Protein AF-0000000075588048 (afdb_homodimer)

Solvent-accessible surface area (backbone atoms only — not comparable to full-atom values): 27459 Å² total; per-residue (Å²): 134,76,84,65,80,54,82,64,53,53,58,67,56,53,50,50,54,51,40,55,46,59,70,67,45,75,41,66,43,40,51,67,62,58,58,68,50,80,61,60,46,66,57,50,51,50,51,25,64,67,61,66,43,51,71,65,54,45,49,50,52,51,50,50,49,55,48,47,55,55,39,54,53,48,48,47,46,49,70,49,56,56,47,52,64,50,48,94,67,36,36,51,53,58,90,74,33,86,91,53,35,42,36,34,23,74,90,77,28,36,41,24,41,75,38,64,38,66,82,71,64,53,63,45,46,47,30,50,51,51,45,47,45,50,50,50,18,58,75,50,74,67,58,38,35,33,34,44,31,14,62,37,32,94,47,57,42,77,38,66,40,62,55,62,31,68,56,87,88,39,78,45,78,44,77,48,84,51,31,28,35,28,12,37,31,55,47,32,21,72,66,54,72,32,55,42,40,45,36,40,47,63,68,34,41,66,61,53,49,51,52,42,49,69,72,37,91,68,70,66,71,43,77,45,32,73,79,66,47,69,73,89,51,44,66,60,49,37,41,42,72,45,33,54,65,26,47,60,40,83,76,107,133,77,83,66,81,54,83,64,53,54,57,68,56,52,49,48,54,51,40,56,47,59,70,66,46,74,42,68,42,41,51,69,62,58,56,68,50,78,60,61,45,66,57,49,50,50,48,25,64,69,60,67,44,50,69,66,55,46,49,51,53,52,49,51,50,54,47,48,54,55,38,54,53,49,48,46,46,50,70,49,53,56,46,53,64,50,49,93,66,35,36,51,53,58,91,73,33,86,92,51,36,41,36,36,23,73,91,77,27,36,40,25,41,76,38,64,39,66,82,70,63,52,61,45,48,48,30,50,51,50,43,48,45,49,49,52,20,57,74,51,74,67,58,36,33,31,35,45,31,16,62,37,31,95,47,57,41,78,40,66,39,62,55,63,32,69,57,86,88,39,77,46,78,45,76,47,84,50,31,28,34,29,12,35,30,54,47,33,20,71,64,52,72,32,54,41,41,43,36,41,46,64,69,36,41,67,60,52,49,51,54,42,50,71,71,36,91,69,70,67,73,44,76,47,32,72,80,67,46,68,72,89,50,44,66,60,50,37,41,41,72,46,34,53,65,28,46,60,40,84,76,105

Structure (mmCIF, N/CA/C/O backbone):
data_AF-0000000075588048-model_v1
#
loop_
_entity.id
_entity.type
_entity.pdbx_description
1 polymer 'Eco47II restriction endonuclease'
#
loop_
_atom_site.group_PDB
_atom_site.id
_atom_site.type_symbol
_atom_site.label_atom_id
_atom_site.label_alt_id
_atom_site.label_comp_id
_atom_site.label_asym_id
_atom_site.label_entity_id
_atom_site.label_seq_id
_atom_site.pdbx_PDB_ins_code
_atom_site.Cartn_x
_atom_site.Cartn_y
_atom_site.Cartn_z
_atom_site.occupancy
_atom_site.B_iso_or_equiv
_atom_site.auth_seq_id
_atom_site.auth_comp_id
_atom_site.auth_asym_id
_atom_site.auth_atom_id
_atom_site.pdbx_PDB_model_num
ATOM 1 N N . MET A 1 1 ? 17.469 -27.312 -22.203 1 81.94 1 MET A N 1
ATOM 2 C CA . MET A 1 1 ? 16.703 -26.844 -21.047 1 81.94 1 MET A CA 1
ATOM 3 C C . MET A 1 1 ? 16.781 -27.859 -19.906 1 81.94 1 MET A C 1
ATOM 5 O O . MET A 1 1 ? 16.75 -29.062 -20.141 1 81.94 1 MET A O 1
ATOM 9 N N . ASN A 1 2 ? 17.078 -27.375 -18.719 1 89.75 2 ASN A N 1
ATOM 10 C CA . ASN A 1 2 ? 17.203 -28.234 -17.547 1 89.75 2 ASN A CA 1
ATOM 11 C C . ASN A 1 2 ? 15.852 -28.812 -17.125 1 89.75 2 ASN A C 1
ATOM 13 O O . ASN A 1 2 ? 14.805 -28.219 -17.422 1 89.75 2 ASN A O 1
ATOM 17 N N . ASP A 1 3 ? 15.883 -29.969 -16.594 1 95.69 3 ASP A N 1
ATOM 18 C CA . ASP A 1 3 ? 14.688 -30.547 -15.992 1 95.69 3 ASP A CA 1
ATOM 19 C C . ASP A 1 3 ? 14.523 -30.078 -14.547 1 95.69 3 ASP A C 1
ATOM 21 O O . ASP A 1 3 ? 15.344 -30.406 -13.688 1 95.69 3 ASP A O 1
ATOM 25 N N . TYR A 1 4 ? 13.438 -29.359 -14.305 1 96.62 4 TYR A N 1
ATOM 26 C CA . TYR A 1 4 ? 13.219 -28.766 -12.984 1 96.62 4 TYR A CA 1
ATOM 27 C C . TYR A 1 4 ? 12.438 -29.719 -12.086 1 96.62 4 TYR A C 1
ATOM 29 O O . TYR A 1 4 ? 12.203 -29.422 -10.914 1 96.62 4 TYR A O 1
ATOM 37 N N . GLN A 1 5 ? 11.945 -30.828 -12.617 1 94.62 5 GLN A N 1
ATOM 38 C CA . GLN A 1 5 ? 11.289 -31.906 -11.883 1 94.62 5 GLN A CA 1
ATOM 39 C C . GLN A 1 5 ? 10.031 -31.391 -11.172 1 94.62 5 GLN A C 1
ATOM 41 O O . GLN A 1 5 ? 9.797 -31.719 -10.008 1 94.62 5 GLN A O 1
ATOM 46 N N . LEU A 1 6 ? 9.242 -30.578 -11.852 1 96.75 6 LEU A N 1
ATOM 47 C CA . LEU A 1 6 ? 8.047 -30 -11.234 1 96.75 6 LEU A CA 1
ATOM 48 C C . LEU A 1 6 ? 6.852 -30.938 -11.398 1 96.75 6 LEU A C 1
ATOM 50 O O . LEU A 1 6 ? 6.074 -31.125 -10.453 1 96.75 6 LEU A O 1
ATOM 54 N N . GLY A 1 7 ? 6.691 -31.562 -12.57 1 96.5 7 GLY A N 1
ATOM 55 C CA . GLY A 1 7 ? 5.641 -32.531 -12.82 1 96.5 7 GLY A CA 1
ATOM 56 C C . GLY A 1 7 ? 4.301 -31.922 -13.148 1 96.5 7 GLY A C 1
ATOM 57 O O . GLY A 1 7 ? 3.553 -32.438 -13.977 1 96.5 7 GLY A O 1
ATOM 58 N N . PHE A 1 8 ? 3.934 -30.781 -12.57 1 97.12 8 PHE A N 1
ATOM 59 C CA . PHE A 1 8 ? 2.615 -30.188 -12.742 1 97.12 8 PHE A CA 1
ATOM 60 C C . PHE A 1 8 ? 2.623 -29.172 -13.883 1 97.12 8 PHE A C 1
ATOM 62 O O . PHE A 1 8 ? 1.564 -28.766 -14.367 1 97.12 8 PHE A O 1
ATOM 69 N N . ILE A 1 9 ? 3.758 -28.781 -14.359 1 97.44 9 ILE A N 1
ATOM 70 C CA . ILE A 1 9 ? 3.953 -27.828 -15.445 1 97.44 9 ILE A CA 1
ATOM 71 C C . ILE A 1 9 ? 5.195 -28.203 -16.25 1 97.44 9 ILE A C 1
ATOM 73 O O . ILE A 1 9 ? 6.156 -28.75 -15.695 1 97.44 9 ILE A O 1
ATOM 77 N N . SER A 1 10 ? 5.176 -27.984 -17.531 1 97.12 10 SER A N 1
ATOM 78 C CA . SER A 1 10 ? 6.328 -28.344 -18.344 1 97.12 10 SER A CA 1
ATOM 79 C C . SER A 1 10 ? 7.512 -27.422 -18.062 1 97.12 10 SER A C 1
ATOM 81 O O . SER A 1 10 ? 7.336 -26.297 -17.594 1 97.12 10 SER A O 1
ATOM 83 N N . ASN A 1 11 ? 8.703 -27.938 -18.297 1 97.75 11 ASN A N 1
ATOM 84 C CA . ASN A 1 11 ? 9.906 -27.125 -18.141 1 97.75 11 ASN A CA 1
ATOM 85 C C . ASN A 1 11 ? 9.859 -25.875 -19.031 1 97.75 11 ASN A C 1
ATOM 87 O O . ASN A 1 11 ? 10.273 -24.797 -18.609 1 97.75 11 ASN A O 1
ATOM 91 N N . GLU A 1 12 ? 9.328 -26.016 -20.234 1 97.12 12 GLU A N 1
ATOM 92 C CA . GLU A 1 12 ? 9.227 -24.891 -21.156 1 97.12 12 GLU A CA 1
ATOM 93 C C . GLU A 1 12 ? 8.273 -23.828 -20.625 1 97.12 12 GLU A C 1
ATOM 95 O O . GLU A 1 12 ? 8.57 -22.625 -20.688 1 97.12 12 GLU A O 1
ATOM 100 N N . ALA A 1 13 ? 7.172 -24.234 -20.109 1 97.31 13 ALA A N 1
ATOM 101 C CA . ALA A 1 13 ? 6.145 -23.312 -19.609 1 97.31 13 ALA A CA 1
ATOM 102 C C . ALA A 1 13 ? 6.641 -22.531 -18.406 1 97.31 13 ALA A C 1
ATOM 104 O O . ALA A 1 13 ? 6.461 -21.312 -18.328 1 97.31 13 ALA A O 1
ATOM 105 N N .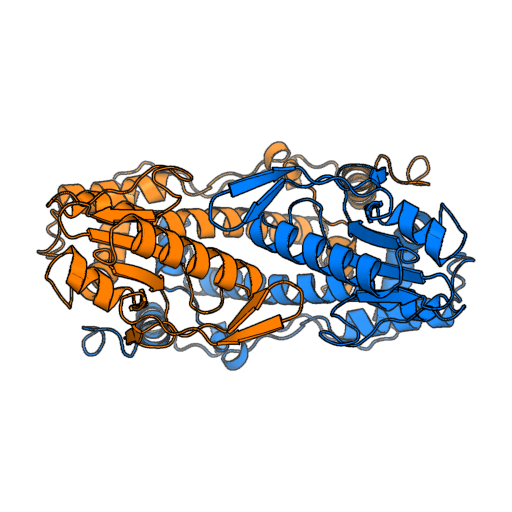 ILE A 1 14 ? 7.258 -23.219 -17.469 1 98.12 14 ILE A N 1
ATOM 106 C CA . ILE A 1 14 ? 7.703 -22.547 -16.266 1 98.12 14 ILE A CA 1
ATOM 107 C C . ILE A 1 14 ? 8.867 -21.609 -16.578 1 98.12 14 ILE A C 1
ATOM 109 O O . ILE A 1 14 ? 8.969 -20.516 -16.016 1 98.12 14 ILE A O 1
ATOM 113 N N . PHE A 1 15 ? 9.727 -22.078 -17.453 1 97.69 15 PHE A N 1
ATOM 114 C CA . PHE A 1 15 ? 10.82 -21.203 -17.891 1 97.69 15 PHE A CA 1
ATOM 115 C C . PHE A 1 15 ? 10.281 -19.922 -18.516 1 97.69 15 PHE A C 1
ATOM 117 O O . PHE A 1 15 ? 10.719 -18.828 -18.156 1 97.69 15 PHE A O 1
ATOM 124 N N . GLU A 1 16 ? 9.328 -20.062 -19.359 1 97 16 GLU A N 1
ATOM 125 C CA . GLU A 1 16 ? 8.711 -18.906 -20.016 1 97 16 GLU A CA 1
ATOM 126 C C . GLU A 1 16 ? 8.047 -17.984 -18.984 1 97 16 GLU A C 1
ATOM 128 O O . GLU A 1 16 ? 8.18 -16.766 -19.062 1 97 16 GLU A O 1
ATOM 133 N N . HIS A 1 17 ? 7.324 -18.547 -18.078 1 97.88 17 HIS A N 1
ATOM 134 C CA . HIS A 1 17 ? 6.629 -17.797 -17.047 1 97.88 17 HIS A CA 1
ATOM 135 C C . HIS A 1 17 ? 7.605 -16.969 -16.219 1 97.88 17 HIS A C 1
ATOM 137 O O . HIS A 1 17 ? 7.383 -15.773 -16 1 97.88 17 HIS A O 1
ATOM 143 N N . VAL A 1 18 ? 8.68 -17.578 -15.773 1 97.5 18 VAL A N 1
ATOM 144 C CA . VAL A 1 18 ? 9.688 -16.906 -14.961 1 97.5 18 VAL A CA 1
ATOM 145 C C . VAL A 1 18 ? 10.422 -15.867 -15.812 1 97.5 18 VAL A C 1
ATOM 147 O O . VAL A 1 18 ? 10.68 -14.758 -15.352 1 97.5 18 VAL A O 1
ATOM 150 N N . GLN A 1 19 ? 10.703 -16.219 -17.031 1 96.06 19 GLN A N 1
ATOM 151 C CA . GLN A 1 19 ? 11.367 -15.289 -17.938 1 96.06 19 GLN A CA 1
ATOM 152 C C . GLN A 1 19 ? 10.531 -14.031 -18.141 1 96.06 19 GLN A C 1
ATOM 154 O O . GLN A 1 19 ? 11.055 -12.914 -18.109 1 96.06 19 GLN A O 1
ATOM 159 N N . ASN A 1 20 ? 9.25 -14.219 -18.359 1 95.31 20 ASN A N 1
ATOM 160 C CA . ASN A 1 20 ? 8.352 -13.078 -18.547 1 95.31 20 ASN A CA 1
ATOM 161 C C . ASN A 1 20 ? 8.359 -12.164 -17.312 1 95.31 20 ASN A C 1
ATOM 163 O O . ASN A 1 20 ? 8.328 -10.945 -17.453 1 95.31 20 ASN A O 1
ATOM 167 N N . THR A 1 21 ? 8.391 -12.734 -16.141 1 95.69 21 THR A N 1
ATOM 168 C CA . THR A 1 21 ? 8.43 -11.961 -14.906 1 95.69 21 THR A CA 1
ATOM 169 C C . THR A 1 21 ? 9.742 -11.188 -14.797 1 95.69 21 THR A C 1
ATOM 171 O O . THR A 1 21 ? 9.742 -9.984 -14.5 1 95.69 21 THR A O 1
ATOM 174 N N . VAL A 1 22 ? 10.836 -11.859 -15.094 1 93.81 22 VAL A N 1
ATOM 175 C CA . VAL A 1 22 ? 12.164 -11.258 -15.016 1 93.81 22 VAL A CA 1
ATOM 176 C C . VAL A 1 22 ? 12.25 -10.078 -15.977 1 93.81 22 VAL A C 1
ATOM 178 O O . VAL A 1 22 ? 12.781 -9.023 -15.617 1 93.81 22 VAL A O 1
ATOM 181 N N . GLU A 1 23 ? 11.672 -10.227 -17.109 1 92.31 23 GLU A N 1
ATOM 182 C CA . GLU A 1 23 ? 11.734 -9.188 -18.141 1 92.31 23 GLU A CA 1
ATOM 183 C C . GLU A 1 23 ? 10.922 -7.961 -17.734 1 92.31 23 GLU A C 1
ATOM 185 O O . GLU A 1 23 ? 11.211 -6.848 -18.172 1 92.31 23 GLU A O 1
ATOM 190 N N . GLN A 1 24 ? 9.969 -8.125 -16.891 1 91.38 24 GLN A N 1
ATOM 191 C CA . GLN A 1 24 ? 9.117 -7.023 -16.484 1 91.38 24 GLN A CA 1
ATOM 192 C C . GLN A 1 24 ? 9.688 -6.312 -15.258 1 91.38 24 GLN A C 1
ATOM 194 O O . GLN A 1 24 ? 9.242 -5.219 -14.906 1 91.38 24 GLN A O 1
ATOM 199 N N . TYR A 1 25 ? 10.648 -6.941 -14.648 1 90.5 25 TYR A N 1
ATOM 200 C CA . TYR A 1 25 ? 11.25 -6.344 -13.461 1 90.5 25 TYR A CA 1
ATOM 201 C C . TYR A 1 25 ? 11.922 -5.02 -13.797 1 90.5 25 TYR A C 1
ATOM 203 O O . TYR A 1 25 ? 12.578 -4.895 -14.828 1 90.5 25 TYR A O 1
ATOM 211 N N . ARG A 1 26 ? 11.711 -4.07 -12.977 1 87.56 26 ARG A N 1
ATOM 212 C CA . ARG A 1 26 ? 12.312 -2.764 -13.203 1 87.56 26 ARG A CA 1
ATOM 213 C C . ARG A 1 26 ? 13.812 -2.801 -12.953 1 87.56 26 ARG A C 1
ATOM 215 O O . ARG A 1 26 ? 14.258 -3.209 -11.875 1 87.56 26 ARG A O 1
ATOM 222 N N . ARG A 1 27 ? 14.602 -2.303 -13.93 1 85.31 27 ARG A N 1
ATOM 223 C CA . ARG A 1 27 ? 16.062 -2.344 -13.805 1 85.31 27 ARG A CA 1
ATOM 224 C C . ARG A 1 27 ? 16.656 -0.954 -13.984 1 85.31 27 ARG A C 1
ATOM 226 O O . ARG A 1 27 ? 17.859 -0.768 -13.812 1 85.31 27 ARG A O 1
ATOM 233 N N . VAL A 1 28 ? 15.797 -0.073 -14.336 1 86.44 28 VAL A N 1
ATOM 234 C CA . VAL A 1 28 ? 16.297 1.272 -14.578 1 86.44 28 VAL A CA 1
ATOM 235 C C . VAL A 1 28 ? 15.359 2.301 -13.953 1 86.44 28 VAL A C 1
ATOM 237 O O . VAL A 1 28 ? 14.141 2.135 -13.992 1 86.44 28 VAL A O 1
ATOM 240 N N . ILE A 1 29 ? 15.938 3.248 -13.367 1 89.25 29 ILE A N 1
ATOM 241 C CA . ILE A 1 29 ? 15.188 4.414 -12.93 1 89.25 29 ILE A CA 1
ATOM 242 C C . ILE A 1 29 ? 15.953 5.688 -13.258 1 89.25 29 ILE A C 1
ATOM 244 O O . ILE A 1 29 ? 17.109 5.836 -12.867 1 89.25 29 ILE A O 1
ATOM 248 N N . ASP A 1 30 ? 15.375 6.504 -14.094 1 91.19 30 ASP A N 1
ATOM 249 C CA . ASP A 1 30 ? 15.93 7.816 -14.422 1 91.19 30 ASP A CA 1
ATOM 250 C C . ASP A 1 30 ? 15.086 8.93 -13.805 1 91.19 30 ASP A C 1
ATOM 252 O O . ASP A 1 30 ? 14.141 8.664 -13.062 1 91.19 30 ASP A O 1
ATOM 256 N N . LEU A 1 31 ? 15.477 10.133 -14.039 1 86.62 31 LEU A N 1
ATOM 257 C CA . LEU A 1 31 ? 14.828 11.273 -13.406 1 86.62 31 LEU A CA 1
ATOM 258 C C . LEU A 1 31 ? 13.367 11.375 -13.828 1 86.62 31 LEU A C 1
ATOM 260 O O . LEU A 1 31 ? 12.5 11.711 -13.016 1 86.62 31 LEU A O 1
ATOM 264 N N . LYS A 1 32 ? 13.125 11.125 -15.055 1 87.94 32 LYS A N 1
ATOM 265 C CA . LYS A 1 32 ? 11.75 11.172 -15.562 1 87.94 32 LYS A CA 1
ATOM 266 C C . LYS A 1 32 ? 10.859 10.172 -14.828 1 87.94 32 LYS A C 1
ATOM 268 O O . LYS A 1 32 ? 9.766 10.523 -14.383 1 87.94 32 LYS A O 1
ATOM 273 N N . ALA A 1 33 ? 11.328 8.938 -14.695 1 87.56 33 ALA A N 1
ATOM 274 C CA . ALA A 1 33 ? 10.594 7.895 -13.984 1 87.56 33 ALA A CA 1
ATOM 275 C C . ALA A 1 33 ? 10.438 8.242 -12.508 1 87.56 33 ALA A C 1
ATOM 277 O O . ALA A 1 33 ? 9.375 8.008 -11.914 1 87.56 33 ALA A O 1
ATOM 278 N N . PHE A 1 34 ? 11.484 8.758 -12.016 1 86.62 34 PHE A N 1
ATOM 279 C CA . PHE A 1 34 ? 11.508 9.156 -10.617 1 86.62 34 PHE A CA 1
ATOM 280 C C . PHE A 1 34 ? 10.43 10.195 -10.336 1 86.62 34 PHE A C 1
ATOM 282 O O . PHE A 1 34 ? 9.758 10.141 -9.297 1 86.62 34 PHE A O 1
ATOM 289 N N . ASN A 1 35 ? 10.227 11.039 -11.32 1 83.31 35 ASN A N 1
ATOM 290 C CA . ASN A 1 35 ? 9.305 12.156 -11.133 1 83.31 35 ASN A CA 1
ATOM 291 C C . ASN A 1 35 ? 7.891 11.789 -11.562 1 83.31 35 ASN A C 1
ATOM 293 O O . ASN A 1 35 ? 6.957 12.57 -11.359 1 83.31 35 ASN A O 1
ATOM 297 N N . HIS A 1 36 ? 7.789 10.648 -12.133 1 84.31 36 HIS A N 1
ATOM 298 C CA . HIS A 1 36 ? 6.469 10.234 -12.602 1 84.31 36 HIS A CA 1
ATOM 299 C C . HIS A 1 36 ? 5.469 10.18 -11.453 1 84.31 36 HIS A C 1
ATOM 301 O O . HIS A 1 36 ? 4.316 10.594 -11.609 1 84.31 36 HIS A O 1
ATOM 307 N N . ASN A 1 37 ? 5.949 9.641 -10.398 1 80.44 37 ASN A N 1
ATOM 308 C CA . ASN A 1 37 ? 5.145 9.664 -9.188 1 80.44 37 ASN A CA 1
ATOM 309 C C . ASN A 1 37 ? 5.562 10.797 -8.25 1 80.44 37 ASN A C 1
ATOM 311 O O . ASN A 1 37 ? 6.754 10.977 -7.988 1 80.44 37 ASN A O 1
ATOM 315 N N . ILE A 1 38 ? 4.629 11.57 -7.902 1 84.94 38 ILE A N 1
ATOM 316 C CA . ILE A 1 38 ? 4.941 12.719 -7.059 1 84.94 38 ILE A CA 1
ATOM 317 C C . ILE A 1 38 ? 5.496 12.242 -5.719 1 84.94 38 ILE A C 1
ATOM 319 O O . ILE A 1 38 ? 4.867 11.43 -5.031 1 84.94 38 ILE A O 1
ATOM 323 N N . ILE A 1 39 ? 6.691 12.703 -5.461 1 87.31 39 ILE A N 1
ATOM 324 C CA . ILE A 1 39 ? 7.344 12.359 -4.199 1 87.31 39 ILE A CA 1
ATOM 325 C C . ILE A 1 39 ? 6.84 13.281 -3.09 1 87.31 39 ILE A C 1
ATOM 327 O O . ILE A 1 39 ? 6.633 14.477 -3.311 1 87.31 39 ILE A O 1
ATOM 331 N N . ASP A 1 40 ? 6.652 12.773 -1.882 1 91.56 40 ASP A N 1
ATOM 332 C CA . ASP A 1 40 ? 6.246 13.555 -0.718 1 91.56 40 ASP A CA 1
ATOM 333 C C . ASP A 1 40 ? 7.434 14.312 -0.127 1 91.56 40 ASP A C 1
ATOM 335 O O . ASP A 1 40 ? 8.266 13.727 0.565 1 91.56 40 ASP A O 1
ATOM 339 N N . PRO A 1 41 ? 7.504 15.578 -0.417 1 92.62 41 PRO A N 1
ATOM 340 C CA . PRO A 1 41 ? 8.664 16.328 0.066 1 92.62 41 PRO A CA 1
ATOM 341 C C . PRO A 1 41 ? 8.703 16.438 1.589 1 92.62 41 PRO A C 1
ATOM 343 O O . PRO A 1 41 ? 9.781 16.562 2.176 1 92.62 41 PRO A O 1
ATOM 346 N N . ILE A 1 42 ? 7.57 16.422 2.201 1 95.56 42 ILE A N 1
ATOM 347 C CA . ILE A 1 42 ? 7.512 16.5 3.656 1 95.56 42 ILE A CA 1
ATOM 348 C C . ILE A 1 42 ? 8.117 15.234 4.262 1 95.56 42 ILE A C 1
ATOM 350 O O . ILE A 1 42 ? 8.977 15.312 5.145 1 95.56 42 ILE A O 1
ATOM 354 N N . LYS A 1 43 ? 7.711 14.133 3.781 1 93.56 43 LYS A N 1
ATOM 355 C CA . LYS A 1 43 ? 8.289 12.883 4.254 1 93.56 43 LYS A CA 1
ATOM 356 C C . LYS A 1 43 ? 9.797 12.852 4.023 1 93.56 43 LYS A C 1
ATOM 358 O O . LYS A 1 43 ? 10.555 12.406 4.887 1 93.56 43 LYS A O 1
ATOM 363 N N . LEU A 1 44 ? 10.219 13.289 2.848 1 90.81 44 LEU A N 1
ATOM 364 C CA . LEU A 1 44 ? 11.641 13.273 2.525 1 90.81 44 LEU A CA 1
ATOM 365 C C . LEU A 1 44 ? 12.422 14.172 3.477 1 90.81 44 LEU A C 1
ATOM 367 O O . LEU A 1 44 ? 13.547 13.852 3.859 1 90.81 44 LEU A O 1
ATOM 371 N N . THR A 1 45 ? 11.844 15.305 3.791 1 92.75 45 THR A N 1
ATOM 372 C CA . THR A 1 45 ? 12.477 16.219 4.734 1 92.75 45 THR A CA 1
ATOM 373 C C . THR A 1 45 ? 12.625 15.57 6.105 1 92.75 45 THR A C 1
ATOM 375 O O . THR A 1 45 ? 13.695 15.633 6.715 1 92.75 45 THR A O 1
ATOM 378 N N . PHE A 1 46 ? 11.562 14.898 6.574 1 93.81 46 PHE A N 1
ATOM 379 C CA . PHE A 1 46 ? 11.625 14.164 7.832 1 93.81 46 PHE A CA 1
ATOM 380 C C . PHE A 1 46 ? 12.719 13.102 7.789 1 93.81 46 PHE A C 1
ATOM 382 O O . PHE A 1 46 ? 13.555 13.031 8.688 1 93.81 46 PHE A O 1
ATOM 389 N N . ASP A 1 47 ? 12.711 12.297 6.723 1 90.69 47 ASP A N 1
ATOM 390 C CA . ASP A 1 47 ? 13.68 11.211 6.574 1 90.69 47 ASP A CA 1
ATOM 391 C C . ASP A 1 47 ? 15.109 11.75 6.594 1 90.69 47 ASP A C 1
ATOM 393 O O . ASP A 1 47 ? 15.961 11.234 7.324 1 90.69 47 ASP A O 1
ATOM 397 N N . ALA A 1 48 ? 15.328 12.727 5.801 1 89.31 48 ALA A N 1
ATOM 398 C CA . ALA A 1 48 ? 16.672 13.289 5.668 1 89.31 48 ALA A CA 1
ATOM 399 C C . ALA A 1 48 ? 17.172 13.82 7.004 1 89.31 48 ALA A C 1
ATOM 401 O O . ALA A 1 48 ? 18.312 13.539 7.402 1 89.31 48 ALA A O 1
ATOM 402 N N . LYS A 1 49 ? 16.391 14.57 7.684 1 90.5 49 LYS A N 1
ATOM 403 C CA . LYS A 1 49 ? 16.797 15.211 8.93 1 90.5 49 LYS A CA 1
ATOM 404 C C . LYS A 1 49 ? 16.938 14.188 10.055 1 90.5 49 LYS A C 1
ATOM 406 O O . LYS A 1 49 ? 17.938 14.188 10.789 1 90.5 49 LYS A O 1
ATOM 411 N N . ILE A 1 50 ? 16.016 13.297 10.195 1 90.31 50 ILE A N 1
ATOM 412 C CA . ILE A 1 50 ? 15.977 12.352 11.312 1 90.31 50 ILE A CA 1
ATOM 413 C C . ILE A 1 50 ? 17.125 11.352 11.172 1 90.31 50 ILE A C 1
ATOM 415 O O . ILE A 1 50 ? 17.766 11.008 12.164 1 90.31 50 ILE A O 1
ATOM 419 N N . TYR A 1 51 ? 17.375 10.922 9.922 1 88.44 51 TYR A N 1
ATOM 420 C CA . TYR A 1 51 ? 18.391 9.898 9.719 1 88.44 51 TYR A CA 1
ATOM 421 C C . TYR A 1 51 ? 19.734 10.523 9.336 1 88.44 51 TYR A C 1
ATOM 423 O O . TYR A 1 51 ? 20.719 9.812 9.109 1 88.44 51 TYR A O 1
ATOM 431 N N . GLY A 1 52 ? 19.781 11.797 9.25 1 87.56 52 GLY A N 1
ATOM 432 C CA . GLY A 1 52 ? 21.016 12.477 8.891 1 87.56 52 GLY A CA 1
ATOM 433 C C . GLY A 1 52 ? 21.516 12.094 7.512 1 87.56 52 GLY A C 1
ATOM 434 O O . GLY A 1 52 ? 22.719 11.859 7.328 1 87.56 52 GLY A O 1
ATOM 435 N N . GLN A 1 53 ? 20.609 11.945 6.621 1 86.75 53 GLN A N 1
ATOM 436 C CA . GLN A 1 53 ? 20.953 11.508 5.273 1 86.75 53 GLN A CA 1
ATOM 437 C C . GLN A 1 53 ? 21.375 12.688 4.406 1 86.75 53 GLN A C 1
ATOM 439 O O . GLN A 1 53 ? 20.797 13.773 4.504 1 86.75 53 GLN A O 1
ATOM 444 N N . SER A 1 54 ? 22.344 12.375 3.543 1 88.31 54 SER A N 1
ATOM 445 C CA . SER A 1 54 ? 22.641 13.305 2.463 1 88.31 54 SER A CA 1
ATOM 446 C C . SER A 1 54 ? 21.562 13.281 1.393 1 88.31 54 SER A C 1
ATOM 448 O O . SER A 1 54 ? 20.719 12.391 1.38 1 88.31 54 SER A O 1
ATOM 450 N N . ILE A 1 55 ? 21.578 14.242 0.535 1 84.44 55 ILE A N 1
ATOM 451 C CA . ILE A 1 55 ? 20.641 14.305 -0.58 1 84.44 55 ILE A CA 1
ATOM 452 C C . ILE A 1 55 ? 20.766 13.039 -1.424 1 84.44 55 ILE A C 1
ATOM 454 O O . ILE A 1 55 ? 19.75 12.453 -1.822 1 84.44 55 ILE A O 1
ATOM 458 N N . ARG A 1 56 ? 21.969 12.656 -1.638 1 87.25 56 ARG A N 1
ATOM 459 C CA . ARG A 1 56 ? 22.203 11.453 -2.43 1 87.25 56 ARG A CA 1
ATOM 460 C C . ARG A 1 56 ? 21.562 10.234 -1.779 1 87.25 56 ARG A C 1
ATOM 462 O O . ARG A 1 56 ? 20.859 9.461 -2.443 1 87.25 56 ARG A O 1
ATOM 469 N N . GLN A 1 57 ? 21.75 10.07 -0.521 1 86.56 57 GLN A N 1
ATOM 470 C CA . GLN A 1 57 ? 21.188 8.945 0.216 1 86.56 57 GLN A CA 1
ATOM 471 C C . GLN A 1 57 ? 19.672 8.969 0.2 1 86.56 57 GLN A C 1
ATOM 473 O O . GLN A 1 57 ? 19.016 7.93 0.061 1 86.56 57 GLN A O 1
ATOM 478 N N . THR A 1 58 ? 19.156 10.125 0.349 1 85.5 58 THR A N 1
ATOM 479 C CA . THR A 1 58 ? 17.703 10.297 0.352 1 85.5 58 THR A CA 1
ATOM 480 C C . THR A 1 58 ? 17.109 9.906 -0.998 1 85.5 58 THR A C 1
ATOM 482 O O . THR A 1 58 ? 16.109 9.195 -1.056 1 85.5 58 THR A O 1
ATOM 485 N N . ILE A 1 59 ? 17.734 10.305 -2.002 1 85.44 59 ILE A N 1
ATOM 486 C CA . ILE A 1 59 ? 17.266 10.023 -3.355 1 85.44 59 ILE A CA 1
ATOM 487 C C . ILE A 1 59 ? 17.375 8.523 -3.635 1 85.44 59 ILE A C 1
ATOM 489 O O . ILE A 1 59 ? 16.453 7.918 -4.176 1 85.44 59 ILE A O 1
ATOM 493 N N . GLU A 1 60 ? 18.469 7.973 -3.266 1 85.56 60 GLU A N 1
ATOM 494 C CA . GLU A 1 60 ? 18.672 6.547 -3.484 1 85.56 60 GLU A CA 1
ATOM 495 C C . GLU A 1 60 ? 17.625 5.711 -2.754 1 85.56 60 GLU A C 1
ATOM 497 O O . GLU A 1 60 ? 17.109 4.738 -3.305 1 85.56 60 GLU A O 1
ATOM 502 N N . SER A 1 61 ? 17.359 6.137 -1.56 1 85.31 61 SER A N 1
ATOM 503 C CA . SER A 1 61 ? 16.344 5.434 -0.777 1 85.31 61 SER A CA 1
ATOM 504 C C . SER A 1 61 ? 14.977 5.508 -1.451 1 85.31 61 SER A C 1
ATOM 506 O O . SER A 1 61 ? 14.242 4.516 -1.485 1 85.31 61 SER A O 1
ATOM 508 N N . GLU A 1 62 ? 14.68 6.668 -1.964 1 86.75 62 GLU A N 1
ATOM 509 C CA . GLU A 1 62 ? 13.406 6.84 -2.648 1 86.75 62 GLU A CA 1
ATOM 510 C C . GLU A 1 62 ? 13.359 6.039 -3.947 1 86.75 62 GLU A C 1
ATOM 512 O O . GLU A 1 62 ? 12.32 5.477 -4.301 1 86.75 62 GLU A O 1
ATOM 517 N N . CYS A 1 63 ? 14.469 5.977 -4.645 1 87.25 63 CYS A N 1
ATOM 518 C CA . CYS A 1 63 ? 14.547 5.176 -5.859 1 87.25 63 CYS A CA 1
ATOM 519 C C . CYS A 1 63 ? 14.32 3.699 -5.555 1 87.25 63 CYS A C 1
ATOM 521 O O . CYS A 1 63 ? 13.57 3.023 -6.258 1 87.25 63 CYS A O 1
ATOM 523 N N . ILE A 1 64 ? 14.953 3.25 -4.531 1 85.25 64 ILE A N 1
ATOM 524 C CA . ILE A 1 64 ? 14.812 1.856 -4.121 1 85.25 64 ILE A CA 1
ATOM 525 C C . ILE A 1 64 ? 13.359 1.56 -3.781 1 85.25 64 ILE A C 1
ATOM 527 O O . ILE A 1 64 ? 12.82 0.518 -4.168 1 85.25 64 ILE A O 1
ATOM 531 N N . ARG A 1 65 ? 12.742 2.434 -3.1 1 87.12 65 ARG A N 1
ATOM 532 C CA . ARG A 1 65 ? 11.344 2.275 -2.725 1 87.12 65 ARG A CA 1
ATOM 533 C C . ARG A 1 65 ? 10.453 2.164 -3.959 1 87.12 65 ARG A C 1
ATOM 535 O O . ARG A 1 65 ? 9.578 1.298 -4.027 1 87.12 65 ARG A O 1
ATOM 542 N N . GLN A 1 66 ? 10.641 3.062 -4.922 1 88.75 66 GLN A N 1
ATOM 543 C CA . GLN A 1 66 ? 9.828 3.059 -6.137 1 88.75 66 GLN A CA 1
ATOM 544 C C . GLN A 1 66 ? 10.031 1.772 -6.93 1 88.75 66 GLN A C 1
ATOM 546 O O . GLN A 1 66 ? 9.07 1.188 -7.434 1 88.75 66 GLN A O 1
ATOM 551 N N . ILE A 1 67 ? 11.25 1.352 -7.02 1 89.12 67 ILE A N 1
ATOM 552 C CA . ILE A 1 67 ? 11.578 0.112 -7.715 1 89.12 67 ILE A CA 1
ATOM 553 C C . ILE A 1 67 ? 10.914 -1.067 -7.004 1 89.12 67 ILE A C 1
ATOM 555 O O . ILE A 1 67 ? 10.289 -1.915 -7.648 1 89.12 67 ILE A O 1
ATOM 559 N N . ASP A 1 68 ? 11.031 -1.052 -5.734 1 89.25 68 ASP A N 1
ATOM 560 C CA . ASP A 1 68 ? 10.461 -2.131 -4.93 1 89.25 68 ASP A CA 1
ATOM 561 C C . ASP A 1 68 ? 8.945 -2.209 -5.105 1 89.25 68 ASP A C 1
ATOM 563 O O . ASP A 1 68 ? 8.383 -3.301 -5.223 1 89.25 68 ASP A O 1
ATOM 567 N N . LYS A 1 69 ? 8.297 -1.121 -5.047 1 88.88 69 LYS A N 1
ATOM 568 C CA . LYS A 1 69 ? 6.852 -1.092 -5.238 1 88.88 69 LYS A CA 1
ATOM 569 C C . LYS A 1 69 ? 6.465 -1.704 -6.582 1 88.88 69 LYS A C 1
ATOM 571 O O . LYS A 1 69 ? 5.523 -2.494 -6.664 1 88.88 69 LYS A O 1
ATOM 576 N N . THR A 1 70 ? 7.133 -1.3 -7.609 1 91.06 70 THR A N 1
ATOM 577 C CA . THR A 1 70 ? 6.891 -1.839 -8.945 1 91.06 70 THR A CA 1
ATOM 578 C C . THR A 1 70 ? 7.094 -3.352 -8.961 1 91.06 70 THR A C 1
ATOM 580 O O . THR A 1 70 ? 6.27 -4.086 -9.508 1 91.06 70 THR A O 1
ATOM 583 N N . ASN A 1 71 ? 8.148 -3.775 -8.391 1 92.62 71 ASN A N 1
ATOM 584 C CA . ASN A 1 71 ? 8.492 -5.195 -8.406 1 92.62 71 ASN A CA 1
ATOM 585 C C . ASN A 1 71 ? 7.496 -6.02 -7.602 1 92.62 71 ASN A C 1
ATOM 587 O O . ASN A 1 71 ? 7.219 -7.172 -7.945 1 92.62 71 ASN A O 1
ATOM 591 N N . ASN A 1 72 ? 7.023 -5.469 -6.5 1 92.38 72 ASN A N 1
ATOM 592 C CA . ASN A 1 72 ? 5.977 -6.145 -5.746 1 92.38 72 ASN A CA 1
ATOM 593 C C . ASN A 1 72 ? 4.75 -6.426 -6.609 1 92.38 72 ASN A C 1
ATOM 595 O O . ASN A 1 72 ? 4.145 -7.492 -6.508 1 92.38 72 ASN A O 1
ATOM 599 N N . ASN A 1 73 ? 4.402 -5.523 -7.453 1 92.81 73 ASN A N 1
ATOM 600 C CA . ASN A 1 73 ? 3.297 -5.715 -8.391 1 92.81 73 ASN A CA 1
ATOM 601 C C . ASN A 1 73 ? 3.59 -6.832 -9.383 1 92.81 73 ASN A C 1
ATOM 603 O O . ASN A 1 73 ? 2.709 -7.629 -9.703 1 92.81 73 ASN A O 1
ATOM 607 N N . LYS A 1 74 ? 4.773 -6.863 -9.836 1 96.06 74 LYS A N 1
ATOM 608 C CA . LYS A 1 74 ? 5.156 -7.898 -10.797 1 96.06 74 LYS A CA 1
ATOM 609 C C . LYS A 1 74 ? 5.086 -9.289 -10.156 1 96.06 74 LYS A C 1
ATOM 611 O O . LYS A 1 74 ? 4.719 -10.258 -10.82 1 96.06 74 LYS A O 1
ATOM 616 N N . ILE A 1 75 ? 5.426 -9.367 -8.898 1 96.5 75 ILE A N 1
ATOM 617 C CA . ILE A 1 75 ? 5.336 -10.633 -8.18 1 96.5 75 ILE A CA 1
ATOM 618 C C . ILE A 1 75 ? 3.875 -11.055 -8.047 1 96.5 75 ILE A C 1
ATOM 620 O O . ILE A 1 75 ? 3.551 -12.242 -8.117 1 96.5 75 ILE A O 1
ATOM 624 N N . GLY A 1 76 ? 3.008 -10.117 -7.832 1 96.44 76 GLY A N 1
ATOM 625 C CA . GLY A 1 76 ? 1.585 -10.422 -7.855 1 96.44 76 GLY A CA 1
ATOM 626 C C . GLY A 1 76 ? 1.135 -11.07 -9.148 1 96.44 76 GLY A C 1
ATOM 627 O O . GLY A 1 76 ? 0.403 -12.062 -9.133 1 96.44 76 GLY A O 1
ATOM 628 N N . TYR A 1 77 ? 1.626 -10.516 -10.227 1 96.12 77 TYR A N 1
ATOM 629 C CA . TYR A 1 77 ? 1.284 -11.062 -11.531 1 96.12 77 TYR A CA 1
ATOM 630 C C . TYR A 1 77 ? 1.927 -12.43 -11.734 1 96.12 77 TYR A C 1
ATOM 632 O O . TYR A 1 77 ? 1.362 -13.289 -12.414 1 96.12 77 TYR A O 1
ATOM 640 N N . PHE A 1 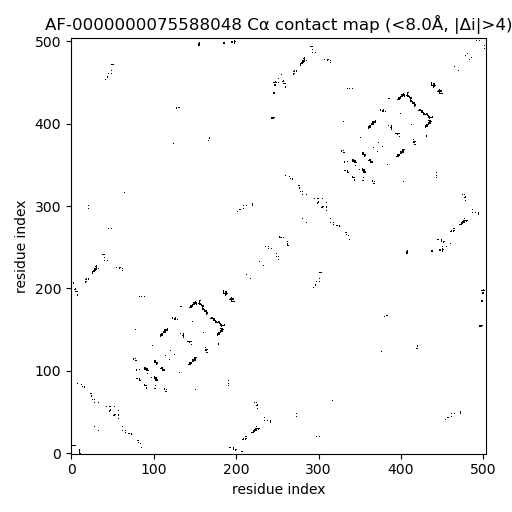78 ? 3.092 -12.602 -11.211 1 98 78 PHE A N 1
ATOM 641 C CA . PHE A 1 78 ? 3.727 -13.914 -11.25 1 98 78 PHE A CA 1
ATOM 642 C C . PHE A 1 78 ? 2.807 -14.977 -10.664 1 98 78 PHE A C 1
ATOM 644 O O . PHE A 1 78 ? 2.609 -16.031 -11.258 1 98 78 PHE A O 1
ATOM 651 N N . HIS A 1 79 ? 2.23 -14.703 -9.453 1 97.88 79 HIS A N 1
ATOM 652 C CA . HIS A 1 79 ? 1.34 -15.648 -8.797 1 97.88 79 HIS A CA 1
ATOM 653 C C . HIS A 1 79 ? 0.071 -15.875 -9.609 1 97.88 79 HIS A C 1
ATOM 655 O O . HIS A 1 79 ? -0.44 -17 -9.672 1 97.88 79 HIS A O 1
ATOM 661 N N . GLN A 1 80 ? -0.37 -14.828 -10.25 1 97.25 80 GLN A N 1
ATOM 662 C CA . GLN A 1 80 ? -1.624 -14.867 -10.992 1 97.25 80 GLN A CA 1
ATOM 663 C C . GLN A 1 80 ? -1.453 -15.602 -12.32 1 97.25 80 GLN A C 1
ATOM 665 O O . GLN A 1 80 ? -2.244 -16.484 -12.648 1 97.25 80 GLN A O 1
ATOM 670 N N . TYR A 1 81 ? -0.447 -15.328 -13.062 1 97.38 81 TYR A N 1
ATOM 671 C CA . TYR A 1 81 ? -0.347 -15.695 -14.469 1 97.38 81 TYR A CA 1
ATOM 672 C C . TYR A 1 81 ? 0.14 -17.125 -14.625 1 97.38 81 TYR A C 1
ATOM 674 O O . TYR A 1 81 ? 0.042 -17.719 -15.711 1 97.38 81 TYR A O 1
ATOM 682 N N . ILE A 1 82 ? 0.654 -17.672 -13.586 1 98.19 82 ILE A N 1
ATOM 683 C CA . ILE A 1 82 ? 1.13 -19.047 -13.703 1 98.19 82 ILE A CA 1
ATOM 684 C C . ILE A 1 82 ? -0.034 -19.969 -14.055 1 98.19 82 ILE A C 1
ATOM 686 O O . ILE A 1 82 ? 0.16 -21.016 -14.695 1 98.19 82 ILE A O 1
ATOM 690 N N . PHE A 1 83 ? -1.226 -19.609 -13.703 1 98.19 83 PHE A N 1
ATOM 691 C CA . PHE A 1 83 ? -2.377 -20.5 -13.859 1 98.19 83 PHE A CA 1
ATOM 692 C C . PHE A 1 83 ? -2.816 -20.562 -15.32 1 98.19 83 PHE A C 1
ATOM 694 O O . PHE A 1 83 ? -3.6 -21.438 -15.695 1 98.19 83 PHE A O 1
ATOM 701 N N . LYS A 1 84 ? -2.262 -19.672 -16.141 1 95.69 84 LYS A N 1
ATOM 702 C CA . LYS A 1 84 ? -2.492 -19.766 -17.578 1 95.69 84 LYS A CA 1
ATOM 703 C C . LYS A 1 84 ? -1.958 -21.078 -18.141 1 95.69 84 LYS A C 1
ATOM 705 O O . LYS A 1 84 ? -2.422 -21.562 -19.188 1 95.69 84 LYS A O 1
ATOM 710 N N . TYR A 1 85 ? -1.05 -21.656 -17.469 1 96.81 85 TYR A N 1
ATOM 711 C CA . TYR A 1 85 ? -0.347 -22.828 -17.969 1 96.81 85 TYR A CA 1
ATOM 712 C C . TYR A 1 85 ? -0.967 -24.109 -17.438 1 96.81 85 TYR A C 1
ATOM 714 O O . TYR A 1 85 ? -0.47 -25.203 -17.703 1 96.81 85 TYR A O 1
ATOM 722 N N . ALA A 1 86 ? -1.968 -24.062 -16.641 1 96.06 86 ALA A N 1
ATOM 723 C CA . ALA A 1 86 ? -2.557 -25.219 -15.984 1 96.06 86 ALA A CA 1
ATOM 724 C C . ALA A 1 86 ? -3.344 -26.078 -16.969 1 96.06 86 ALA A C 1
ATOM 726 O O . ALA A 1 86 ? -3.607 -27.25 -16.719 1 96.06 86 ALA A O 1
ATOM 727 N N . GLY A 1 87 ? -3.707 -25.562 -18.141 1 92.44 87 GLY A N 1
ATOM 728 C CA . GLY A 1 87 ? -4.578 -26.281 -19.062 1 92.44 87 GLY A CA 1
ATOM 729 C C . GLY A 1 87 ? -5.984 -26.469 -18.516 1 92.44 87 GLY A C 1
ATOM 730 O O . GLY A 1 87 ? -6.387 -25.781 -17.578 1 92.44 87 GLY A O 1
ATOM 731 N N . GLY A 1 88 ? -6.859 -27.266 -19.094 1 91.69 88 GLY A N 1
ATOM 732 C CA . GLY A 1 88 ? -8.188 -27.609 -18.594 1 91.69 88 GLY A CA 1
ATOM 733 C C . GLY A 1 88 ? -9.117 -26.406 -18.531 1 91.69 88 GLY A C 1
ATOM 734 O O . GLY A 1 88 ? -9.883 -26.266 -17.578 1 91.69 88 GLY A O 1
ATOM 735 N N . GLU A 1 89 ? -9.055 -25.406 -19.281 1 94.31 89 GLU A N 1
ATOM 736 C CA . GLU A 1 89 ? -9.945 -24.266 -19.422 1 94.31 89 GLU A CA 1
ATOM 737 C C . GLU A 1 89 ? -9.633 -23.172 -18.406 1 94.31 89 GLU A C 1
ATOM 739 O O . GLU A 1 89 ? -10.406 -22.219 -18.25 1 94.31 89 GLU A O 1
ATOM 744 N N . TRP A 1 90 ? -8.617 -23.484 -17.625 1 97.62 90 TRP A N 1
ATOM 745 C CA . TRP A 1 90 ? -8.188 -22.422 -16.734 1 97.62 90 TRP A CA 1
ATOM 746 C C . TRP A 1 90 ? -7.758 -21.188 -17.531 1 97.62 90 TRP A C 1
ATOM 748 O O . TRP A 1 90 ? -7.062 -21.312 -18.547 1 97.62 90 TRP A O 1
ATOM 758 N N . GLN A 1 91 ? -8.266 -20.047 -17.047 1 97.44 91 GLN A N 1
ATOM 759 C CA . GLN A 1 91 ? -7.98 -18.781 -17.734 1 97.44 91 GLN A CA 1
ATOM 760 C C . GLN A 1 91 ? -7.574 -17.703 -16.734 1 97.44 91 GLN A C 1
ATOM 762 O O . GLN A 1 91 ? -7.984 -17.734 -15.57 1 97.44 91 GLN A O 1
ATOM 767 N N . VAL A 1 92 ? -6.758 -16.859 -17.203 1 97.5 92 VAL A N 1
ATOM 768 C CA . VAL A 1 92 ? -6.402 -15.633 -16.5 1 97.5 92 VAL A CA 1
ATOM 769 C C . VAL A 1 92 ? -6.809 -14.414 -17.328 1 97.5 92 VAL A C 1
ATOM 771 O O . VAL A 1 92 ? -6.062 -13.977 -18.203 1 97.5 92 VAL A O 1
ATOM 774 N N . PRO A 1 93 ? -7.977 -13.906 -17.016 1 95.88 93 PRO A N 1
ATOM 775 C CA . PRO A 1 93 ? -8.438 -12.758 -17.797 1 95.88 93 PRO A CA 1
ATOM 776 C C . PRO A 1 93 ? -7.602 -11.5 -17.562 1 95.88 93 PRO A C 1
ATOM 778 O O . PRO A 1 93 ? -6.895 -11.414 -16.547 1 95.88 93 PRO A O 1
ATOM 781 N N . ASP A 1 94 ? -7.676 -10.609 -18.5 1 91.56 94 ASP A N 1
ATOM 782 C CA . ASP A 1 94 ? -7.066 -9.297 -18.281 1 91.56 94 ASP A CA 1
ATOM 783 C C . ASP A 1 94 ? -7.719 -8.578 -17.109 1 91.56 94 ASP A C 1
ATOM 785 O O . ASP A 1 94 ? -8.891 -8.812 -16.812 1 91.56 94 ASP A O 1
ATOM 789 N N . ASN A 1 95 ? -6.957 -7.762 -16.547 1 84.44 95 ASN A N 1
ATOM 790 C CA . ASN A 1 95 ? -7.461 -7.027 -15.398 1 84.44 95 ASN A CA 1
ATOM 791 C C . ASN A 1 95 ? -8.742 -6.27 -15.734 1 84.44 95 ASN A C 1
ATOM 793 O O . ASN A 1 95 ? -8.82 -5.602 -16.766 1 84.44 95 ASN A O 1
ATOM 797 N N . GLY A 1 96 ? -9.789 -6.426 -14.93 1 79.81 96 GLY A N 1
ATOM 798 C CA . GLY A 1 96 ? -11.047 -5.719 -15.109 1 79.81 96 GLY A CA 1
ATOM 799 C C . GLY A 1 96 ? -12.023 -6.461 -15.992 1 79.81 96 GLY A C 1
ATOM 800 O O . GLY A 1 96 ? -13.188 -6.074 -16.109 1 79.81 96 GLY A O 1
ATOM 801 N N . GLU A 1 97 ? -11.562 -7.473 -16.562 1 83.12 97 GLU A N 1
ATOM 802 C CA . GLU A 1 97 ? -12.438 -8.266 -17.422 1 83.12 97 GLU A CA 1
ATOM 803 C C . GLU A 1 97 ? -13.023 -9.453 -16.656 1 83.12 97 GLU A C 1
ATOM 805 O O . GLU A 1 97 ? -12.57 -9.781 -15.562 1 83.12 97 GLU A O 1
ATOM 810 N N . ARG A 1 98 ? -14.156 -9.984 -17.266 1 87.06 98 ARG A N 1
ATOM 811 C CA . ARG A 1 98 ? -14.812 -11.18 -16.75 1 87.06 98 ARG A CA 1
ATOM 812 C C . ARG A 1 98 ? -15.164 -11.016 -15.266 1 87.06 98 ARG A C 1
ATOM 814 O O . ARG A 1 98 ? -14.805 -11.852 -14.438 1 87.06 98 ARG A O 1
ATOM 821 N N . GLY A 1 99 ? -15.789 -9.867 -14.93 1 80.56 99 GLY A N 1
ATOM 822 C CA . GLY A 1 99 ? -16.266 -9.602 -13.578 1 80.56 99 GLY A CA 1
ATOM 823 C C . GLY A 1 99 ? -15.172 -9.203 -12.617 1 80.56 99 GLY A C 1
ATOM 824 O O . GLY A 1 99 ? -15.414 -9.047 -11.422 1 80.56 99 GLY A O 1
ATOM 825 N N . GLY A 1 100 ? -13.875 -9.18 -13.133 1 87.38 100 GLY A N 1
ATOM 826 C CA . GLY A 1 100 ? -12.766 -8.727 -12.312 1 87.38 100 GLY A CA 1
ATOM 827 C C . GLY A 1 100 ? -12.062 -9.852 -11.578 1 87.38 100 GLY A C 1
ATOM 828 O O . GLY A 1 100 ? -11.32 -9.617 -10.625 1 87.38 100 GLY A O 1
ATOM 829 N N . PHE A 1 101 ? -12.367 -11.094 -11.961 1 95.62 101 PHE A N 1
ATOM 830 C CA . PHE A 1 101 ? -11.703 -12.227 -11.336 1 95.62 101 PHE A CA 1
ATOM 831 C C . PHE A 1 101 ? -10.328 -12.453 -11.953 1 95.62 101 PHE A C 1
ATOM 833 O O . PHE A 1 101 ? -10.148 -12.266 -13.156 1 95.62 101 PHE A O 1
ATOM 840 N N . ASP A 1 102 ? -9.398 -12.922 -11.141 1 97.12 102 ASP A N 1
ATOM 841 C CA . ASP A 1 102 ? -8.016 -13.094 -11.578 1 97.12 102 ASP A CA 1
ATOM 842 C C . ASP A 1 102 ? -7.828 -14.422 -12.305 1 97.12 102 ASP A C 1
ATOM 844 O O . ASP A 1 102 ? -7.059 -14.508 -13.266 1 97.12 102 ASP A O 1
ATOM 848 N N . VAL A 1 103 ? -8.445 -15.453 -11.797 1 98.12 103 VAL A N 1
ATOM 849 C CA . VAL A 1 103 ? -8.359 -16.812 -12.336 1 98.12 103 VAL A CA 1
ATOM 850 C C . VAL A 1 103 ? -9.75 -17.422 -12.43 1 98.12 103 VAL A C 1
ATOM 852 O O . VAL A 1 103 ? -10.539 -17.344 -11.477 1 98.12 103 VAL A O 1
ATOM 855 N N . ILE A 1 104 ? -10 -18.031 -13.555 1 98.12 104 ILE A N 1
ATOM 856 C CA . ILE A 1 104 ? -11.344 -18.562 -13.766 1 98.12 104 ILE A CA 1
ATOM 857 C C . ILE A 1 104 ? -11.273 -19.922 -14.438 1 98.12 104 ILE A C 1
ATOM 859 O O . ILE A 1 104 ? -10.375 -20.188 -15.242 1 98.12 104 ILE A O 1
ATOM 863 N N . ASN A 1 105 ? -12.133 -20.812 -14.078 1 98.06 105 ASN A N 1
ATOM 864 C CA . ASN A 1 105 ? -12.492 -22.016 -14.805 1 98.06 105 ASN A CA 1
ATOM 865 C C . ASN A 1 105 ? -14.008 -22.156 -14.945 1 98.06 105 ASN A C 1
ATOM 867 O O . ASN A 1 105 ? -14.68 -22.641 -14.031 1 98.06 105 ASN A O 1
ATOM 871 N N . ASP A 1 106 ? -14.523 -21.766 -16.047 1 95.62 106 ASP A N 1
ATOM 872 C CA . ASP A 1 106 ? -15.969 -21.719 -16.25 1 95.62 106 ASP A CA 1
ATOM 873 C C . ASP A 1 106 ? -16.562 -23.125 -16.219 1 95.62 106 ASP A C 1
ATOM 875 O O . ASP A 1 106 ? -17.688 -23.328 -15.758 1 95.62 106 ASP A O 1
ATOM 879 N N . ALA A 1 107 ? -15.883 -24.031 -16.75 1 96.44 107 ALA A N 1
ATOM 880 C CA . ALA A 1 107 ? -16.375 -25.406 -16.797 1 96.44 107 ALA A CA 1
ATOM 881 C C . ALA A 1 107 ? -16.562 -25.969 -15.391 1 96.44 107 ALA A C 1
ATOM 883 O O . ALA A 1 107 ? -17.531 -26.703 -15.141 1 96.44 107 ALA A O 1
ATOM 884 N N . LEU A 1 108 ? -15.719 -25.641 -14.492 1 96.56 108 LEU A N 1
ATOM 885 C CA . LEU A 1 108 ? -15.789 -26.125 -13.117 1 96.56 108 LEU A CA 1
ATOM 886 C C . LEU A 1 108 ? -16.609 -25.172 -12.25 1 96.56 108 LEU A C 1
ATOM 888 O O . LEU A 1 108 ? -16.953 -25.5 -11.109 1 96.56 108 LEU A O 1
ATOM 892 N N . GLY A 1 109 ? -16.891 -23.922 -12.797 1 97.44 109 GLY A N 1
ATOM 893 C CA . GLY A 1 109 ? -17.594 -22.906 -12.031 1 97.44 109 GLY A CA 1
ATOM 894 C C . GLY A 1 109 ? -16.75 -22.297 -10.922 1 97.44 109 GLY A C 1
ATOM 895 O O . GLY A 1 109 ? -17.234 -22.047 -9.828 1 97.44 109 GLY A O 1
ATOM 896 N N . ILE A 1 110 ? -15.461 -22.172 -11.172 1 98.31 110 ILE A N 1
ATOM 897 C CA . ILE A 1 110 ? -14.547 -21.672 -10.156 1 98.31 110 ILE A CA 1
ATOM 898 C C . ILE A 1 110 ? -14.062 -20.281 -10.531 1 98.31 110 ILE A C 1
ATOM 900 O O . ILE A 1 110 ? -13.641 -20.047 -11.672 1 98.31 110 ILE A O 1
ATOM 904 N N . TYR A 1 111 ? -14.133 -19.344 -9.641 1 98.25 111 TYR A N 1
ATOM 905 C CA . TYR A 1 111 ? -13.711 -17.953 -9.812 1 98.25 111 TYR A CA 1
ATOM 906 C C . TYR A 1 111 ? -12.844 -17.5 -8.641 1 98.25 111 TYR A C 1
ATOM 908 O O . TYR A 1 111 ? -13.273 -17.578 -7.484 1 98.25 111 TYR A O 1
ATOM 916 N N . ALA A 1 112 ? -11.648 -17.016 -8.969 1 98.38 112 ALA A N 1
ATOM 917 C CA . ALA A 1 112 ? -10.727 -16.766 -7.871 1 98.38 112 ALA A CA 1
ATOM 918 C C . ALA A 1 112 ? -10.141 -15.352 -7.953 1 98.38 112 ALA A C 1
ATOM 920 O O . ALA A 1 112 ? -9.922 -14.828 -9.047 1 98.38 112 ALA A O 1
ATOM 921 N N . GLU A 1 113 ? -9.961 -14.734 -6.828 1 97.19 113 GLU A N 1
ATOM 922 C CA . GLU A 1 113 ? -9.164 -13.531 -6.621 1 97.19 113 GLU A CA 1
ATOM 923 C C . GLU A 1 113 ? -7.863 -13.852 -5.891 1 97.19 113 GLU A C 1
ATOM 925 O O . GLU A 1 113 ? -7.875 -14.508 -4.848 1 97.19 113 GLU A O 1
ATOM 930 N N . VAL A 1 114 ? -6.746 -13.383 -6.434 1 97.5 114 VAL A N 1
ATOM 931 C CA . VAL A 1 114 ? -5.441 -13.727 -5.879 1 97.5 114 VAL A CA 1
ATOM 932 C C . VAL A 1 114 ? -4.836 -12.516 -5.176 1 97.5 114 VAL A C 1
ATOM 934 O O . VAL A 1 114 ? -4.824 -11.414 -5.727 1 97.5 114 VAL A O 1
ATOM 937 N N . LYS A 1 115 ? -4.398 -12.664 -3.939 1 96.25 115 LYS A N 1
ATOM 938 C CA . LYS A 1 115 ? -3.701 -11.633 -3.17 1 96.25 115 LYS A CA 1
ATOM 939 C C . LYS A 1 115 ? -2.316 -12.117 -2.74 1 96.25 115 LYS A C 1
ATOM 941 O O . LYS A 1 115 ? -2.121 -13.297 -2.469 1 96.25 115 LYS A O 1
ATOM 946 N N . ASN A 1 116 ? -1.397 -11.188 -2.609 1 94.12 116 ASN A N 1
ATOM 947 C CA . ASN A 1 116 ? -0.022 -11.531 -2.27 1 94.12 116 ASN A CA 1
ATOM 948 C C . ASN A 1 116 ? 0.092 -12.023 -0.829 1 94.12 116 ASN A C 1
ATOM 950 O O . ASN A 1 116 ? 0.834 -12.969 -0.546 1 94.12 116 ASN A O 1
ATOM 954 N N . LYS A 1 117 ? -0.61 -11.305 0.073 1 92.56 117 LYS A N 1
ATOM 955 C CA . LYS A 1 117 ? -0.481 -11.609 1.496 1 92.56 117 LYS A CA 1
ATOM 956 C C . LYS A 1 117 ? -1.833 -11.523 2.199 1 92.56 117 LYS A C 1
ATOM 958 O O . LYS A 1 117 ? -2.758 -10.883 1.705 1 92.56 117 LYS A O 1
ATOM 963 N N . HIS A 1 118 ? -1.969 -12.086 3.375 1 91.25 118 HIS A N 1
ATOM 964 C CA . HIS A 1 118 ? -3.209 -12.133 4.141 1 91.25 118 HIS A CA 1
ATOM 965 C C . HIS A 1 118 ? -3.578 -10.758 4.684 1 91.25 118 HIS A C 1
ATOM 967 O O . HIS A 1 118 ? -4.754 -10.477 4.926 1 91.25 118 HIS A O 1
ATOM 973 N N . ASN A 1 119 ? -2.621 -9.898 4.832 1 85 119 ASN A N 1
ATOM 974 C CA . ASN A 1 119 ? -2.912 -8.602 5.438 1 85 119 ASN A CA 1
ATOM 975 C C . ASN A 1 119 ? -2.877 -7.48 4.402 1 85 119 ASN A C 1
ATOM 977 O O . ASN A 1 119 ? -2.752 -6.309 4.758 1 85 119 ASN A O 1
ATOM 981 N N . THR A 1 120 ? -2.998 -7.859 3.145 1 82.12 120 THR A N 1
ATOM 982 C CA . THR A 1 120 ? -2.895 -6.859 2.09 1 82.12 120 THR A CA 1
ATOM 983 C C . THR A 1 120 ? -4.25 -6.207 1.827 1 82.12 120 THR A C 1
ATOM 985 O O . THR A 1 120 ? -4.32 -5.121 1.253 1 82.12 120 THR A O 1
ATOM 988 N N . MET A 1 121 ? -5.328 -6.719 2.26 1 85.38 121 MET A N 1
ATOM 989 C CA . MET A 1 121 ? -6.656 -6.188 1.97 1 85.38 121 MET A CA 1
ATOM 990 C C . MET A 1 121 ? -7.234 -5.469 3.184 1 85.38 121 MET A C 1
ATOM 992 O O . MET A 1 121 ? -7.203 -5.996 4.297 1 85.38 121 MET A O 1
ATOM 996 N N . ASN A 1 122 ? -7.68 -4.262 2.92 1 85.19 122 ASN A N 1
ATOM 997 C CA . ASN A 1 122 ? -8.406 -3.564 3.975 1 85.19 122 ASN A CA 1
ATOM 998 C C . ASN A 1 122 ? -9.883 -3.961 4 1 85.19 122 ASN A C 1
ATOM 1000 O O . ASN A 1 122 ? -10.328 -4.738 3.158 1 85.19 122 ASN A O 1
ATOM 1004 N N . SER A 1 123 ? -10.633 -3.463 4.906 1 86.31 123 SER A N 1
ATOM 1005 C CA . SER A 1 123 ? -12.016 -3.855 5.145 1 86.31 123 SER A CA 1
ATOM 1006 C C . SER A 1 123 ? -12.906 -3.518 3.949 1 86.31 123 SER A C 1
ATOM 1008 O O . SER A 1 123 ? -13.766 -4.312 3.564 1 86.31 123 SER A O 1
ATOM 1010 N N . SER A 1 124 ? -12.688 -2.314 3.367 1 85.19 124 SER A N 1
ATOM 1011 C CA . SER A 1 124 ? -13.492 -1.905 2.225 1 85.19 124 SER A CA 1
ATOM 1012 C C . SER A 1 124 ? -13.266 -2.822 1.028 1 85.19 124 SER A C 1
ATOM 1014 O O . SER A 1 124 ? -14.219 -3.213 0.349 1 85.19 124 SER A O 1
ATOM 1016 N N . SER A 1 125 ? -12.031 -3.174 0.79 1 88.19 125 SER A N 1
ATOM 1017 C CA . SER A 1 125 ? -11.695 -4.059 -0.318 1 88.19 125 SER A CA 1
ATOM 1018 C C . SER A 1 125 ? -12.234 -5.469 -0.087 1 88.19 125 SER A C 1
ATOM 1020 O O . SER A 1 125 ? -12.688 -6.125 -1.025 1 88.19 125 SER A O 1
ATOM 1022 N N . ALA A 1 126 ? -12.148 -5.887 1.192 1 91.5 126 ALA A N 1
ATOM 1023 C CA . ALA A 1 126 ? -12.68 -7.195 1.544 1 91.5 126 ALA A CA 1
ATOM 1024 C C . ALA A 1 126 ? -14.188 -7.254 1.3 1 91.5 126 ALA A C 1
ATOM 1026 O O . ALA A 1 126 ? -14.695 -8.219 0.725 1 91.5 126 ALA A O 1
ATOM 1027 N N . SER A 1 127 ? -14.898 -6.234 1.726 1 89.94 127 SER A N 1
ATOM 1028 C CA . SER A 1 127 ? -16.344 -6.156 1.516 1 89.94 127 SER A CA 1
ATOM 1029 C C . SER A 1 127 ? -16.688 -6.176 0.031 1 89.94 127 SER A C 1
ATOM 1031 O O . SER A 1 127 ? -17.578 -6.918 -0.396 1 89.94 127 SER A O 1
ATOM 1033 N N . ALA A 1 128 ? -15.984 -5.363 -0.757 1 87.62 128 ALA A N 1
ATOM 1034 C CA . ALA A 1 128 ? -16.234 -5.277 -2.193 1 87.62 128 ALA A CA 1
ATOM 1035 C C . ALA A 1 128 ? -15.992 -6.621 -2.875 1 87.62 128 ALA A C 1
ATOM 1037 O O . ALA A 1 128 ? -16.766 -7.039 -3.73 1 87.62 128 ALA A O 1
ATOM 1038 N N . THR A 1 129 ? -14.898 -7.281 -2.498 1 91.75 129 THR A N 1
ATOM 1039 C CA . THR A 1 129 ? -14.555 -8.57 -3.082 1 91.75 129 THR A CA 1
ATOM 1040 C C . THR A 1 129 ? -15.609 -9.617 -2.746 1 91.75 129 THR A C 1
ATOM 1042 O O . THR A 1 129 ? -16.047 -10.367 -3.619 1 91.75 129 THR A O 1
ATOM 1045 N N . TYR A 1 130 ? -16.016 -9.664 -1.476 1 93.81 130 TYR A N 1
ATOM 1046 C CA . TYR A 1 130 ? -17.016 -10.633 -1.046 1 93.81 130 TYR A CA 1
ATOM 1047 C C . TYR A 1 130 ? -18.328 -10.43 -1.791 1 93.81 130 TYR A C 1
ATOM 1049 O O . TYR A 1 130 ? -18.938 -11.398 -2.256 1 93.81 130 TYR A O 1
ATOM 1057 N N . LEU A 1 131 ? -18.75 -9.211 -1.867 1 89.88 131 LEU A N 1
ATOM 1058 C CA . LEU A 1 131 ? -20.016 -8.906 -2.533 1 89.88 131 LEU A CA 1
ATOM 1059 C C . LEU A 1 131 ? -19.938 -9.234 -4.02 1 89.88 131 LEU A C 1
ATOM 1061 O O . LEU A 1 131 ? -20.922 -9.68 -4.613 1 89.88 131 LEU A O 1
ATOM 1065 N N . LYS A 1 132 ? -18.797 -8.969 -4.629 1 90.12 132 LYS A N 1
ATOM 1066 C CA . LYS A 1 132 ? -18.578 -9.367 -6.016 1 90.12 132 LYS A CA 1
ATOM 1067 C C . LYS A 1 132 ? -18.734 -10.875 -6.184 1 90.12 132 LYS A C 1
ATOM 1069 O O . LYS A 1 132 ? -19.359 -11.336 -7.137 1 90.12 132 LYS A O 1
ATOM 1074 N N . MET A 1 133 ? -18.188 -11.617 -5.266 1 94.81 133 MET A N 1
ATOM 1075 C CA . MET A 1 133 ? -18.266 -13.078 -5.301 1 94.81 133 MET A CA 1
ATOM 1076 C C . MET A 1 133 ? -19.703 -13.547 -5.098 1 94.81 133 MET A C 1
ATOM 1078 O O . MET A 1 133 ? -20.172 -14.445 -5.801 1 94.81 133 MET A O 1
ATOM 1082 N N . LEU A 1 134 ? -20.359 -12.914 -4.152 1 92.88 134 LEU A N 1
ATOM 1083 C CA . LEU A 1 134 ? -21.766 -13.25 -3.91 1 92.88 134 LEU A CA 1
ATOM 1084 C C . LEU A 1 134 ? -22.594 -13.008 -5.16 1 92.88 134 LEU A C 1
ATOM 1086 O O . LEU A 1 134 ? -23.469 -13.82 -5.496 1 92.88 134 LEU A O 1
ATOM 1090 N N . ASP A 1 135 ? -22.359 -11.898 -5.77 1 91.31 135 ASP A N 1
ATOM 1091 C CA . ASP A 1 135 ? -23.062 -11.57 -6.996 1 91.31 135 ASP A CA 1
ATOM 1092 C C . ASP A 1 135 ? -22.844 -12.641 -8.07 1 91.31 135 ASP A C 1
ATOM 1094 O O . ASP A 1 135 ? -23.781 -13.055 -8.75 1 91.31 135 ASP A O 1
ATOM 1098 N N . LYS A 1 136 ? -21.625 -13.047 -8.234 1 93.19 136 LYS A N 1
ATOM 1099 C CA . LYS A 1 136 ? -21.297 -14.094 -9.195 1 93.19 136 LYS A CA 1
ATOM 1100 C C . LYS A 1 136 ? -22.047 -15.391 -8.883 1 93.19 136 LYS A C 1
ATOM 1102 O O . LYS A 1 136 ? -22.562 -16.047 -9.781 1 93.19 136 LYS A O 1
ATOM 1107 N N . ILE A 1 137 ? -22.062 -15.75 -7.605 1 95 137 ILE A N 1
ATOM 1108 C CA . ILE A 1 137 ? -22.734 -16.969 -7.164 1 95 137 ILE A CA 1
ATOM 1109 C C . ILE A 1 137 ? -24.234 -16.875 -7.465 1 95 137 ILE A C 1
ATOM 1111 O O . ILE A 1 137 ? -24.812 -17.812 -8.023 1 95 137 ILE A O 1
ATOM 1115 N N . MET A 1 138 ? -24.797 -15.742 -7.164 1 93.06 138 MET A N 1
ATOM 1116 C CA . MET A 1 138 ? -26.219 -15.539 -7.395 1 93.06 138 MET A CA 1
ATOM 1117 C C . MET A 1 138 ? -26.562 -15.609 -8.883 1 93.06 138 MET A C 1
ATOM 1119 O O . MET A 1 138 ? -27.5 -16.297 -9.281 1 93.06 138 MET A O 1
ATOM 1123 N N . ARG A 1 139 ? -25.797 -15.016 -9.672 1 91.56 139 ARG A N 1
ATOM 1124 C CA . ARG A 1 139 ? -26.047 -14.953 -11.109 1 91.56 139 ARG A CA 1
ATOM 1125 C C . ARG A 1 139 ? -25.828 -16.312 -11.766 1 91.56 139 ARG A C 1
ATOM 1127 O O . ARG A 1 139 ? -26.328 -16.562 -12.859 1 91.56 139 ARG A O 1
ATOM 1134 N N . SER A 1 140 ? -25.062 -17.125 -11.141 1 93.69 140 SER A N 1
ATOM 1135 C CA . SER A 1 140 ? -24.797 -18.453 -11.664 1 93.69 140 SER A CA 1
ATOM 1136 C C . SER A 1 140 ? -25.844 -19.453 -11.172 1 93.69 140 SER A C 1
ATOM 1138 O O . SER A 1 140 ? -25.703 -20.656 -11.406 1 93.69 140 SER A O 1
ATOM 1140 N N . GLY A 1 141 ? -26.859 -19.047 -10.5 1 94.56 141 GLY A N 1
ATOM 1141 C CA . GLY A 1 141 ? -27.828 -19.953 -9.906 1 94.56 141 GLY A CA 1
ATOM 1142 C C . GLY A 1 141 ? -27.25 -20.812 -8.797 1 94.56 141 GLY A C 1
ATOM 1143 O O . GLY A 1 141 ? -27.516 -22 -8.711 1 94.56 141 GLY A O 1
ATOM 1144 N N . ASN A 1 142 ? -26.234 -20.219 -8.047 1 93.69 142 ASN A N 1
ATOM 1145 C CA . ASN A 1 142 ? -25.594 -20.828 -6.887 1 93.69 142 ASN A CA 1
ATOM 1146 C C . ASN A 1 142 ? -24.688 -22 -7.297 1 93.69 142 ASN A C 1
ATOM 1148 O O . ASN A 1 142 ? -24.516 -22.953 -6.535 1 93.69 142 ASN A O 1
ATOM 1152 N N . GLN A 1 143 ? -24.188 -21.953 -8.438 1 95.75 143 GLN A N 1
ATOM 1153 C CA . GLN A 1 143 ? -23.375 -23.047 -8.93 1 95.75 143 GLN A CA 1
ATOM 1154 C C . GLN A 1 143 ? -21.891 -22.688 -8.875 1 95.75 143 GLN A C 1
ATOM 1156 O O . GLN A 1 143 ? -21.031 -23.562 -8.938 1 95.75 143 GLN A O 1
ATOM 1161 N N . ALA A 1 144 ? -21.609 -21.438 -8.734 1 97.06 144 ALA A N 1
ATOM 1162 C CA . ALA A 1 144 ? -20.234 -20.969 -8.734 1 97.06 144 ALA A CA 1
ATOM 1163 C C . ALA A 1 144 ? -19.578 -21.203 -7.375 1 97.06 144 ALA A C 1
ATOM 1165 O O . ALA A 1 144 ? -20.25 -21.234 -6.348 1 97.06 144 ALA A O 1
ATOM 1166 N N . CYS A 1 145 ? -18.312 -21.453 -7.41 1 98.38 145 CYS A N 1
ATOM 1167 C CA . CYS A 1 145 ? -17.453 -21.469 -6.23 1 98.38 145 CYS A CA 1
ATOM 1168 C C . CYS A 1 145 ? -16.375 -20.391 -6.332 1 98.38 145 CYS A C 1
ATOM 1170 O O . CYS A 1 145 ? -15.656 -20.328 -7.332 1 98.38 145 CYS A O 1
ATOM 1172 N N . CYS A 1 146 ? -16.297 -19.562 -5.297 1 98.5 146 CYS A N 1
ATOM 1173 C CA . CYS A 1 146 ? -15.344 -18.469 -5.352 1 98.5 146 CYS A CA 1
ATOM 1174 C C . CYS A 1 146 ? -14.227 -18.656 -4.328 1 98.5 146 CYS A C 1
ATOM 1176 O O . CYS A 1 146 ? -14.461 -19.203 -3.25 1 98.5 146 CYS A O 1
ATOM 1178 N N . TYR A 1 147 ? -13.023 -18.234 -4.723 1 98.75 147 TYR A N 1
ATOM 1179 C CA . TYR A 1 147 ? -11.859 -18.359 -3.85 1 98.75 147 TYR A CA 1
ATOM 1180 C C . TYR A 1 147 ? -11.172 -17.016 -3.678 1 98.75 147 TYR A C 1
ATOM 1182 O O . TYR A 1 147 ? -10.938 -16.297 -4.656 1 98.75 147 TYR A O 1
ATOM 1190 N N . LEU A 1 148 ? -10.922 -16.625 -2.475 1 98.38 148 LEU A N 1
ATOM 1191 C CA . LEU A 1 148 ? -9.867 -15.672 -2.164 1 98.38 148 LEU A CA 1
ATOM 1192 C C . LEU A 1 148 ? -8.547 -16.391 -1.908 1 98.38 148 LEU A C 1
ATOM 1194 O O . LEU A 1 148 ? -8.367 -17.016 -0.861 1 98.38 148 LEU A O 1
ATOM 1198 N N . VAL A 1 149 ? -7.648 -16.281 -2.816 1 98.62 149 VAL A N 1
ATOM 1199 C CA . VAL A 1 149 ? -6.379 -16.984 -2.738 1 98.62 149 VAL A CA 1
ATOM 1200 C C . VAL A 1 149 ? -5.301 -16.078 -2.164 1 98.62 149 VAL A C 1
ATOM 1202 O O . VAL A 1 149 ? -5.113 -14.953 -2.639 1 98.62 149 VAL A O 1
ATOM 1205 N N . GLU A 1 150 ? -4.656 -16.484 -1.162 1 97.56 150 GLU A N 1
ATOM 1206 C CA . GLU A 1 150 ? -3.545 -15.742 -0.583 1 97.56 150 GLU A CA 1
ATOM 1207 C C . GLU A 1 150 ? -2.219 -16.469 -0.806 1 97.56 150 GLU A C 1
ATOM 1209 O O . GLU A 1 150 ? -2.031 -17.594 -0.335 1 97.56 150 GLU A O 1
ATOM 1214 N N . ALA A 1 151 ? -1.306 -15.812 -1.542 1 97.38 151 ALA A N 1
ATOM 1215 C CA . ALA A 1 151 ? 0.005 -16.422 -1.769 1 97.38 151 ALA A CA 1
ATOM 1216 C C . ALA A 1 151 ? 0.718 -16.688 -0.447 1 97.38 151 ALA A C 1
ATOM 1218 O O . ALA A 1 151 ? 1.244 -17.781 -0.234 1 97.38 151 ALA A O 1
ATOM 1219 N N . ILE A 1 152 ? 0.745 -15.68 0.39 1 95.75 152 ILE A N 1
ATOM 1220 C CA . ILE A 1 152 ? 1.234 -15.836 1.756 1 95.75 152 ILE A CA 1
ATOM 1221 C C . ILE A 1 152 ? 0.069 -15.727 2.736 1 95.75 152 ILE A C 1
ATOM 1223 O O . ILE A 1 152 ? -0.282 -14.625 3.17 1 95.75 152 ILE A O 1
ATOM 1227 N N . ALA A 1 153 ? -0.509 -16.812 3.068 1 95.5 153 ALA A N 1
ATOM 1228 C CA . ALA A 1 153 ? -1.572 -16.906 4.066 1 95.5 153 ALA A CA 1
ATOM 1229 C C . ALA A 1 153 ? -0.995 -17.047 5.469 1 95.5 153 ALA A C 1
ATOM 1231 O O . ALA A 1 153 ? 0.209 -17.266 5.633 1 95.5 153 ALA A O 1
ATOM 1232 N N . LYS A 1 154 ? -1.781 -16.891 6.453 1 91.75 154 LYS A N 1
ATOM 1233 C CA . LYS A 1 154 ? -1.331 -17.109 7.824 1 91.75 154 LYS A CA 1
ATOM 1234 C C . LYS A 1 154 ? -0.911 -18.547 8.047 1 91.75 154 LYS A C 1
ATOM 1236 O O . LYS A 1 154 ? 0.013 -18.828 8.812 1 91.75 154 LYS A O 1
ATOM 1241 N N . GLN A 1 155 ? -1.549 -19.391 7.422 1 94.75 155 GLN A N 1
ATOM 1242 C CA . GLN A 1 155 ? -1.282 -20.812 7.426 1 94.75 155 GLN A CA 1
ATOM 1243 C C . GLN A 1 155 ? -1.909 -21.5 6.211 1 94.75 155 GLN A C 1
ATOM 1245 O O . GLN A 1 155 ? -2.746 -20.906 5.527 1 94.75 155 GLN A O 1
ATOM 1250 N N . SER A 1 156 ? -1.414 -22.688 5.93 1 97.81 156 SER A N 1
ATOM 1251 C CA . SER A 1 156 ? -2.102 -23.5 4.922 1 97.81 156 SER A CA 1
ATOM 1252 C C . SER A 1 156 ? -3.562 -23.719 5.297 1 97.81 156 SER A C 1
ATOM 1254 O O . SER A 1 156 ? -3.865 -24.125 6.418 1 97.81 156 SER A O 1
ATOM 1256 N N . GLN A 1 157 ? -4.48 -23.375 4.402 1 98.31 157 GLN A N 1
ATOM 1257 C CA . GLN A 1 157 ? -5.887 -23.438 4.789 1 98.31 157 GLN A CA 1
ATOM 1258 C C . GLN A 1 157 ? -6.793 -23.484 3.562 1 98.31 157 GLN A C 1
ATOM 1260 O O . GLN A 1 157 ? -6.371 -23.125 2.461 1 98.31 157 GLN A O 1
ATOM 1265 N N . ASP A 1 158 ? -7.879 -23.969 3.623 1 98.31 158 ASP A N 1
ATOM 1266 C CA . ASP A 1 158 ? -9.055 -23.906 2.77 1 98.31 158 ASP A CA 1
ATOM 1267 C C . ASP A 1 158 ? -10.336 -23.875 3.602 1 98.31 158 ASP A C 1
ATOM 1269 O O . ASP A 1 158 ? -10.898 -24.922 3.928 1 98.31 158 ASP A O 1
ATOM 1273 N N . LEU A 1 159 ? -10.797 -22.625 3.902 1 98.12 159 LEU A N 1
ATOM 1274 C CA . LEU A 1 159 ? -11.93 -22.422 4.801 1 98.12 159 LEU A CA 1
ATOM 1275 C C . LEU A 1 159 ? -12.984 -21.516 4.172 1 98.12 159 LEU A C 1
ATOM 1277 O O . LEU A 1 159 ? -12.664 -20.703 3.299 1 98.12 159 LEU A O 1
ATOM 1281 N N . VAL A 1 160 ? -14.211 -21.719 4.648 1 98.31 160 VAL A N 1
ATOM 1282 C CA . VAL A 1 160 ? -15.242 -20.75 4.262 1 98.31 160 VAL A CA 1
ATOM 1283 C C . VAL A 1 160 ? -14.836 -19.359 4.707 1 98.31 160 VAL A C 1
ATOM 1285 O O . VAL A 1 160 ? -14.438 -19.156 5.855 1 98.31 160 VAL A O 1
ATOM 1288 N N . TRP A 1 161 ? -14.82 -18.422 3.773 1 97.56 161 TRP A N 1
ATOM 1289 C CA . TRP A 1 161 ? -14.438 -17.047 4.09 1 97.56 161 TRP A CA 1
ATOM 1290 C C . TRP A 1 161 ? -15.578 -16.312 4.789 1 97.56 161 TRP A C 1
ATOM 1292 O O . TRP A 1 161 ? -16.656 -16.156 4.227 1 97.56 161 TRP A O 1
ATOM 1302 N N . GLU A 1 162 ? -15.336 -15.867 5.98 1 96.62 162 GLU A N 1
ATOM 1303 C CA . GLU A 1 162 ? -16.359 -15.211 6.789 1 96.62 162 GLU A CA 1
ATOM 1304 C C . GLU A 1 162 ? -15.938 -13.805 7.188 1 96.62 162 GLU A C 1
ATOM 1306 O O . GLU A 1 162 ? -15.688 -13.531 8.367 1 96.62 162 GLU A O 1
ATOM 1311 N N . PRO A 1 163 ? -15.961 -12.828 6.246 1 94.31 163 PRO A N 1
ATOM 1312 C CA . PRO A 1 163 ? -15.555 -11.453 6.559 1 94.31 163 PRO A CA 1
ATOM 1313 C C . PRO A 1 163 ? -16.672 -10.641 7.195 1 94.31 163 PRO A C 1
ATOM 1315 O O . PRO A 1 163 ? -17.844 -11.031 7.133 1 94.31 163 PRO A O 1
ATOM 1318 N N . THR A 1 164 ? -16.281 -9.602 7.895 1 91.06 164 THR A N 1
ATOM 1319 C CA . THR A 1 164 ? -17.234 -8.578 8.297 1 91.06 164 THR A CA 1
ATOM 1320 C C . THR A 1 164 ? -17.453 -7.57 7.176 1 91.06 164 THR A C 1
ATOM 1322 O O . THR A 1 164 ? -16.5 -6.945 6.699 1 91.06 164 THR A O 1
ATOM 1325 N N . ILE A 1 165 ? -18.656 -7.484 6.746 1 87.38 165 ILE A N 1
ATOM 1326 C CA . ILE A 1 165 ? -19.016 -6.562 5.676 1 87.38 165 ILE A CA 1
ATOM 1327 C C . ILE A 1 165 ? -19.562 -5.266 6.27 1 87.38 165 ILE A C 1
ATOM 1329 O O . ILE A 1 165 ? -20.406 -5.297 7.16 1 87.38 165 ILE A O 1
ATOM 1333 N N . VAL A 1 166 ? -18.953 -4.207 5.902 1 75.81 166 VAL A N 1
ATOM 1334 C CA . VAL A 1 166 ? -19.391 -2.887 6.344 1 75.81 166 VAL A CA 1
ATOM 1335 C C . VAL A 1 166 ? -20.156 -2.191 5.215 1 75.81 166 VAL A C 1
ATOM 1337 O O . VAL A 1 166 ? -19.609 -1.982 4.129 1 75.81 166 VAL A O 1
ATOM 1340 N N . GLN A 1 167 ? -21.391 -1.988 5.359 1 68 167 GLN A N 1
ATOM 1341 C CA . GLN A 1 167 ? -22.234 -1.277 4.402 1 68 167 GLN A CA 1
ATOM 1342 C C . GLN A 1 167 ? -23.047 -0.185 5.09 1 68 167 GLN A C 1
ATOM 1344 O O . GLN A 1 167 ? -23.844 -0.468 5.992 1 68 167 GLN A O 1
ATOM 1349 N N . ASN A 1 168 ? -22.875 1.076 4.676 1 64.5 168 ASN A N 1
ATOM 1350 C CA . ASN A 1 168 ? -23.625 2.219 5.191 1 64.5 168 ASN A CA 1
ATOM 1351 C C . ASN A 1 168 ? -23.547 2.305 6.711 1 64.5 168 ASN A C 1
ATOM 1353 O O . ASN A 1 168 ? -24.562 2.498 7.387 1 64.5 168 ASN A O 1
ATOM 1357 N N . GLY A 1 169 ? -22.312 2.01 7.25 1 65.25 169 GLY A N 1
ATOM 1358 C CA . GLY A 1 169 ? -22.094 2.133 8.68 1 65.25 169 GLY A CA 1
ATOM 1359 C C . GLY A 1 169 ? -22.484 0.891 9.453 1 65.25 169 GLY A C 1
ATOM 1360 O O . GLY A 1 169 ? -22.25 0.8 10.664 1 65.25 169 GLY A O 1
ATOM 1361 N N . HIS A 1 170 ? -23.094 0.008 8.75 1 73.56 170 HIS A N 1
ATOM 1362 C CA . HIS A 1 170 ? -23.5 -1.235 9.398 1 73.56 170 HIS A CA 1
ATOM 1363 C C . HIS A 1 170 ? -22.484 -2.342 9.156 1 73.56 170 HIS A C 1
ATOM 1365 O O . HIS A 1 170 ? -21.906 -2.438 8.07 1 73.56 170 HIS A O 1
ATOM 1371 N N . LYS A 1 171 ? -22.219 -3.059 10.25 1 83.38 171 LYS A N 1
ATOM 1372 C CA . LYS A 1 171 ? -21.297 -4.184 10.172 1 83.38 171 LYS A CA 1
ATOM 1373 C C . LYS A 1 171 ? -22.031 -5.512 10.352 1 83.38 171 LYS A C 1
ATOM 1375 O O . LYS A 1 171 ? -22.844 -5.66 11.266 1 83.38 171 LYS A O 1
ATOM 1380 N N . GLU A 1 172 ? -21.859 -6.395 9.383 1 88.81 172 GLU A N 1
ATOM 1381 C CA . GLU A 1 172 ? -22.453 -7.73 9.469 1 88.81 172 GLU A CA 1
ATOM 1382 C C . GLU A 1 172 ? -21.453 -8.797 9.008 1 88.81 172 GLU A C 1
ATOM 1384 O O . GLU A 1 172 ? -20.734 -8.602 8.023 1 88.81 172 GLU A O 1
ATOM 1389 N N . ARG A 1 173 ? -21.469 -9.898 9.781 1 92.31 173 ARG A N 1
ATOM 1390 C CA . ARG A 1 173 ? -20.641 -11.031 9.391 1 92.31 173 ARG A CA 1
ATOM 1391 C C . ARG A 1 173 ? -21.328 -11.898 8.352 1 92.31 173 ARG A C 1
ATOM 1393 O O . ARG A 1 173 ? -22.531 -12.195 8.477 1 92.31 173 ARG A O 1
ATOM 1400 N N . TYR A 1 174 ? -20.672 -12.234 7.316 1 92.94 174 TYR A N 1
ATOM 1401 C CA . TYR A 1 174 ? -21.203 -13.07 6.254 1 92.94 174 TYR A CA 1
ATOM 1402 C C . TYR A 1 174 ? -20.484 -14.414 6.195 1 92.94 174 TYR A C 1
ATOM 1404 O O . TYR A 1 174 ? -19.328 -14.523 6.598 1 92.94 174 TYR A O 1
ATOM 1412 N N . SER A 1 175 ? -21.219 -15.422 5.785 1 95.06 175 SER A N 1
ATOM 1413 C CA . SER A 1 175 ? -20.688 -16.766 5.629 1 95.06 175 SER A CA 1
ATOM 1414 C C . SER A 1 175 ? -21.422 -17.531 4.539 1 95.06 175 SER A C 1
ATOM 1416 O O . SER A 1 175 ? -22.516 -18.062 4.777 1 95.06 175 SER A O 1
ATOM 1418 N N . TRP A 1 176 ? -20.875 -17.547 3.418 1 96.06 176 TRP A N 1
ATOM 1419 C CA . TRP A 1 176 ? -21.438 -18.312 2.322 1 96.06 176 TRP A CA 1
ATOM 1420 C C . TRP A 1 176 ? -20.594 -19.562 2.039 1 96.06 176 TRP A C 1
ATOM 1422 O O . TRP A 1 176 ? -19.391 -19.453 1.793 1 96.06 176 TRP A O 1
ATOM 1432 N N . PRO A 1 177 ? -21.125 -20.719 1.977 1 96.75 177 PRO A N 1
ATOM 1433 C CA . PRO A 1 177 ? -20.359 -21.969 1.922 1 96.75 177 PRO A CA 1
ATOM 1434 C C . PRO A 1 177 ? -19.484 -22.078 0.672 1 96.75 177 PRO A C 1
ATOM 1436 O O . PRO A 1 177 ? -18.453 -22.734 0.696 1 96.75 177 PRO A O 1
ATOM 1439 N N . SER A 1 178 ? -19.938 -21.438 -0.399 1 98.06 178 SER A N 1
ATOM 1440 C CA . SER A 1 178 ? -19.219 -21.594 -1.66 1 98.06 178 SER A CA 1
ATOM 1441 C C . SER A 1 178 ? -18.188 -20.5 -1.841 1 98.06 178 SER A C 1
ATOM 1443 O O . SER A 1 178 ? -17.609 -20.344 -2.926 1 98.06 178 SER A O 1
ATOM 1445 N N . ILE A 1 179 ? -17.906 -19.703 -0.854 1 98.44 179 ILE A N 1
ATOM 1446 C CA . ILE A 1 179 ? -16.828 -18.719 -0.875 1 98.44 179 ILE A CA 1
ATOM 1447 C C . ILE A 1 179 ? -15.75 -19.109 0.124 1 98.44 179 ILE A C 1
ATOM 1449 O O . ILE A 1 179 ? -15.977 -19.109 1.335 1 98.44 179 ILE A O 1
ATOM 1453 N N . HIS A 1 180 ? -14.617 -19.359 -0.443 1 98.62 180 HIS A N 1
ATOM 1454 C CA . HIS A 1 180 ? -13.547 -19.891 0.4 1 98.62 180 HIS A CA 1
ATOM 1455 C C . HIS A 1 180 ? -12.344 -18.953 0.413 1 98.62 180 HIS A C 1
ATOM 1457 O O . HIS A 1 180 ? -12.109 -18.219 -0.555 1 98.62 180 HIS A O 1
ATOM 1463 N N . LYS A 1 181 ? -11.727 -18.891 1.505 1 98 181 LYS A N 1
ATOM 1464 C CA . LYS A 1 181 ? -10.367 -18.375 1.633 1 98 181 LYS A CA 1
ATOM 1465 C C . LYS A 1 181 ? -9.352 -19.516 1.634 1 98 181 LYS A C 1
ATOM 1467 O O . LYS A 1 181 ? -9.414 -20.406 2.479 1 98 181 LYS A O 1
ATOM 1472 N N . ILE A 1 182 ? -8.422 -19.438 0.707 1 98.75 182 ILE A N 1
ATOM 1473 C CA . ILE A 1 182 ? -7.555 -20.594 0.469 1 98.75 182 ILE A CA 1
ATOM 1474 C C . ILE A 1 182 ? -6.109 -20.141 0.316 1 98.75 182 ILE A C 1
ATOM 1476 O O . ILE A 1 182 ? -5.852 -19.047 -0.201 1 98.75 182 ILE A O 1
ATOM 1480 N N . SER A 1 183 ? -5.195 -20.922 0.887 1 98.62 183 SER A N 1
ATOM 1481 C CA . SER A 1 183 ? -3.775 -20.641 0.708 1 98.62 183 SER A CA 1
ATOM 1482 C C . SER A 1 183 ? -3.289 -21.094 -0.663 1 98.62 183 SER A C 1
ATOM 1484 O O . SER A 1 183 ? -3.918 -21.953 -1.297 1 98.62 183 SER A O 1
ATOM 1486 N N . MET A 1 184 ? -2.197 -20.531 -1.062 1 98.44 184 MET A N 1
ATOM 1487 C CA . MET A 1 184 ? -1.691 -20.75 -2.412 1 98.44 184 MET A CA 1
ATOM 1488 C C . MET A 1 184 ? -1.342 -22.234 -2.615 1 98.44 184 MET A C 1
ATOM 1490 O O . MET A 1 184 ? -1.582 -22.781 -3.689 1 98.44 184 MET A O 1
ATOM 1494 N N . ASP A 1 185 ? -0.751 -22.875 -1.586 1 98.31 185 ASP A N 1
ATOM 1495 C CA . ASP A 1 185 ? -0.408 -24.281 -1.719 1 98.31 185 ASP A CA 1
ATOM 1496 C C . ASP A 1 185 ? -1.649 -25.125 -2.006 1 98.31 185 ASP A C 1
ATOM 1498 O O . ASP A 1 185 ? -1.641 -25.969 -2.908 1 98.31 185 ASP A O 1
ATOM 1502 N N . ARG A 1 186 ? -2.729 -24.859 -1.295 1 98.69 186 ARG A N 1
ATOM 1503 C CA . ARG A 1 186 ? -3.967 -25.609 -1.48 1 98.69 186 ARG A CA 1
ATOM 1504 C C . ARG A 1 186 ? -4.609 -25.281 -2.824 1 98.69 186 ARG A C 1
ATOM 1506 O O . ARG A 1 186 ? -5.184 -26.156 -3.475 1 98.69 186 ARG A O 1
ATOM 1513 N N . PHE A 1 187 ? -4.527 -24.031 -3.24 1 98.81 187 PHE A N 1
ATOM 1514 C CA . PHE A 1 187 ? -5.113 -23.641 -4.516 1 98.81 187 PHE A CA 1
ATOM 1515 C C . PHE A 1 187 ? -4.363 -24.281 -5.68 1 98.81 187 PHE A C 1
ATOM 1517 O O . PHE A 1 187 ? -4.969 -24.625 -6.695 1 98.81 187 PHE A O 1
ATOM 1524 N N . TYR A 1 188 ? -3.031 -24.406 -5.539 1 98.69 188 TYR A N 1
ATOM 1525 C CA . TYR A 1 188 ? -2.275 -25.156 -6.531 1 98.69 188 TYR A CA 1
ATOM 1526 C C . TYR A 1 188 ? -2.807 -26.578 -6.664 1 98.69 188 TYR A C 1
ATOM 1528 O O . TYR A 1 188 ? -2.869 -27.125 -7.766 1 98.69 188 TYR A O 1
ATOM 1536 N N . GLY A 1 189 ? -3.143 -27.172 -5.496 1 98.19 189 GLY A N 1
ATOM 1537 C CA . GLY A 1 189 ? -3.764 -28.484 -5.527 1 98.19 189 GLY A CA 1
ATOM 1538 C C . GLY A 1 189 ? -5.047 -28.516 -6.332 1 98.19 189 GLY A C 1
ATOM 1539 O O . GLY A 1 189 ? -5.281 -29.453 -7.102 1 98.19 189 GLY A O 1
ATOM 1540 N N . VAL A 1 190 ? -5.859 -27.531 -6.176 1 98.06 190 VAL A N 1
ATOM 1541 C CA . VAL A 1 190 ? -7.133 -27.422 -6.875 1 98.06 190 VAL A CA 1
ATOM 1542 C C . VAL A 1 190 ? -6.887 -27.281 -8.375 1 98.06 190 VAL A C 1
ATOM 1544 O O . VAL A 1 190 ? -7.559 -27.938 -9.18 1 98.06 190 VAL A O 1
ATOM 1547 N N . VAL A 1 191 ? -5.914 -26.516 -8.789 1 98.25 191 VAL A N 1
ATOM 1548 C CA . VAL A 1 191 ? -5.734 -26.125 -10.188 1 98.25 191 VAL A CA 1
ATOM 1549 C C . VAL A 1 191 ? -4.91 -27.188 -10.906 1 98.25 191 VAL A C 1
ATOM 1551 O O . VAL A 1 191 ? -5.262 -27.625 -12.016 1 98.25 191 VAL A O 1
ATOM 1554 N N . PHE A 1 192 ? -3.848 -27.656 -10.281 1 97.81 192 PHE A N 1
ATOM 1555 C CA . PHE A 1 192 ? -2.885 -28.5 -10.977 1 97.81 192 PHE A CA 1
ATOM 1556 C C . PHE A 1 192 ? -3.062 -29.953 -10.57 1 97.81 192 PHE A C 1
ATOM 1558 O O . PHE A 1 192 ? -2.449 -30.859 -11.156 1 97.81 192 PHE A O 1
ATOM 1565 N N . GLY A 1 193 ? -3.854 -30.234 -9.562 1 96.75 193 GLY A N 1
ATOM 1566 C CA . GLY A 1 193 ? -4.086 -31.594 -9.117 1 96.75 193 GLY A CA 1
ATOM 1567 C C . GLY A 1 193 ? -2.904 -32.188 -8.367 1 96.75 193 GLY A C 1
ATOM 1568 O O . GLY A 1 193 ? -2.783 -33.406 -8.258 1 96.75 193 GLY A O 1
ATOM 1569 N N . ASP A 1 194 ? -1.955 -31.375 -7.934 1 97.38 194 ASP A N 1
ATOM 1570 C CA . ASP A 1 194 ? -0.768 -31.75 -7.172 1 97.38 194 ASP A CA 1
ATOM 1571 C C . ASP A 1 194 ? -0.631 -30.891 -5.914 1 97.38 194 ASP A C 1
ATOM 1573 O O . ASP A 1 194 ? -0.25 -29.719 -5.996 1 97.38 194 ASP A O 1
ATOM 1577 N N . ASN A 1 195 ? -0.825 -31.5 -4.762 1 96.88 195 ASN A N 1
ATOM 1578 C CA . ASN A 1 195 ? -0.835 -30.781 -3.49 1 96.88 195 ASN A CA 1
ATOM 1579 C C . ASN A 1 195 ? 0.549 -30.234 -3.141 1 96.88 195 ASN A C 1
ATOM 1581 O O . ASN A 1 195 ? 0.684 -29.391 -2.262 1 96.88 195 ASN A O 1
ATOM 1585 N N . HIS A 1 196 ? 1.593 -30.734 -3.846 1 97.56 196 HIS A N 1
ATOM 1586 C CA . HIS A 1 196 ? 2.949 -30.281 -3.559 1 97.56 196 HIS A CA 1
ATOM 1587 C C . HIS A 1 196 ? 3.477 -29.375 -4.672 1 97.56 196 HIS A C 1
ATOM 1589 O O . HIS A 1 196 ? 4.668 -29.062 -4.707 1 97.56 196 HIS A O 1
ATOM 1595 N N . ALA A 1 197 ? 2.566 -28.969 -5.547 1 98.06 197 ALA A N 1
ATOM 1596 C CA . ALA A 1 197 ? 2.992 -28.188 -6.707 1 98.06 197 ALA A CA 1
ATOM 1597 C C . ALA A 1 197 ? 3.672 -26.891 -6.281 1 98.06 197 ALA A C 1
ATOM 1599 O O . ALA A 1 197 ? 4.734 -26.547 -6.801 1 98.06 197 ALA A O 1
ATOM 1600 N N . PHE A 1 198 ? 3.064 -26.188 -5.312 1 98.19 198 PHE A N 1
ATOM 1601 C CA . PHE A 1 198 ? 3.613 -24.922 -4.863 1 98.19 198 PHE A CA 1
ATOM 1602 C C . PHE A 1 198 ? 4.984 -25.109 -4.227 1 98.19 198 PHE A C 1
ATOM 1604 O O . PHE A 1 198 ? 5.91 -24.344 -4.48 1 98.19 198 PHE A O 1
ATOM 1611 N N . PHE A 1 199 ? 5.145 -26.125 -3.445 1 97.06 199 PHE A N 1
ATOM 1612 C CA . PHE A 1 199 ? 6.41 -26.469 -2.812 1 97.06 199 PHE A CA 1
ATOM 1613 C C . PHE A 1 199 ? 7.48 -26.75 -3.863 1 97.06 199 PHE A C 1
ATOM 1615 O O . PHE A 1 199 ? 8.594 -26.234 -3.775 1 97.06 199 PHE A O 1
ATOM 1622 N N . LYS A 1 200 ? 7.148 -27.578 -4.824 1 96.88 200 LYS A N 1
ATOM 1623 C CA . LYS A 1 200 ? 8.086 -27.922 -5.887 1 96.88 200 LYS A CA 1
ATOM 1624 C C . LYS A 1 200 ? 8.562 -26.688 -6.633 1 96.88 200 LYS A C 1
ATOM 1626 O O . LYS A 1 200 ? 9.75 -26.562 -6.953 1 96.88 200 LYS A O 1
ATOM 1631 N N . LEU A 1 201 ? 7.621 -25.781 -6.902 1 97.56 201 LEU A N 1
ATOM 1632 C CA . LEU A 1 201 ? 7.988 -24.531 -7.574 1 97.56 201 LEU A CA 1
ATOM 1633 C C . LEU A 1 201 ? 8.984 -23.734 -6.738 1 97.56 201 LEU A C 1
ATOM 1635 O O . LEU A 1 201 ? 10.016 -23.297 -7.246 1 97.56 201 LEU A O 1
ATOM 1639 N N . CYS A 1 202 ? 8.641 -23.547 -5.441 1 96.19 202 CYS A N 1
ATOM 1640 C CA . CYS A 1 202 ? 9.484 -22.75 -4.559 1 96.19 202 CYS A CA 1
ATOM 1641 C C . CYS A 1 202 ? 10.883 -23.359 -4.465 1 96.19 202 CYS A C 1
ATOM 1643 O O . CYS A 1 202 ? 11.875 -22.625 -4.441 1 96.19 202 CYS A O 1
ATOM 1645 N N . LYS A 1 203 ? 10.969 -24.609 -4.449 1 93.94 203 LYS A N 1
ATOM 1646 C CA . LYS A 1 203 ? 12.242 -25.312 -4.352 1 93.94 203 LYS A CA 1
ATOM 1647 C C . LYS A 1 203 ? 13.062 -25.141 -5.629 1 93.94 203 LYS A C 1
ATOM 1649 O O . LYS A 1 203 ? 14.281 -24.953 -5.57 1 93.94 203 LYS A O 1
ATOM 1654 N N . ALA A 1 204 ? 12.445 -25.172 -6.719 1 96 204 ALA A N 1
ATOM 1655 C CA . ALA A 1 204 ? 13.133 -25.141 -8.008 1 96 204 ALA A CA 1
ATOM 1656 C C . ALA A 1 204 ? 13.406 -23.703 -8.438 1 96 204 ALA A C 1
ATOM 1658 O O . ALA A 1 204 ? 14.211 -23.453 -9.344 1 96 204 ALA A O 1
ATOM 1659 N N . LEU A 1 205 ? 12.758 -22.719 -7.871 1 96.12 205 LEU A N 1
ATOM 1660 C CA . LEU A 1 205 ? 12.711 -21.344 -8.344 1 96.12 205 LEU A CA 1
ATOM 1661 C C . LEU A 1 205 ? 14.117 -20.75 -8.461 1 96.12 205 LEU A C 1
ATOM 1663 O O . LEU A 1 205 ? 14.453 -20.141 -9.469 1 96.12 205 LEU A O 1
ATOM 1667 N N . PRO A 1 206 ? 15.031 -20.938 -7.453 1 93.38 206 PRO A N 1
ATOM 1668 C CA . PRO A 1 206 ? 16.375 -20.375 -7.582 1 93.38 206 PRO A CA 1
ATOM 1669 C C . PRO A 1 206 ? 17.109 -20.859 -8.828 1 93.38 206 PRO A C 1
ATOM 1671 O O . PRO A 1 206 ? 17.734 -20.078 -9.531 1 93.38 206 PRO A O 1
ATOM 1674 N N . GLN A 1 207 ? 16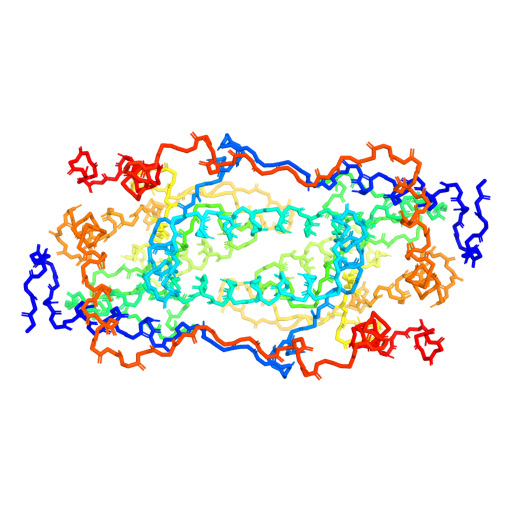.969 -22.141 -9.078 1 95.5 207 GLN A N 1
ATOM 1675 C CA . GLN A 1 207 ? 17.641 -22.703 -10.242 1 95.5 207 GLN A CA 1
ATOM 1676 C C . GLN A 1 207 ? 17.016 -22.188 -11.539 1 95.5 207 GLN A C 1
ATOM 1678 O O . GLN A 1 207 ? 17.734 -21.891 -12.5 1 95.5 207 GLN A O 1
ATOM 1683 N N . ILE A 1 208 ? 15.727 -22.125 -11.609 1 97.12 208 ILE A N 1
ATOM 1684 C CA . ILE A 1 208 ? 15.039 -21.609 -12.789 1 97.12 208 ILE A CA 1
ATOM 1685 C C . ILE A 1 208 ? 15.477 -20.172 -13.07 1 97.12 208 ILE A C 1
ATOM 1687 O O . ILE A 1 208 ? 15.758 -19.812 -14.211 1 97.12 208 ILE A O 1
ATOM 1691 N N . LEU A 1 209 ? 15.516 -19.391 -12.023 1 95.38 209 LEU A N 1
ATOM 1692 C CA . LEU A 1 209 ? 15.922 -17.984 -12.156 1 95.38 209 LEU A CA 1
ATOM 1693 C C . LEU A 1 209 ? 17.359 -17.891 -12.672 1 95.38 209 LEU A C 1
ATOM 1695 O O . LEU A 1 209 ? 17.656 -17.062 -13.531 1 95.38 209 LEU A O 1
ATOM 1699 N N . ASP A 1 210 ? 18.266 -18.719 -12.133 1 93.69 210 ASP A N 1
ATOM 1700 C CA . ASP A 1 210 ? 19.641 -18.75 -12.617 1 93.69 210 ASP A CA 1
ATOM 1701 C C . ASP A 1 210 ? 19.688 -19.016 -14.125 1 93.69 210 ASP A C 1
ATOM 1703 O O . ASP A 1 210 ? 20.406 -18.344 -14.859 1 93.69 210 ASP A O 1
ATOM 1707 N N . ASP A 1 211 ? 18.922 -20 -14.516 1 95.5 211 ASP A N 1
ATOM 1708 C CA . ASP A 1 211 ? 18.906 -20.375 -15.922 1 95.5 211 ASP A CA 1
ATOM 1709 C C . ASP A 1 211 ? 18.344 -19.234 -16.781 1 95.5 211 ASP A C 1
ATOM 1711 O O . ASP A 1 211 ? 18.875 -18.953 -17.859 1 95.5 211 ASP A O 1
ATOM 1715 N N . VAL A 1 212 ? 17.266 -18.594 -16.344 1 95.69 212 VAL A N 1
ATOM 1716 C CA . VAL A 1 212 ? 16.641 -17.5 -17.078 1 95.69 212 VAL A CA 1
ATOM 1717 C C . VAL A 1 212 ? 17.594 -16.328 -17.188 1 95.69 212 VAL A C 1
ATOM 1719 O O . VAL A 1 212 ? 17.734 -15.734 -18.266 1 95.69 212 VAL A O 1
ATOM 1722 N N . ILE A 1 213 ? 18.203 -15.977 -16.109 1 92.12 213 ILE A N 1
ATOM 1723 C CA . ILE A 1 213 ? 19.125 -14.844 -16.078 1 92.12 213 ILE A CA 1
ATOM 1724 C C . ILE A 1 213 ? 20.328 -15.125 -16.984 1 92.12 213 ILE A C 1
ATOM 1726 O O . ILE A 1 213 ? 20.781 -14.234 -17.703 1 92.12 213 ILE A O 1
ATOM 1730 N N . ALA A 1 214 ? 20.859 -16.344 -16.906 1 90.5 214 ALA A N 1
ATOM 1731 C CA . ALA A 1 214 ? 21.969 -16.734 -17.766 1 90.5 214 ALA A CA 1
ATOM 1732 C C . ALA A 1 214 ? 21.578 -16.625 -19.234 1 90.5 214 ALA A C 1
ATOM 1734 O O . ALA A 1 214 ? 22.406 -16.266 -20.078 1 90.5 214 ALA A O 1
ATOM 1735 N N . ALA A 1 215 ? 20.375 -16.938 -19.5 1 89.88 215 ALA A N 1
ATOM 1736 C CA . ALA A 1 215 ? 19.891 -16.891 -20.891 1 89.88 215 ALA A CA 1
ATOM 1737 C C . ALA A 1 215 ? 19.609 -15.461 -21.312 1 89.88 215 ALA A C 1
ATOM 1739 O O . ALA A 1 215 ? 19.656 -15.141 -22.516 1 89.88 215 ALA A O 1
ATOM 1740 N N . SER A 1 216 ? 19.266 -14.734 -20.25 1 79.38 216 SER A N 1
ATOM 1741 C CA . SER A 1 216 ? 18.906 -13.352 -20.531 1 79.38 216 SER A CA 1
ATOM 1742 C C . SER A 1 216 ? 20.109 -12.43 -20.406 1 79.38 216 SER A C 1
ATOM 1744 O O . SER A 1 216 ? 21.062 -12.734 -19.688 1 79.38 216 SER A O 1
ATOM 1746 N N . HIS A 1 217 ? 20.703 -11.75 -21.375 1 66.31 217 HIS A N 1
ATOM 1747 C CA . HIS A 1 217 ? 21.734 -10.719 -21.219 1 66.31 217 HIS A CA 1
ATOM 1748 C C . HIS A 1 217 ? 21.234 -9.57 -20.344 1 66.31 217 HIS A C 1
ATOM 1750 O O . HIS A 1 217 ? 21.031 -8.461 -20.828 1 66.31 217 HIS A O 1
ATOM 1756 N N . THR A 1 218 ? 20.844 -10.078 -19.188 1 62.28 218 THR A N 1
ATOM 1757 C CA . THR A 1 218 ? 20.062 -9.086 -18.469 1 62.28 218 THR A CA 1
ATOM 1758 C C . THR A 1 218 ? 20.969 -8.094 -17.75 1 62.28 218 THR A C 1
ATOM 1760 O O . THR A 1 218 ? 22 -8.484 -17.188 1 62.28 218 THR A O 1
ATOM 1763 N N . ALA A 1 219 ? 20.688 -6.777 -17.969 1 59.25 219 ALA A N 1
ATOM 1764 C CA . ALA A 1 219 ? 21.375 -5.594 -17.484 1 59.25 219 ALA A CA 1
ATOM 1765 C C . ALA A 1 219 ? 21.266 -5.484 -15.961 1 59.25 219 ALA A C 1
ATOM 1767 O O . ALA A 1 219 ? 20.344 -6.035 -15.359 1 59.25 219 ALA A O 1
ATOM 1768 N N . THR A 1 220 ? 22.234 -5.016 -15.336 1 72 220 THR A N 1
ATOM 1769 C CA . THR A 1 220 ? 22.312 -4.637 -13.93 1 72 220 THR A CA 1
ATOM 1770 C C . THR A 1 220 ? 21.422 -3.441 -13.641 1 72 220 THR A C 1
ATOM 1772 O O . THR A 1 220 ? 21.016 -2.725 -14.555 1 72 220 THR A O 1
ATOM 1775 N N . LEU A 1 221 ? 20.953 -3.312 -12.398 1 77.44 221 LEU A N 1
ATOM 1776 C CA . LEU A 1 221 ? 20.172 -2.156 -11.969 1 77.44 221 LEU A CA 1
ATOM 1777 C C . LEU A 1 221 ? 20.938 -0.861 -12.227 1 77.44 221 LEU A C 1
ATOM 1779 O O . LEU A 1 221 ? 22.109 -0.75 -11.891 1 77.44 221 LEU A O 1
ATOM 1783 N N . HIS A 1 222 ? 20.312 0.046 -13.031 1 81.56 222 HIS A N 1
ATOM 1784 C CA . HIS A 1 222 ? 20.906 1.34 -13.336 1 81.56 222 HIS A CA 1
ATOM 1785 C C . HIS A 1 222 ? 20.062 2.482 -12.789 1 81.56 222 HIS A C 1
ATOM 1787 O O . HIS A 1 222 ? 18.875 2.578 -13.094 1 81.56 222 HIS A O 1
ATOM 1793 N N . ASN A 1 223 ? 20.625 3.293 -11.891 1 84.44 223 ASN A N 1
ATOM 1794 C CA . ASN A 1 223 ? 20 4.465 -11.289 1 84.44 223 ASN A CA 1
ATOM 1795 C C . ASN A 1 223 ? 20.75 5.746 -11.648 1 84.44 223 ASN A C 1
ATOM 1797 O O . ASN A 1 223 ? 21.875 5.969 -11.188 1 84.44 223 ASN A O 1
ATOM 1801 N N . SER A 1 224 ? 20.172 6.582 -12.492 1 88.94 224 SER A N 1
ATOM 1802 C CA . SER A 1 224 ? 20.844 7.797 -12.922 1 88.94 224 SER A CA 1
ATOM 1803 C C . SER A 1 224 ? 20.203 9.039 -12.305 1 88.94 224 SER A C 1
ATOM 1805 O O . SER A 1 224 ? 20.531 10.164 -12.68 1 88.94 224 SER A O 1
ATOM 1807 N N . VAL A 1 225 ? 19.312 8.906 -11.359 1 85.31 225 VAL A N 1
ATOM 1808 C CA . VAL A 1 225 ? 18.469 9.984 -10.852 1 85.31 225 VAL A CA 1
ATOM 1809 C C . VAL A 1 225 ? 19.328 11.062 -10.211 1 85.31 225 VAL A C 1
ATOM 1811 O O . VAL A 1 225 ? 19.234 12.234 -10.555 1 85.31 225 VAL A O 1
ATOM 1814 N N . TYR A 1 226 ? 20.188 10.664 -9.367 1 85.19 226 TYR A N 1
ATOM 1815 C CA . TYR A 1 226 ? 21.016 11.633 -8.648 1 85.19 226 TYR A CA 1
ATOM 1816 C C . TYR A 1 226 ? 21.891 12.414 -9.609 1 85.19 226 TYR A C 1
ATOM 1818 O O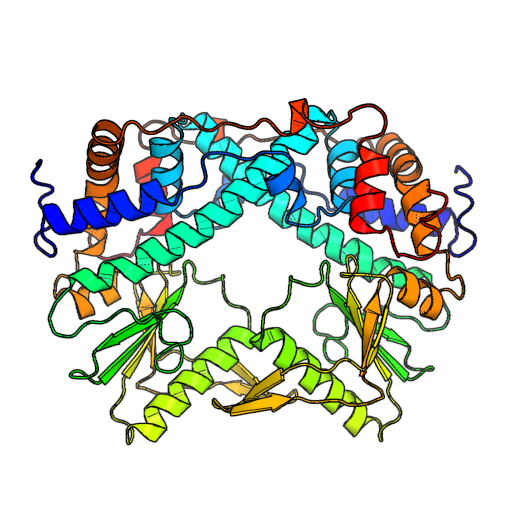 . TYR A 1 226 ? 22.078 13.625 -9.453 1 85.19 226 TYR A O 1
ATOM 1826 N N . ASP A 1 227 ? 22.375 11.742 -10.547 1 87.5 227 ASP A N 1
ATOM 1827 C CA . ASP A 1 227 ? 23.281 12.375 -11.5 1 87.5 227 ASP A CA 1
ATOM 1828 C C . ASP A 1 227 ? 22.531 13.391 -12.367 1 87.5 227 ASP A C 1
ATOM 1830 O O . ASP A 1 227 ? 23.109 14.391 -12.805 1 87.5 227 ASP A O 1
ATOM 1834 N N . GLU A 1 228 ? 21.312 13.18 -12.547 1 86.38 228 GLU A N 1
ATOM 1835 C CA . GLU A 1 228 ? 20.5 14.016 -13.43 1 86.38 228 GLU A CA 1
ATOM 1836 C C . GLU A 1 228 ? 19.891 15.188 -12.664 1 86.38 228 GLU A C 1
ATOM 1838 O O . GLU A 1 228 ? 19.469 16.172 -13.266 1 86.38 228 GLU A O 1
ATOM 1843 N N . LEU A 1 229 ? 19.875 15.008 -11.406 1 82.69 229 LEU A N 1
ATOM 1844 C CA . LEU A 1 229 ? 19.172 15.969 -10.57 1 82.69 229 LEU A CA 1
ATOM 1845 C C . LEU A 1 229 ? 19.984 17.25 -10.406 1 82.69 229 LEU A C 1
ATOM 1847 O O . LEU A 1 229 ? 21.203 17.203 -10.32 1 82.69 229 LEU A O 1
ATOM 1851 N N . ASP A 1 230 ? 19.266 18.359 -10.492 1 79.44 230 ASP A N 1
ATOM 1852 C CA . ASP A 1 230 ? 19.875 19.609 -10.055 1 79.44 230 ASP A CA 1
ATOM 1853 C C . ASP A 1 230 ? 20.016 19.656 -8.531 1 79.44 230 ASP A C 1
ATOM 1855 O O . ASP A 1 230 ? 19.031 19.812 -7.816 1 79.44 230 ASP A O 1
ATOM 1859 N N . LYS A 1 231 ? 21.219 19.594 -8.031 1 77.12 231 LYS A N 1
ATOM 1860 C CA . LYS A 1 231 ? 21.531 19.391 -6.621 1 77.12 231 LYS A CA 1
ATOM 1861 C C . LYS A 1 231 ? 21.484 20.703 -5.852 1 77.12 231 LYS A C 1
ATOM 1863 O O . LYS A 1 231 ? 21.422 20.703 -4.621 1 77.12 231 LYS A O 1
ATOM 1868 N N . THR A 1 232 ? 21.5 21.828 -6.414 1 77.56 232 THR A N 1
ATOM 1869 C CA . THR A 1 232 ? 21.625 23.125 -5.738 1 77.56 232 THR A CA 1
ATOM 1870 C C . THR A 1 232 ? 20.375 23.422 -4.906 1 77.56 232 THR A C 1
ATOM 1872 O O . THR A 1 232 ? 20.469 23.859 -3.76 1 77.56 232 THR A O 1
ATOM 1875 N N . ASN A 1 233 ? 19.203 23.203 -5.398 1 81.44 233 ASN A N 1
ATOM 1876 C CA . ASN A 1 233 ? 17.953 23.453 -4.668 1 81.44 233 ASN A CA 1
ATOM 1877 C C . ASN A 1 233 ? 17.031 22.234 -4.695 1 81.44 233 ASN A C 1
ATOM 1879 O O . ASN A 1 233 ? 15.844 22.359 -4.98 1 81.44 233 ASN A O 1
ATOM 1883 N N . PHE A 1 234 ? 17.656 21.156 -4.27 1 79.5 234 PHE A N 1
ATOM 1884 C CA . PHE A 1 234 ? 16.969 19.875 -4.43 1 79.5 234 PHE A CA 1
ATOM 1885 C C . PHE A 1 234 ? 15.641 19.875 -3.678 1 79.5 234 PHE A C 1
ATOM 1887 O O . PHE A 1 234 ? 14.594 19.594 -4.258 1 79.5 234 PHE A O 1
ATOM 1894 N N . TYR A 1 235 ? 15.68 20.359 -2.418 1 79.12 235 TYR A N 1
ATOM 1895 C CA . TYR A 1 235 ? 14.461 20.312 -1.611 1 79.12 235 TYR A CA 1
ATOM 1896 C C . TYR A 1 235 ? 13.43 21.312 -2.123 1 79.12 235 TYR A C 1
ATOM 1898 O O . TYR A 1 235 ? 12.234 20.984 -2.199 1 79.12 235 TYR A O 1
ATOM 1906 N N . ARG A 1 236 ? 13.969 22.406 -2.504 1 85.94 236 ARG A N 1
ATOM 1907 C CA . ARG A 1 236 ? 13.062 23.391 -3.078 1 85.94 236 ARG A CA 1
ATOM 1908 C C . ARG A 1 236 ? 12.375 22.859 -4.328 1 85.94 236 ARG A C 1
ATOM 1910 O O . ARG A 1 236 ? 11.172 23.031 -4.516 1 85.94 236 ARG A O 1
ATOM 1917 N N . SER A 1 237 ? 13.133 22.203 -5.121 1 84.06 237 SER A N 1
ATOM 1918 C CA . SER A 1 237 ? 12.602 21.641 -6.359 1 84.06 237 SER A CA 1
ATOM 1919 C C . SER A 1 237 ? 11.562 20.562 -6.074 1 84.06 237 SER A C 1
ATOM 1921 O O . SER A 1 237 ? 10.547 20.469 -6.773 1 84.06 237 SER A O 1
ATOM 1923 N N . LEU A 1 238 ? 11.805 19.828 -5.055 1 85.31 238 LEU A N 1
ATOM 1924 C CA . LEU A 1 238 ? 10.867 18.766 -4.699 1 85.31 238 LEU A CA 1
ATOM 1925 C C . LEU A 1 238 ? 9.539 19.344 -4.219 1 85.31 238 LEU A C 1
ATOM 1927 O O . LEU A 1 238 ? 8.477 18.844 -4.582 1 85.31 238 LEU A O 1
ATOM 1931 N N . TYR A 1 239 ? 9.641 20.391 -3.426 1 91.12 239 TYR A N 1
ATOM 1932 C CA . TYR A 1 239 ? 8.43 21.031 -2.934 1 91.12 239 TYR A CA 1
ATOM 1933 C C . TYR A 1 239 ? 7.652 21.672 -4.074 1 91.12 239 TYR A C 1
ATOM 1935 O O . TYR A 1 239 ? 6.422 21.594 -4.113 1 91.12 239 TYR A O 1
ATOM 1943 N N . LEU A 1 240 ? 8.344 22.188 -4.984 1 89.12 240 LEU A N 1
ATOM 1944 C CA . LEU A 1 240 ? 7.68 22.844 -6.105 1 89.12 240 LEU A CA 1
ATOM 1945 C C . LEU A 1 240 ? 7.062 21.828 -7.051 1 89.12 240 LEU A C 1
ATOM 1947 O O . LEU A 1 240 ? 6.016 22.078 -7.648 1 89.12 240 LEU A O 1
ATOM 1951 N N . LEU A 1 241 ? 7.695 20.734 -7.184 1 84.69 241 LEU A N 1
ATOM 1952 C CA . LEU A 1 241 ? 7.121 19.656 -7.988 1 84.69 241 LEU A CA 1
ATOM 1953 C C . LEU A 1 241 ? 5.82 19.156 -7.375 1 84.69 241 LEU A C 1
ATOM 1955 O O . LEU A 1 241 ? 4.855 18.891 -8.094 1 84.69 241 LEU A O 1
ATOM 1959 N N . ALA A 1 242 ? 5.762 19.062 -6.074 1 88.94 242 ALA A N 1
ATOM 1960 C CA . ALA A 1 242 ? 4.605 18.484 -5.387 1 88.94 242 ALA A CA 1
ATOM 1961 C C . ALA A 1 242 ? 3.516 19.531 -5.191 1 88.94 242 ALA A C 1
ATOM 1963 O O . ALA A 1 242 ? 2.324 19.219 -5.215 1 88.94 242 ALA A O 1
ATOM 1964 N N . PHE A 1 243 ? 3.947 20.812 -5.023 1 94.69 243 PHE A N 1
ATOM 1965 C CA . PHE A 1 243 ? 3 21.797 -4.516 1 94.69 243 PHE A CA 1
ATOM 1966 C C . PHE A 1 243 ? 2.994 23.047 -5.387 1 94.69 243 PHE A C 1
ATOM 1968 O O . PHE A 1 243 ? 2.646 24.141 -4.922 1 94.69 243 PHE A O 1
ATOM 1975 N N . GLN A 1 244 ? 3.303 22.891 -6.617 1 90 244 GLN A N 1
ATOM 1976 C CA . GLN A 1 244 ? 3.455 24 -7.543 1 90 244 GLN A CA 1
ATOM 1977 C C . GLN A 1 244 ? 2.201 24.875 -7.566 1 90 244 GLN A C 1
ATOM 1979 O O . GLN A 1 244 ? 2.293 26.109 -7.625 1 90 244 GLN A O 1
ATOM 1984 N N . THR A 1 245 ? 0.986 24.359 -7.48 1 94.38 245 THR A N 1
ATOM 1985 C CA . THR A 1 245 ? -0.255 25.109 -7.621 1 94.38 245 THR A CA 1
ATOM 1986 C C . THR A 1 245 ? -0.84 25.453 -6.254 1 94.38 245 THR A C 1
ATOM 1988 O O . THR A 1 245 ? -1.89 26.094 -6.164 1 94.38 245 THR A O 1
ATOM 1991 N N . TYR A 1 246 ? -0.158 24.984 -5.18 1 97 246 TYR A N 1
ATOM 1992 C CA . TYR A 1 246 ? -0.658 25.219 -3.832 1 97 246 TYR A CA 1
ATOM 1993 C C . TYR A 1 246 ? -0.495 26.688 -3.443 1 97 246 TYR A C 1
ATOM 1995 O O . TYR A 1 246 ? 0.455 27.344 -3.871 1 97 246 TYR A O 1
ATOM 2003 N N . GLU A 1 247 ? -1.344 27.125 -2.58 1 95.81 247 GLU A N 1
ATOM 2004 C CA . GLU A 1 247 ? -1.328 28.531 -2.143 1 95.81 247 GLU A CA 1
ATOM 2005 C C . GLU A 1 247 ? -0.016 28.875 -1.443 1 95.81 247 GLU A C 1
ATOM 2007 O O . GLU A 1 247 ? 0.396 28.172 -0.511 1 95.81 247 GLU A O 1
ATOM 2012 N N . GLY A 1 248 ? 0.646 29.906 -1.958 1 94.25 248 GLY A N 1
ATOM 2013 C CA . GLY A 1 248 ? 1.844 30.406 -1.308 1 94.25 248 GLY A CA 1
ATOM 2014 C C . GLY A 1 248 ? 3.125 29.875 -1.912 1 94.25 248 GLY A C 1
ATOM 2015 O O . GLY A 1 248 ? 4.199 30.453 -1.725 1 94.25 248 GLY A O 1
ATOM 2016 N N . PHE A 1 249 ? 3.055 28.828 -2.682 1 94.44 249 PHE A N 1
ATOM 2017 C CA . PHE A 1 249 ? 4.266 28.141 -3.125 1 94.44 249 PHE A CA 1
ATOM 2018 C C . PHE A 1 249 ? 4.859 28.828 -4.344 1 94.44 249 PHE A C 1
ATOM 2020 O O . PHE A 1 249 ? 5.973 28.516 -4.77 1 94.44 249 PHE A O 1
ATOM 2027 N N . GLU A 1 250 ? 4.145 29.797 -4.859 1 86.38 250 GLU A N 1
ATOM 2028 C CA . GLU A 1 250 ? 4.719 30.625 -5.914 1 86.38 250 GLU A CA 1
ATOM 2029 C C . GLU A 1 250 ? 5.969 31.359 -5.426 1 86.38 250 GLU A C 1
ATOM 2031 O O . GLU A 1 250 ? 6.84 31.703 -6.223 1 86.38 250 GLU A O 1
ATOM 2036 N N . ASN A 1 251 ? 6.137 31.609 -4.137 1 78.31 251 ASN A N 1
ATOM 2037 C CA . ASN A 1 251 ? 7.238 32.312 -3.504 1 78.31 251 ASN A CA 1
ATOM 2038 C C . ASN A 1 251 ? 8.125 31.375 -2.695 1 78.31 251 ASN A C 1
ATOM 2040 O O . ASN A 1 251 ? 8.766 31.797 -1.729 1 78.31 251 ASN A O 1
ATOM 2044 N N . PHE A 1 252 ? 8.109 30.172 -3.084 1 81.38 252 PHE A N 1
ATOM 2045 C CA . PHE A 1 252 ? 8.828 29.219 -2.242 1 81.38 252 PHE A CA 1
ATOM 2046 C C . PHE A 1 252 ? 10.328 29.312 -2.479 1 81.38 252 PHE A C 1
ATOM 2048 O O . PHE A 1 252 ? 10.781 29.359 -3.625 1 81.38 252 PHE A O 1
ATOM 2055 N N . MET B 1 1 ? 13.047 29.031 22.688 1 82 1 MET B N 1
ATOM 2056 C CA . MET B 1 1 ? 12.398 28.5 21.5 1 82 1 MET B CA 1
ATOM 2057 C C . MET B 1 1 ? 12.406 29.516 20.359 1 82 1 MET B C 1
ATOM 2059 O O . MET B 1 1 ? 12.227 30.703 20.594 1 82 1 MET B O 1
ATOM 2063 N N . ASN B 1 2 ? 12.82 29.078 19.188 1 89.81 2 ASN B N 1
ATOM 2064 C CA . ASN B 1 2 ? 12.891 29.938 18.016 1 89.81 2 ASN B CA 1
ATOM 2065 C C . ASN B 1 2 ? 11.5 30.359 17.547 1 89.81 2 ASN B C 1
ATOM 2067 O O . ASN B 1 2 ? 10.523 29.656 17.797 1 89.81 2 ASN B O 1
ATOM 2071 N N . ASP B 1 3 ? 11.422 31.5 17 1 95.75 3 ASP B N 1
ATOM 2072 C CA . ASP B 1 3 ? 10.195 31.953 16.344 1 95.75 3 ASP B CA 1
ATOM 2073 C C . ASP B 1 3 ? 10.148 31.469 14.891 1 95.75 3 ASP B C 1
ATOM 2075 O O . ASP B 1 3 ? 10.977 31.875 14.07 1 95.75 3 ASP B O 1
ATOM 2079 N N . TYR B 1 4 ? 9.164 30.641 14.594 1 96.62 4 TYR B N 1
ATOM 2080 C CA . TYR B 1 4 ? 9.078 30.031 13.266 1 96.62 4 TYR B CA 1
ATOM 2081 C C . TYR B 1 4 ? 8.227 30.891 12.336 1 96.62 4 TYR B C 1
ATOM 2083 O O . TYR B 1 4 ? 8.086 30.562 11.148 1 96.62 4 TYR B O 1
ATOM 2091 N N . GLN B 1 5 ? 7.598 31.906 12.836 1 94.62 5 GLN B N 1
ATOM 2092 C CA . GLN B 1 5 ? 6.852 32.906 12.07 1 94.62 5 GLN B CA 1
ATOM 2093 C C . GLN B 1 5 ? 5.703 32.25 11.305 1 94.62 5 GLN B C 1
ATOM 2095 O O . GLN B 1 5 ? 5.488 32.562 10.125 1 94.62 5 GLN B O 1
ATOM 2100 N N . LEU B 1 6 ? 4.98 31.344 11.945 1 96.81 6 LEU B N 1
ATOM 2101 C CA . LEU B 1 6 ? 3.898 30.641 11.273 1 96.81 6 LEU B CA 1
ATOM 2102 C C . LEU B 1 6 ? 2.594 31.422 11.375 1 96.81 6 LEU B C 1
ATOM 2104 O O . LEU B 1 6 ? 1.845 31.516 10.398 1 96.81 6 LEU B O 1
ATOM 2108 N N . GLY B 1 7 ? 2.299 32.031 12.547 1 96.56 7 GLY B N 1
ATOM 2109 C CA . GLY B 1 7 ? 1.132 32.875 12.742 1 96.56 7 GLY B CA 1
ATOM 2110 C C . GLY B 1 7 ? -0.138 32.094 13.008 1 96.56 7 GLY B C 1
ATOM 2111 O O . GLY B 1 7 ? -0.985 32.5 13.789 1 96.56 7 GLY B O 1
ATOM 2112 N N . PHE B 1 8 ? -0.342 30.922 12.406 1 97.12 8 PHE B N 1
ATOM 2113 C CA . PHE B 1 8 ? -1.587 30.172 12.516 1 97.12 8 PHE B CA 1
ATOM 2114 C C . PHE B 1 8 ? -1.513 29.156 13.656 1 97.12 8 PHE B C 1
ATOM 2116 O O . PHE B 1 8 ? -2.537 28.625 14.094 1 97.12 8 PHE B O 1
ATOM 2123 N N . ILE B 1 9 ? -0.359 28.906 14.188 1 97.5 9 ILE B N 1
ATOM 2124 C CA . ILE B 1 9 ? -0.102 27.969 15.273 1 97.5 9 ILE B CA 1
ATOM 2125 C C . ILE B 1 9 ? 1.048 28.484 16.141 1 97.5 9 ILE B C 1
ATOM 2127 O O . ILE B 1 9 ? 1.963 29.141 15.633 1 97.5 9 ILE B O 1
ATOM 2131 N N . SER B 1 10 ? 0.988 28.266 17.422 1 97.19 10 SER B N 1
ATOM 2132 C CA . SER B 1 10 ? 2.049 28.75 18.297 1 97.19 10 SER B CA 1
ATOM 2133 C C . SER B 1 10 ? 3.346 27.984 18.078 1 97.19 10 SER B C 1
ATOM 2135 O O . SER B 1 10 ? 3.324 26.844 17.594 1 97.19 10 SER B O 1
ATOM 2137 N N . ASN B 1 11 ? 4.457 28.625 18.375 1 97.75 11 ASN B N 1
ATOM 2138 C CA . ASN B 1 11 ? 5.754 27.953 18.281 1 97.75 11 ASN B CA 1
ATOM 2139 C C . ASN B 1 11 ? 5.809 26.719 19.156 1 97.75 11 ASN B C 1
ATOM 2141 O O . ASN B 1 11 ? 6.363 25.688 18.75 1 97.75 11 ASN B O 1
ATOM 2145 N N . GLU B 1 12 ? 5.207 26.797 20.344 1 97.12 12 GLU B N 1
ATOM 2146 C CA . GLU B 1 12 ? 5.191 25.656 21.266 1 97.12 12 GLU B CA 1
ATOM 2147 C C . GLU B 1 12 ? 4.398 24.484 20.688 1 97.12 12 GLU B C 1
ATOM 2149 O O . GLU B 1 12 ? 4.832 23.344 20.766 1 97.12 12 GLU B O 1
ATOM 2154 N N . ALA B 1 13 ? 3.281 24.766 20.094 1 97.38 13 ALA B N 1
ATOM 2155 C CA . ALA B 1 13 ? 2.396 23.734 19.562 1 97.38 13 ALA B CA 1
ATOM 2156 C C . ALA B 1 13 ? 3.043 23.031 18.375 1 97.38 13 ALA B C 1
ATOM 2158 O O . ALA B 1 13 ? 3.014 21.797 18.297 1 97.38 13 ALA B O 1
ATOM 2159 N N . ILE B 1 14 ? 3.615 23.781 17.484 1 98.19 14 ILE B N 1
ATOM 2160 C CA . ILE B 1 14 ? 4.199 23.172 16.281 1 98.19 14 ILE B CA 1
ATOM 2161 C C . ILE B 1 14 ? 5.445 22.375 16.672 1 98.19 14 ILE B C 1
ATOM 2163 O O . ILE B 1 14 ? 5.707 21.312 16.109 1 98.19 14 ILE B O 1
ATOM 2167 N N . PHE B 1 15 ? 6.203 22.938 17.594 1 97.69 15 PHE B N 1
ATOM 2168 C CA . PHE B 1 15 ? 7.363 22.219 18.078 1 97.69 15 PHE B CA 1
ATOM 2169 C C . PHE B 1 15 ? 6.953 20.875 18.672 1 97.69 15 PHE B C 1
ATOM 2171 O O . PHE B 1 15 ? 7.535 19.844 18.344 1 97.69 15 PHE B O 1
ATOM 2178 N N . GLU B 1 16 ? 5.953 20.891 19.484 1 97.06 16 GLU B N 1
ATOM 2179 C CA . GLU B 1 16 ? 5.445 19.656 20.094 1 97.06 16 GLU B CA 1
ATOM 2180 C C . GLU B 1 16 ? 4.949 18.672 19.047 1 97.06 16 GLU B C 1
ATOM 2182 O O . GLU B 1 16 ? 5.219 17.484 19.125 1 97.06 16 GLU B O 1
ATOM 2187 N N . HIS B 1 17 ? 4.203 19.156 18.094 1 97.94 17 HIS B N 1
ATOM 2188 C CA . HIS B 1 17 ? 3.656 18.328 17.031 1 97.94 17 HIS B CA 1
ATOM 2189 C C . HIS B 1 17 ? 4.766 17.625 16.25 1 97.94 17 HIS B C 1
ATOM 2191 O O . HIS B 1 17 ? 4.695 16.406 16.031 1 97.94 17 HIS B O 1
ATOM 2197 N N . VAL B 1 18 ? 5.781 18.359 15.867 1 97.56 18 VAL B N 1
ATOM 2198 C CA . VAL B 1 18 ? 6.902 17.812 15.102 1 97.56 18 VAL B CA 1
ATOM 2199 C C . VAL B 1 18 ? 7.711 16.859 15.992 1 97.56 18 VAL B C 1
ATOM 2201 O O . VAL B 1 18 ? 8.125 15.789 15.547 1 97.56 18 VAL B O 1
ATOM 2204 N N . GLN B 1 19 ? 7.883 17.25 17.234 1 96.19 19 GLN B N 1
ATOM 2205 C CA . GLN B 1 19 ? 8.609 16.406 18.172 1 96.19 19 GLN B CA 1
ATOM 2206 C C . GLN B 1 19 ? 7.918 15.055 18.344 1 96.19 19 GLN B C 1
ATOM 2208 O O . GLN B 1 19 ? 8.578 14.008 18.328 1 96.19 19 GLN B O 1
ATOM 2213 N N . ASN B 1 20 ? 6.621 15.078 18.5 1 95.44 20 ASN B N 1
ATOM 2214 C CA . ASN B 1 20 ? 5.855 13.844 18.625 1 95.44 20 ASN B CA 1
ATOM 2215 C C . ASN B 1 20 ? 6.035 12.938 17.406 1 95.44 20 ASN B C 1
ATOM 2217 O O . ASN B 1 20 ? 6.145 11.719 17.547 1 95.44 20 ASN B O 1
ATOM 2221 N N . THR B 1 21 ? 6.059 13.508 16.234 1 95.88 21 THR B N 1
ATOM 2222 C CA . THR B 1 21 ? 6.25 12.742 15 1 95.88 21 THR B CA 1
ATOM 2223 C C . THR B 1 21 ? 7.648 12.133 14.953 1 95.88 21 THR B C 1
ATOM 2225 O O . THR B 1 21 ? 7.805 10.945 14.656 1 95.88 21 THR B O 1
ATOM 2228 N N . VAL B 1 22 ? 8.641 12.945 15.312 1 94 22 VAL B N 1
ATOM 2229 C CA . VAL B 1 22 ? 10.031 12.5 15.297 1 94 22 VAL B CA 1
ATOM 2230 C C . VAL B 1 22 ? 10.211 11.336 16.266 1 94 22 VAL B C 1
ATOM 2232 O O . VAL B 1 22 ? 10.875 10.352 15.945 1 94 22 VAL B O 1
ATOM 2235 N N . GLU B 1 23 ? 9.555 11.406 17.375 1 92.5 23 GLU B N 1
ATOM 2236 C CA . GLU B 1 23 ? 9.688 10.383 18.406 1 92.5 23 GLU B CA 1
ATOM 2237 C C . GLU B 1 23 ? 9.055 9.07 17.969 1 92.5 23 GLU B C 1
ATOM 2239 O O . GLU B 1 23 ? 9.445 7.996 18.422 1 92.5 23 GLU B O 1
ATOM 2244 N N . GLN B 1 24 ? 8.141 9.117 17.078 1 91.62 24 GLN B N 1
ATOM 2245 C CA . GLN B 1 24 ? 7.438 7.922 16.625 1 91.62 24 GLN B CA 1
ATOM 2246 C C . GLN B 1 24 ? 8.141 7.289 15.422 1 91.62 24 GLN B C 1
ATOM 2248 O O . GLN B 1 24 ? 7.844 6.156 15.047 1 91.62 24 GLN B O 1
ATOM 2253 N N . TYR B 1 25 ? 9.047 8.023 14.867 1 90.81 25 TYR B N 1
ATOM 2254 C CA . TYR B 1 25 ? 9.766 7.504 13.711 1 90.81 25 TYR B CA 1
ATOM 2255 C C . TYR B 1 25 ? 10.57 6.262 14.078 1 90.81 25 TYR B C 1
ATOM 2257 O O . TYR B 1 25 ? 11.172 6.199 15.156 1 90.81 25 TYR B O 1
ATOM 2265 N N . ARG B 1 26 ? 10.508 5.305 13.25 1 87.75 26 ARG B N 1
ATOM 2266 C CA . ARG B 1 26 ? 11.242 4.07 13.508 1 87.75 26 ARG B CA 1
ATOM 2267 C C . ARG B 1 26 ? 12.742 4.281 13.344 1 87.75 26 ARG B C 1
ATOM 2269 O O . ARG B 1 26 ? 13.203 4.723 12.289 1 87.75 26 ARG B O 1
ATOM 2276 N N . ARG B 1 27 ? 13.531 3.875 14.367 1 85.31 27 ARG B N 1
ATOM 2277 C CA . ARG B 1 27 ? 14.969 4.086 14.328 1 85.31 27 ARG B CA 1
ATOM 2278 C C . ARG B 1 27 ? 15.719 2.775 14.539 1 85.31 27 ARG B C 1
ATOM 2280 O O . ARG B 1 27 ? 16.953 2.734 14.43 1 85.31 27 ARG B O 1
ATOM 2287 N N . VAL B 1 28 ? 14.953 1.791 14.836 1 86.62 28 VAL B N 1
ATOM 2288 C CA . VAL B 1 28 ? 15.602 0.511 15.109 1 86.62 28 VAL B CA 1
ATOM 2289 C C . VAL B 1 28 ? 14.812 -0.616 14.445 1 86.62 28 VAL B C 1
ATOM 2291 O O . VAL B 1 28 ? 13.578 -0.594 14.422 1 86.62 28 VAL B O 1
ATOM 2294 N N . ILE B 1 29 ? 15.531 -1.475 13.891 1 89.5 29 ILE B N 1
ATOM 2295 C CA . ILE B 1 29 ? 14.938 -2.719 13.406 1 89.5 29 ILE B CA 1
ATOM 2296 C C . ILE B 1 29 ? 15.836 -3.895 13.781 1 89.5 29 ILE B C 1
ATOM 2298 O O . ILE B 1 29 ? 17.016 -3.914 13.438 1 89.5 29 ILE B O 1
ATOM 2302 N N . ASP B 1 30 ? 15.328 -4.773 14.594 1 91.38 30 ASP B N 1
ATOM 2303 C CA . ASP B 1 30 ? 16 -6.016 14.945 1 91.38 30 ASP B CA 1
ATOM 2304 C C . ASP B 1 30 ? 15.328 -7.219 14.297 1 91.38 30 ASP B C 1
ATOM 2306 O O . ASP B 1 30 ? 14.398 -7.059 13.5 1 91.38 30 ASP B O 1
ATOM 2310 N N . LEU B 1 31 ? 15.852 -8.375 14.555 1 86.81 31 LEU B N 1
ATOM 2311 C CA . LEU B 1 31 ? 15.367 -9.578 13.891 1 86.81 31 LEU B CA 1
ATOM 2312 C C . LEU B 1 31 ? 13.914 -9.844 14.234 1 86.81 31 LEU B C 1
ATOM 2314 O O . LEU B 1 31 ? 13.133 -10.273 13.383 1 86.81 31 LEU B O 1
ATOM 2318 N N . LYS B 1 32 ? 13.57 -9.633 15.453 1 88.19 32 LYS B N 1
ATOM 2319 C CA . LYS B 1 32 ? 12.188 -9.836 15.891 1 88.19 32 LYS B CA 1
ATOM 2320 C C . LYS B 1 32 ? 11.227 -8.945 15.117 1 88.19 32 LYS B C 1
ATOM 2322 O O . LYS B 1 32 ? 10.203 -9.414 14.617 1 88.19 32 LYS B O 1
ATOM 2327 N N . ALA B 1 33 ? 11.57 -7.66 15 1 87.75 33 ALA B N 1
ATOM 2328 C CA . ALA B 1 33 ? 10.75 -6.707 14.25 1 87.75 33 ALA B CA 1
ATOM 2329 C C . ALA B 1 33 ? 10.703 -7.07 12.766 1 87.75 33 ALA B C 1
ATOM 2331 O O . ALA B 1 33 ? 9.656 -6.953 12.125 1 87.75 33 ALA B O 1
ATOM 2332 N N . PHE B 1 34 ? 11.836 -7.461 12.336 1 86.88 34 PHE B N 1
ATOM 2333 C CA . PHE B 1 34 ? 11.969 -7.848 10.938 1 86.88 34 PHE B CA 1
ATOM 2334 C C . PHE B 1 34 ? 11.031 -9 10.602 1 86.88 34 PHE B C 1
ATOM 2336 O O . PHE B 1 34 ? 10.414 -9.016 9.539 1 86.88 34 PHE B O 1
ATOM 2343 N N . ASN B 1 35 ? 10.898 -9.867 11.586 1 83.56 35 ASN B N 1
ATOM 2344 C CA . ASN B 1 35 ? 10.117 -11.086 11.352 1 83.56 35 ASN B CA 1
ATOM 2345 C C . ASN B 1 35 ? 8.648 -10.883 11.711 1 83.56 35 ASN B C 1
ATOM 2347 O O . ASN B 1 35 ? 7.824 -11.766 11.469 1 83.56 35 ASN B O 1
ATOM 2351 N N . HIS B 1 36 ? 8.391 -9.758 12.281 1 84.69 36 HIS B N 1
ATOM 2352 C CA . HIS B 1 36 ? 7.012 -9.508 12.68 1 84.69 36 HIS B CA 1
ATOM 2353 C C . HIS B 1 36 ? 6.066 -9.578 11.492 1 84.69 36 HIS B C 1
ATOM 2355 O O . HIS B 1 36 ? 4.965 -10.125 11.602 1 84.69 36 HIS B O 1
ATOM 2361 N N . ASN B 1 37 ? 6.523 -8.992 10.453 1 80.75 37 ASN B N 1
ATOM 2362 C CA . ASN B 1 37 ? 5.777 -9.109 9.203 1 80.75 37 ASN B CA 1
ATOM 2363 C C . ASN B 1 37 ? 6.375 -10.188 8.297 1 80.75 37 ASN B C 1
ATOM 2365 O O . ASN B 1 37 ? 7.59 -10.227 8.094 1 80.75 37 ASN B O 1
ATOM 2369 N N . ILE B 1 38 ? 5.562 -11.055 7.895 1 85.25 38 ILE B N 1
ATOM 2370 C CA . ILE B 1 38 ? 6.047 -12.148 7.066 1 85.25 38 ILE B CA 1
ATOM 2371 C C . ILE B 1 38 ? 6.609 -11.602 5.758 1 85.25 38 ILE B C 1
ATOM 2373 O O . ILE B 1 38 ? 5.922 -10.867 5.039 1 85.25 38 ILE B O 1
ATOM 2377 N N . ILE B 1 39 ? 7.848 -11.93 5.543 1 87.62 39 ILE B N 1
ATOM 2378 C CA . ILE B 1 39 ? 8.516 -11.508 4.32 1 87.62 39 ILE B CA 1
ATOM 2379 C C . ILE B 1 39 ? 8.188 -12.477 3.188 1 87.62 39 ILE B C 1
ATOM 2381 O O . ILE B 1 39 ? 8.125 -13.688 3.4 1 87.62 39 ILE B O 1
ATOM 2385 N N . ASP B 1 40 ? 8 -11.984 1.977 1 91.75 40 ASP B N 1
ATOM 2386 C CA . ASP B 1 40 ? 7.75 -12.805 0.797 1 91.75 40 ASP B CA 1
ATOM 2387 C C . ASP B 1 40 ? 9.047 -13.414 0.268 1 91.75 40 ASP B C 1
ATOM 2389 O O . ASP B 1 40 ? 9.844 -12.727 -0.377 1 91.75 40 ASP B O 1
ATOM 2393 N N . PRO B 1 41 ? 9.258 -14.656 0.556 1 92.69 41 PRO B N 1
ATOM 2394 C CA . PRO B 1 41 ? 10.531 -15.258 0.133 1 92.69 41 PRO B CA 1
ATOM 2395 C C . PRO B 1 41 ? 10.656 -15.359 -1.386 1 92.69 41 PRO B C 1
ATOM 2397 O O . PRO B 1 41 ? 11.766 -15.344 -1.919 1 92.69 41 PRO B O 1
ATOM 2400 N N . ILE B 1 42 ? 9.547 -15.484 -2.043 1 95.62 42 ILE B N 1
ATOM 2401 C CA . ILE B 1 42 ? 9.57 -15.555 -3.5 1 95.62 42 ILE B CA 1
ATOM 2402 C C . ILE B 1 42 ? 10.062 -14.234 -4.078 1 95.62 42 ILE B C 1
ATOM 2404 O O . ILE B 1 42 ? 10.961 -14.203 -4.914 1 95.62 42 ILE B O 1
ATOM 2408 N N . LYS B 1 43 ? 9.492 -13.188 -3.619 1 93.56 43 LYS B N 1
ATOM 2409 C CA . LYS B 1 43 ? 9.945 -11.875 -4.062 1 93.56 43 LYS B CA 1
ATOM 2410 C C . LYS B 1 43 ? 11.422 -11.672 -3.758 1 93.56 43 LYS B C 1
ATOM 2412 O O . LYS B 1 43 ? 12.164 -11.133 -4.586 1 93.56 43 LYS B O 1
ATOM 2417 N N . LEU B 1 44 ? 11.828 -12.055 -2.57 1 90.94 44 LEU B N 1
ATOM 2418 C CA . LEU B 1 44 ? 13.227 -11.875 -2.178 1 90.94 44 LEU B CA 1
ATOM 2419 C C . LEU B 1 44 ? 14.156 -12.672 -3.084 1 90.94 44 LEU B C 1
ATOM 2421 O O . LEU B 1 44 ? 15.25 -12.219 -3.412 1 90.94 44 LEU B O 1
ATOM 2425 N N . THR B 1 45 ? 13.734 -13.859 -3.422 1 92.75 45 THR B N 1
ATOM 2426 C CA . THR B 1 45 ? 14.516 -14.688 -4.328 1 92.75 45 THR B CA 1
ATOM 2427 C C . THR B 1 45 ? 14.656 -14.023 -5.691 1 92.75 45 THR B C 1
ATOM 2429 O O . THR B 1 45 ? 15.75 -13.953 -6.25 1 92.75 45 THR B O 1
ATOM 2432 N N . PHE B 1 46 ? 13.547 -13.477 -6.219 1 93.81 46 PHE B N 1
ATOM 2433 C CA . PHE B 1 46 ? 13.586 -12.742 -7.473 1 93.81 46 PHE B CA 1
ATOM 2434 C C . PHE B 1 46 ? 14.539 -11.555 -7.379 1 93.81 46 PHE B C 1
ATOM 2436 O O . PHE B 1 46 ? 15.406 -11.383 -8.234 1 93.81 46 PHE B O 1
ATOM 2443 N N . ASP B 1 47 ? 14.391 -10.766 -6.309 1 90.69 47 ASP B N 1
ATOM 2444 C CA . ASP B 1 47 ? 15.211 -9.578 -6.117 1 90.69 47 ASP B CA 1
ATOM 2445 C C . ASP B 1 47 ? 16.703 -9.945 -6.066 1 90.69 47 ASP B C 1
ATOM 2447 O O . ASP B 1 47 ? 17.516 -9.328 -6.758 1 90.69 47 ASP B O 1
ATOM 2451 N N . ALA B 1 48 ? 17 -10.883 -5.262 1 89.25 48 ALA B N 1
ATOM 2452 C CA . ALA B 1 48 ? 18.391 -11.281 -5.062 1 89.25 48 ALA B CA 1
ATOM 2453 C C . ALA B 1 48 ? 19.016 -11.75 -6.371 1 89.25 48 ALA B C 1
ATOM 2455 O O . ALA B 1 48 ? 20.125 -11.344 -6.711 1 89.25 48 ALA B O 1
ATOM 2456 N N . LYS B 1 49 ? 18.359 -12.578 -7.082 1 90.31 49 LYS B N 1
ATOM 2457 C CA . LYS B 1 49 ? 18.891 -13.164 -8.305 1 90.31 49 LYS B CA 1
ATOM 2458 C C . LYS B 1 49 ? 18.969 -12.125 -9.422 1 90.31 49 LYS B C 1
ATOM 2460 O O . LYS B 1 49 ? 19.984 -12.008 -10.102 1 90.31 49 LYS B O 1
ATOM 2465 N N . ILE B 1 50 ? 17.938 -11.359 -9.617 1 90.25 50 ILE B N 1
ATOM 2466 C CA . ILE B 1 50 ? 17.859 -10.422 -10.727 1 90.25 50 ILE B CA 1
ATOM 2467 C C . ILE B 1 50 ? 18.859 -9.289 -10.539 1 90.25 50 ILE B C 1
ATOM 2469 O O . ILE B 1 50 ? 19.516 -8.859 -11.5 1 90.25 50 ILE B O 1
ATOM 2473 N N . TYR B 1 51 ? 19.016 -8.836 -9.281 1 88.31 51 TYR B N 1
ATOM 2474 C CA . TYR B 1 51 ? 19.875 -7.699 -9.023 1 88.31 51 TYR B CA 1
ATOM 2475 C C . TYR B 1 51 ? 21.266 -8.164 -8.578 1 88.31 51 TYR B C 1
ATOM 2477 O O . TYR B 1 51 ? 22.141 -7.344 -8.297 1 88.31 51 TYR B O 1
ATOM 2485 N N . GLY B 1 52 ? 21.469 -9.414 -8.508 1 87.5 52 GLY B N 1
ATOM 2486 C CA . GLY B 1 52 ? 22.75 -9.945 -8.086 1 87.5 52 GLY B CA 1
ATOM 2487 C C . GLY B 1 52 ? 23.141 -9.516 -6.684 1 87.5 52 GLY B C 1
ATOM 2488 O O . GLY B 1 52 ? 24.297 -9.148 -6.438 1 87.5 52 GLY B O 1
ATOM 2489 N N . GLN B 1 53 ? 22.172 -9.484 -5.832 1 86.69 53 GLN B N 1
ATOM 2490 C CA . GLN B 1 53 ? 22.391 -9.016 -4.469 1 86.69 53 GLN B CA 1
ATOM 2491 C C . GLN B 1 53 ? 22.906 -10.148 -3.58 1 86.69 53 GLN B C 1
ATOM 2493 O O . GLN B 1 53 ? 22.484 -11.289 -3.711 1 86.69 53 GLN B O 1
ATOM 2498 N N . SER B 1 54 ? 23.797 -9.719 -2.672 1 88.31 54 SER B N 1
ATOM 2499 C CA . SER B 1 54 ? 24.156 -10.617 -1.576 1 88.31 54 SER B CA 1
ATOM 2500 C C . SER B 1 54 ? 23.016 -10.727 -0.561 1 88.31 54 SER B C 1
ATOM 2502 O O . SER B 1 54 ? 22.078 -9.938 -0.593 1 88.31 54 SER B O 1
ATOM 2504 N N . ILE B 1 55 ? 23.109 -11.688 0.297 1 84.5 55 ILE B N 1
ATOM 2505 C CA . ILE B 1 55 ? 22.141 -11.859 1.362 1 84.5 55 ILE B CA 1
ATOM 2506 C C . ILE B 1 55 ? 22.062 -10.594 2.209 1 84.5 55 ILE B C 1
ATOM 2508 O O . ILE B 1 55 ? 20.969 -10.133 2.557 1 84.5 55 ILE B O 1
ATOM 2512 N N . ARG B 1 56 ? 23.203 -10.07 2.482 1 87.5 56 ARG B N 1
ATOM 2513 C CA . ARG B 1 56 ? 23.266 -8.852 3.285 1 87.5 56 ARG B CA 1
ATOM 2514 C C . ARG B 1 56 ? 22.516 -7.711 2.6 1 87.5 56 ARG B C 1
ATOM 2516 O O . ARG B 1 56 ? 21.703 -7.023 3.229 1 87.5 56 ARG B O 1
ATOM 2523 N N . GLN B 1 57 ? 22.734 -7.527 1.354 1 86.56 57 GLN B N 1
ATOM 2524 C CA . GLN B 1 57 ? 22.094 -6.465 0.587 1 86.56 57 GLN B CA 1
ATOM 2525 C C . GLN B 1 57 ? 20.578 -6.672 0.524 1 86.56 57 GLN B C 1
ATOM 2527 O O . GLN B 1 57 ? 19.812 -5.711 0.626 1 86.56 57 GLN B O 1
ATOM 2532 N N . THR B 1 58 ? 20.219 -7.879 0.354 1 85.69 58 THR B N 1
ATOM 2533 C CA . THR B 1 58 ? 18.797 -8.219 0.276 1 85.69 58 THR B CA 1
ATOM 2534 C C . THR B 1 58 ? 18.094 -7.906 1.594 1 85.69 58 THR B C 1
ATOM 2536 O O . THR B 1 58 ? 17 -7.316 1.601 1 85.69 58 THR B O 1
ATOM 2539 N N . ILE B 1 59 ? 18.703 -8.227 2.627 1 85.75 59 ILE B N 1
ATOM 2540 C CA . ILE B 1 59 ? 18.156 -8.008 3.955 1 85.75 59 ILE B CA 1
ATOM 2541 C C . ILE B 1 59 ? 18.062 -6.508 4.238 1 85.75 59 ILE B C 1
ATOM 2543 O O . ILE B 1 59 ? 17.047 -6.016 4.73 1 85.75 59 ILE B O 1
ATOM 2547 N N . GLU B 1 60 ? 19.094 -5.836 3.926 1 85.75 60 GLU B N 1
ATOM 2548 C CA . GLU B 1 60 ? 19.125 -4.395 4.152 1 85.75 60 GLU B CA 1
ATOM 2549 C C . GLU B 1 60 ? 18.016 -3.688 3.369 1 85.75 60 GLU B C 1
ATOM 2551 O O . GLU B 1 60 ? 17.359 -2.783 3.891 1 85.75 60 GLU B O 1
ATOM 2556 N N . SER B 1 61 ? 17.859 -4.137 2.164 1 85.44 61 SER B N 1
ATOM 2557 C CA . SER B 1 61 ? 16.812 -3.557 1.331 1 85.44 61 SER B CA 1
ATOM 2558 C C . SER B 1 61 ? 15.43 -3.789 1.938 1 85.44 61 SER B C 1
ATOM 2560 O O . SER B 1 61 ? 14.586 -2.891 1.935 1 85.44 61 SER B O 1
ATOM 2562 N N . GLU B 1 62 ? 15.25 -4.973 2.436 1 87.12 62 GLU B N 1
ATOM 2563 C CA . GLU B 1 62 ? 13.969 -5.297 3.059 1 87.12 62 GLU B CA 1
ATOM 2564 C C . GLU B 1 62 ? 13.773 -4.512 4.352 1 87.12 62 GLU B C 1
ATOM 2566 O O . GLU B 1 62 ? 12.656 -4.07 4.648 1 87.12 62 GLU B O 1
ATOM 2571 N N . CYS B 1 63 ? 14.836 -4.328 5.105 1 87.44 63 CYS B N 1
ATOM 2572 C CA . CYS B 1 63 ? 14.758 -3.525 6.32 1 87.44 63 CYS B CA 1
ATOM 2573 C C . CYS B 1 63 ? 14.375 -2.086 6 1 87.44 63 CYS B C 1
ATOM 2575 O O . CYS B 1 63 ? 13.516 -1.507 6.66 1 87.44 63 CYS B O 1
ATOM 2577 N N . ILE B 1 64 ? 14.992 -1.559 5.008 1 85.31 64 ILE B N 1
ATOM 2578 C CA . ILE B 1 64 ? 14.711 -0.189 4.59 1 85.31 64 ILE B CA 1
ATOM 2579 C C . ILE B 1 64 ? 13.25 -0.062 4.176 1 85.31 64 ILE B C 1
ATOM 2581 O O . ILE B 1 64 ? 12.578 0.909 4.531 1 85.31 64 ILE B O 1
ATOM 2585 N N . ARG B 1 65 ? 12.781 -1 3.463 1 87.38 65 ARG B N 1
ATOM 2586 C CA . ARG B 1 65 ? 11.391 -1.003 3.018 1 87.38 65 ARG B CA 1
ATOM 2587 C C . ARG B 1 65 ? 10.438 -0.999 4.207 1 87.38 65 ARG B C 1
ATOM 2589 O O . ARG B 1 65 ? 9.461 -0.24 4.227 1 87.38 65 ARG B O 1
ATOM 2596 N N . GLN B 1 66 ? 10.672 -1.866 5.188 1 89 66 GLN B N 1
ATOM 2597 C CA . GLN B 1 66 ? 9.812 -1.96 6.355 1 89 66 GLN B CA 1
ATOM 2598 C C . GLN B 1 66 ? 9.82 -0.66 7.156 1 89 66 GLN B C 1
ATOM 2600 O O . GLN B 1 66 ? 8.773 -0.195 7.613 1 89 66 GLN B O 1
ATOM 2605 N N . ILE B 1 67 ? 10.984 -0.099 7.297 1 89.25 67 ILE B N 1
ATOM 2606 C CA . ILE B 1 67 ? 11.133 1.17 8.008 1 89.25 67 ILE B CA 1
ATOM 2607 C C . ILE B 1 67 ? 10.367 2.264 7.258 1 89.25 67 ILE B C 1
ATOM 2609 O O . ILE B 1 67 ? 9.617 3.031 7.867 1 89.25 67 ILE B O 1
ATOM 2613 N N . ASP B 1 68 ? 10.539 2.258 5.988 1 89.25 68 ASP B N 1
ATOM 2614 C CA . ASP B 1 68 ? 9.891 3.266 5.156 1 89.25 68 ASP B CA 1
ATOM 2615 C C . ASP B 1 68 ? 8.375 3.168 5.258 1 89.25 68 ASP B C 1
ATOM 2617 O O . ASP B 1 68 ? 7.684 4.188 5.348 1 89.25 68 ASP B O 1
ATOM 2621 N N . LYS B 1 69 ? 7.859 2.014 5.176 1 89 69 LYS B N 1
ATOM 2622 C CA . LYS B 1 69 ? 6.418 1.815 5.301 1 89 69 LYS B CA 1
ATOM 2623 C C . LYS B 1 69 ? 5.898 2.373 6.621 1 89 69 LYS B C 1
ATOM 2625 O O . LYS B 1 69 ? 4.867 3.049 6.652 1 89 69 LYS B O 1
ATOM 2630 N N . THR B 1 70 ? 6.555 2.043 7.676 1 91.25 70 THR B N 1
ATOM 2631 C CA . THR B 1 70 ? 6.188 2.547 8.992 1 91.25 70 THR B CA 1
ATOM 2632 C C . THR B 1 70 ? 6.211 4.074 9.016 1 91.25 70 THR B C 1
ATOM 2634 O O . THR B 1 70 ? 5.281 4.707 9.516 1 91.25 70 THR B O 1
ATOM 2637 N N . ASN B 1 71 ? 7.234 4.617 8.492 1 92.75 71 ASN B N 1
ATOM 2638 C CA . ASN B 1 71 ? 7.41 6.066 8.523 1 92.75 71 ASN B CA 1
ATOM 2639 C C . ASN B 1 71 ? 6.359 6.773 7.668 1 92.75 71 ASN B C 1
ATOM 2641 O O . ASN B 1 71 ? 5.938 7.883 7.992 1 92.75 71 ASN B O 1
ATOM 2645 N N . ASN B 1 72 ? 6.004 6.172 6.547 1 92.56 72 ASN B N 1
ATOM 2646 C CA . ASN B 1 72 ? 4.922 6.723 5.738 1 92.56 72 ASN B CA 1
ATOM 2647 C C . ASN B 1 72 ? 3.631 6.852 6.543 1 92.56 72 ASN B C 1
ATOM 2649 O O . ASN B 1 72 ? 2.91 7.844 6.41 1 92.56 72 ASN B O 1
ATOM 2653 N N . ASN B 1 73 ? 3.354 5.918 7.375 1 93 73 ASN B N 1
ATOM 2654 C CA . ASN B 1 73 ? 2.189 5.973 8.25 1 93 73 ASN B CA 1
ATOM 2655 C C . ASN B 1 73 ? 2.299 7.113 9.258 1 93 73 ASN B C 1
ATOM 2657 O O . ASN B 1 73 ? 1.315 7.805 9.531 1 93 73 ASN B O 1
ATOM 2661 N N . LYS B 1 74 ? 3.447 7.277 9.773 1 96.12 74 LYS B N 1
ATOM 2662 C CA . LYS B 1 74 ? 3.66 8.344 10.742 1 96.12 74 LYS B CA 1
ATOM 2663 C C . LYS B 1 74 ? 3.457 9.719 10.102 1 96.12 74 LYS B C 1
ATOM 2665 O O . LYS B 1 74 ? 2.947 10.641 10.742 1 96.12 74 LYS B O 1
ATOM 2670 N N . ILE B 1 75 ? 3.855 9.844 8.867 1 96.56 75 ILE B N 1
ATOM 2671 C CA . ILE B 1 75 ? 3.656 11.094 8.141 1 96.56 75 ILE B CA 1
ATOM 2672 C C . ILE B 1 75 ? 2.164 11.336 7.93 1 96.56 75 ILE B C 1
ATOM 2674 O O . ILE B 1 75 ? 1.7 12.477 7.977 1 96.56 75 ILE B O 1
ATOM 2678 N N . GLY B 1 76 ? 1.423 10.305 7.676 1 96.44 76 GLY B N 1
ATOM 2679 C CA . GLY B 1 76 ? -0.025 10.438 7.625 1 96.44 76 GLY B CA 1
ATOM 2680 C C . GLY B 1 76 ? -0.617 11.023 8.891 1 96.44 76 GLY B C 1
ATOM 2681 O O . GLY B 1 76 ? -1.457 11.922 8.828 1 96.44 76 GLY B O 1
ATOM 2682 N N . TYR B 1 77 ? -0.122 10.531 9.984 1 96.31 77 TYR B N 1
ATOM 2683 C CA . TYR B 1 77 ? -0.594 11.031 11.273 1 96.31 77 TYR B CA 1
ATOM 2684 C C . TYR B 1 77 ? -0.126 12.461 11.508 1 96.31 77 TYR B C 1
ATOM 2686 O O . TYR B 1 77 ? -0.823 13.25 12.148 1 96.31 77 TYR B O 1
ATOM 2694 N N . PHE B 1 78 ? 1.033 12.766 11.047 1 98 78 PHE B N 1
ATOM 2695 C CA . PHE B 1 78 ? 1.509 14.141 11.109 1 98 78 PHE B CA 1
ATOM 2696 C C . PHE B 1 78 ? 0.502 15.094 10.469 1 98 78 PHE B C 1
ATOM 2698 O O . PHE B 1 78 ? 0.155 16.125 11.055 1 98 78 PHE B O 1
ATOM 2705 N N . HIS B 1 79 ? 0.027 14.766 9.242 1 97.94 79 HIS B N 1
ATOM 2706 C CA . HIS B 1 79 ? -0.934 15.602 8.539 1 97.94 79 HIS B CA 1
ATOM 2707 C C . HIS B 1 79 ? -2.26 15.672 9.281 1 97.94 79 HIS B C 1
ATOM 2709 O O . HIS B 1 79 ? -2.908 16.719 9.305 1 97.94 79 HIS B O 1
ATOM 2715 N N . GLN B 1 80 ? -2.605 14.586 9.914 1 97.31 80 GLN B N 1
ATOM 2716 C CA . GLN B 1 80 ? -3.891 14.477 10.594 1 97.31 80 GLN B CA 1
ATOM 2717 C C . GLN B 1 80 ? -3.873 15.219 11.922 1 97.31 80 GLN B C 1
ATOM 2719 O O . GLN B 1 80 ? -4.773 16.016 12.211 1 97.31 80 GLN B O 1
ATOM 2724 N N . TYR B 1 81 ? -2.879 15.055 12.711 1 97.44 81 TYR B N 1
ATOM 2725 C CA . TYR B 1 81 ? -2.893 15.43 14.125 1 97.44 81 TYR B CA 1
ATOM 2726 C C . TYR B 1 81 ? -2.58 16.906 14.305 1 97.44 81 TYR B C 1
ATOM 2728 O O . TYR B 1 81 ? -2.799 17.469 15.375 1 97.44 81 TYR B O 1
ATOM 2736 N N . ILE B 1 82 ? -2.086 17.516 13.289 1 98.19 82 ILE B N 1
ATOM 2737 C CA . ILE B 1 82 ? -1.781 18.938 13.422 1 98.19 82 ILE B CA 1
ATOM 2738 C C . ILE B 1 82 ? -3.061 19.719 13.719 1 98.19 82 ILE B C 1
ATOM 2740 O O . ILE B 1 82 ? -3.021 20.766 14.367 1 98.19 82 ILE B O 1
ATOM 2744 N N . PHE B 1 83 ? -4.188 19.219 13.305 1 98.19 83 PHE B N 1
ATOM 2745 C CA . PHE B 1 83 ? -5.441 19.953 13.398 1 98.19 83 PHE B CA 1
ATOM 2746 C C . PHE B 1 83 ? -5.953 19.969 14.836 1 98.19 83 PHE B C 1
ATOM 2748 O O . PHE B 1 83 ? -6.855 20.734 15.172 1 98.19 83 PHE B O 1
ATOM 2755 N N . LYS B 1 84 ? -5.332 19.156 15.695 1 95.75 84 LYS B N 1
ATOM 2756 C CA . LYS B 1 84 ? -5.641 19.203 17.125 1 95.75 84 LYS B CA 1
ATOM 2757 C C . LYS B 1 84 ? -5.297 20.578 17.703 1 95.75 84 LYS B C 1
ATOM 2759 O O . LYS B 1 84 ? -5.863 20.984 18.719 1 95.75 84 LYS B O 1
ATOM 2764 N N . TYR B 1 85 ? -4.43 21.25 17.062 1 96.81 85 TYR B N 1
ATOM 2765 C CA . TYR B 1 85 ? -3.898 22.5 17.594 1 96.81 85 TYR B CA 1
ATOM 2766 C C . TYR B 1 85 ? -4.641 23.703 17.031 1 96.81 85 TYR B C 1
ATOM 2768 O O . TYR B 1 85 ? -4.289 24.844 17.312 1 96.81 85 TYR B O 1
ATOM 2776 N N . ALA B 1 86 ? -5.59 23.531 16.172 1 96.06 86 ALA B N 1
ATOM 2777 C CA . ALA B 1 86 ? -6.281 24.625 15.484 1 96.06 86 ALA B CA 1
ATOM 2778 C C . ALA B 1 86 ? -7.211 25.359 16.438 1 96.06 86 ALA B C 1
ATOM 2780 O O . ALA B 1 86 ? -7.594 26.5 16.172 1 96.06 86 ALA B O 1
ATOM 2781 N N . GLY B 1 87 ? -7.559 24.812 17.594 1 92.5 87 GLY B N 1
ATOM 2782 C CA . GLY B 1 87 ? -8.555 25.438 18.453 1 92.5 87 GLY B CA 1
ATOM 2783 C C . GLY B 1 87 ? -9.945 25.453 17.844 1 92.5 87 GLY B C 1
ATOM 2784 O O . GLY B 1 87 ? -10.219 24.719 16.891 1 92.5 87 GLY B O 1
ATOM 2785 N N . GLY B 1 88 ? -10.945 26.141 18.375 1 91.69 88 GLY B N 1
ATOM 2786 C CA . GLY B 1 88 ? -12.273 26.312 17.812 1 91.69 88 GLY B CA 1
ATOM 2787 C C . GLY B 1 88 ? -13.055 25.016 17.703 1 91.69 88 GLY B C 1
ATOM 2788 O O . GLY B 1 88 ? -13.75 24.797 16.703 1 91.69 88 GLY B O 1
ATOM 2789 N N . GLU B 1 89 ? -12.914 24.031 18.453 1 94.25 89 GLU B N 1
ATOM 2790 C CA . GLU B 1 89 ? -13.672 22.781 18.562 1 94.25 89 GLU B CA 1
ATOM 2791 C C . GLU B 1 89 ? -13.18 21.75 17.562 1 94.25 89 GLU B C 1
ATOM 2793 O O . GLU B 1 89 ? -13.82 20.703 17.375 1 94.25 89 GLU B O 1
ATOM 2798 N N . TRP B 1 90 ? -12.18 22.172 16.844 1 97.62 90 TRP B N 1
ATOM 2799 C CA . TRP B 1 90 ? -11.578 21.156 15.977 1 97.62 90 TRP B CA 1
ATOM 2800 C C . TRP B 1 90 ? -11.047 19.984 16.797 1 97.62 90 TRP B C 1
ATOM 2802 O O . TRP B 1 90 ? -10.422 20.188 17.844 1 97.62 90 TRP B O 1
ATOM 2812 N N . GLN B 1 91 ? -11.391 18.812 16.297 1 97.5 91 GLN B N 1
ATOM 2813 C CA . GLN B 1 91 ? -10.992 17.594 17 1 97.5 91 GLN B CA 1
ATOM 2814 C C . GLN B 1 91 ? -10.406 16.562 16.016 1 97.5 91 GLN B C 1
ATOM 2816 O O . GLN B 1 91 ? -10.766 16.547 14.844 1 97.5 91 GLN B O 1
ATOM 2821 N N . VAL B 1 92 ? -9.523 15.82 16.547 1 97.5 92 VAL B N 1
ATOM 2822 C CA . VAL B 1 92 ? -8.984 14.656 15.852 1 97.5 92 VAL B CA 1
ATOM 2823 C C . VAL B 1 92 ? -9.289 13.391 16.656 1 97.5 92 VAL B C 1
ATOM 2825 O O . VAL B 1 92 ? -8.531 13.039 17.578 1 97.5 92 VAL B O 1
ATOM 2828 N N . PRO B 1 93 ? -10.367 12.758 16.297 1 95.94 93 PRO B N 1
ATOM 2829 C CA . PRO B 1 93 ? -10.727 11.562 17.062 1 95.94 93 PRO B CA 1
ATOM 2830 C C . PRO B 1 93 ? -9.734 10.414 16.859 1 95.94 93 PRO B C 1
ATOM 2832 O O . PRO B 1 93 ? -8.977 10.414 15.891 1 95.94 93 PRO B O 1
ATOM 2835 N N . ASP B 1 94 ? -9.758 9.508 17.812 1 91.62 94 ASP B N 1
ATOM 2836 C CA . ASP B 1 94 ? -8.984 8.281 17.625 1 91.62 94 ASP B CA 1
ATOM 2837 C C . ASP B 1 94 ? -9.492 7.488 16.422 1 91.62 94 ASP B C 1
ATOM 2839 O O . ASP B 1 94 ? -10.664 7.582 16.062 1 91.62 94 ASP B O 1
ATOM 2843 N N . ASN B 1 95 ? -8.609 6.77 15.906 1 84.5 95 ASN B N 1
ATOM 2844 C CA . ASN B 1 95 ? -8.961 5.98 14.734 1 84.5 95 ASN B CA 1
ATOM 2845 C C . ASN B 1 95 ? -10.164 5.082 15.016 1 84.5 95 ASN B C 1
ATOM 2847 O O . ASN B 1 95 ? -10.211 4.398 16.047 1 84.5 95 ASN B O 1
ATOM 2851 N N . GLY B 1 96 ? -11.188 5.125 14.164 1 80 96 GLY B N 1
ATOM 2852 C CA . GLY B 1 96 ? -12.359 4.273 14.289 1 80 96 GLY B CA 1
ATOM 2853 C C . GLY B 1 96 ? -13.461 4.895 15.125 1 80 96 GLY B C 1
ATOM 2854 O O . GLY B 1 96 ? -14.57 4.363 15.18 1 80 96 GLY B O 1
ATOM 2855 N N . GLU B 1 97 ? -13.141 5.945 15.695 1 83.44 97 GLU B N 1
ATOM 2856 C CA . GLU B 1 97 ? -14.141 6.633 16.516 1 83.44 97 GLU B CA 1
ATOM 2857 C C . GLU B 1 97 ? -14.828 7.742 15.719 1 83.44 97 GLU B C 1
ATOM 2859 O O . GLU B 1 97 ? -14.367 8.117 14.641 1 83.44 97 GLU B O 1
ATOM 2864 N N . ARG B 1 98 ? -16.047 8.133 16.266 1 87.38 98 ARG B N 1
ATOM 2865 C CA . ARG B 1 98 ? -16.812 9.242 15.711 1 87.38 98 ARG B CA 1
ATOM 2866 C C . ARG B 1 98 ? -17.062 9.039 14.219 1 87.38 98 ARG B C 1
ATOM 2868 O O . ARG B 1 98 ? -16.766 9.922 13.414 1 87.38 98 ARG B O 1
ATOM 2875 N N . GLY B 1 99 ? -17.547 7.824 13.859 1 80.75 99 GLY B N 1
ATOM 2876 C CA . GLY B 1 99 ? -17.922 7.508 12.492 1 80.75 99 GLY B CA 1
ATOM 2877 C C . GLY B 1 99 ? -16.734 7.238 11.586 1 80.75 99 GLY B C 1
ATOM 2878 O O . GLY B 1 99 ? -16.891 7.051 10.383 1 80.75 99 GLY B O 1
ATOM 2879 N N . GLY B 1 100 ? -15.477 7.371 12.172 1 87.56 100 GLY B N 1
ATOM 2880 C CA . GLY B 1 100 ? -14.273 7.051 11.406 1 87.56 100 GLY B CA 1
ATOM 2881 C C . GLY B 1 100 ? -13.672 8.25 10.703 1 87.56 100 GLY B C 1
ATOM 2882 O O . GLY B 1 100 ? -12.859 8.102 9.789 1 87.56 100 GLY B O 1
ATOM 2883 N N . PHE B 1 101 ? -14.148 9.453 11.055 1 95.69 101 PHE B N 1
ATOM 2884 C CA . PHE B 1 101 ? -13.586 10.656 10.453 1 95.69 101 PHE B CA 1
ATOM 2885 C C . PHE B 1 101 ? -12.281 11.047 11.141 1 95.69 101 PHE B C 1
ATOM 2887 O O . PHE B 1 101 ? -12.141 10.883 12.352 1 95.69 101 PHE B O 1
ATOM 2894 N N . ASP B 1 102 ? -11.375 11.609 10.375 1 97.19 102 ASP B N 1
ATOM 2895 C CA . ASP B 1 102 ? -10.039 11.945 10.867 1 97.19 102 ASP B CA 1
ATOM 2896 C C . ASP B 1 102 ? -10.047 13.289 11.594 1 97.19 102 ASP B C 1
ATOM 2898 O O . ASP B 1 102 ? -9.344 13.461 12.594 1 97.19 102 ASP B O 1
ATOM 2902 N N . VAL B 1 103 ? -10.758 14.25 11.055 1 98.19 103 VAL B N 1
ATOM 2903 C CA . VAL B 1 103 ? -10.859 15.602 11.594 1 98.19 103 VAL B CA 1
ATOM 2904 C C . VAL B 1 103 ? -12.32 16.047 11.617 1 98.19 103 VAL B C 1
ATOM 2906 O O . VAL B 1 103 ? -13.039 15.883 10.625 1 98.19 103 VAL B O 1
ATOM 2909 N N . ILE B 1 104 ? -12.703 16.625 12.727 1 98.12 104 ILE B N 1
ATOM 2910 C CA . ILE B 1 104 ? -14.109 16.969 12.859 1 98.12 104 ILE B CA 1
ATOM 2911 C C . ILE B 1 104 ? -14.234 18.344 13.531 1 98.12 104 ILE B C 1
ATOM 2913 O O . ILE B 1 104 ? -13.414 18.703 14.375 1 98.12 104 ILE B O 1
ATOM 2917 N N . ASN B 1 105 ? -15.164 19.125 13.133 1 98.06 105 ASN B N 1
ATOM 2918 C CA . ASN B 1 105 ? -15.711 20.281 13.836 1 98.06 105 ASN B CA 1
ATOM 2919 C C . ASN B 1 105 ? -17.234 20.234 13.906 1 98.06 105 ASN B C 1
ATOM 2921 O O . ASN B 1 105 ? -17.906 20.641 12.961 1 98.06 105 ASN B O 1
ATOM 2925 N N . ASP B 1 10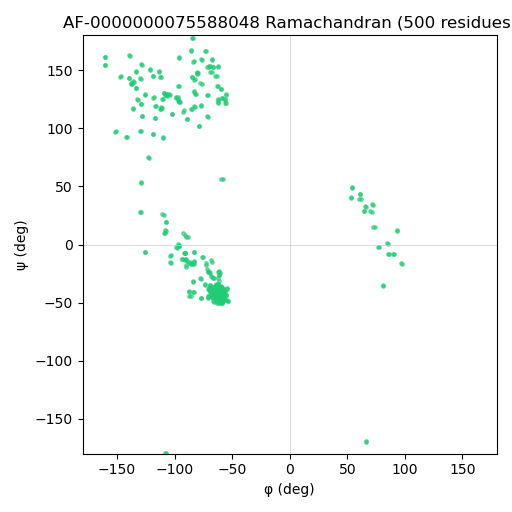6 ? -17.766 19.781 14.977 1 95.62 106 ASP B N 1
ATOM 2926 C CA . ASP B 1 106 ? -19.203 19.562 15.109 1 95.62 106 ASP B CA 1
ATOM 2927 C C . ASP B 1 106 ? -19.953 20.891 15.039 1 95.62 106 ASP B C 1
ATOM 2929 O O . ASP B 1 106 ? -21.062 20.953 14.516 1 95.62 106 ASP B O 1
ATOM 2933 N N . ALA B 1 107 ? -19.422 21.859 15.602 1 96.38 107 ALA B N 1
ATOM 2934 C CA . ALA B 1 107 ? -20.062 23.172 15.617 1 96.38 107 ALA B CA 1
ATOM 2935 C C . ALA B 1 107 ? -20.266 23.703 14.195 1 96.38 107 ALA B C 1
ATOM 2937 O O . ALA B 1 107 ? -21.281 24.312 13.891 1 96.38 107 ALA B O 1
ATOM 2938 N N . LEU B 1 108 ? -19.344 23.5 13.344 1 96.56 108 LEU B N 1
ATOM 2939 C CA . LEU B 1 108 ? -19.391 23.969 11.961 1 96.56 108 LEU B CA 1
ATOM 2940 C C . LEU B 1 108 ? -20.047 22.922 11.062 1 96.56 108 LEU B C 1
ATOM 2942 O O . LEU B 1 108 ? -20.375 23.219 9.906 1 96.56 108 LEU B O 1
ATOM 2946 N N . GLY B 1 109 ? -20.203 21.641 11.602 1 97.44 109 GLY B N 1
ATOM 2947 C CA . GLY B 1 109 ? -20.734 20.547 10.812 1 97.44 109 GLY B CA 1
ATOM 2948 C C . GLY B 1 109 ? -19.766 20.047 9.75 1 97.44 109 GLY B C 1
ATOM 2949 O O . GLY B 1 109 ? -20.172 19.734 8.633 1 97.44 109 GLY B O 1
ATOM 2950 N N . ILE B 1 110 ? -18.5 20.078 10.062 1 98.31 110 ILE B N 1
ATOM 2951 C CA . ILE B 1 110 ? -17.484 19.688 9.094 1 98.31 110 ILE B CA 1
ATOM 2952 C C . ILE B 1 110 ? -16.859 18.359 9.508 1 98.31 110 ILE B C 1
ATOM 2954 O O . ILE B 1 110 ? -16.469 18.172 10.664 1 98.31 110 ILE B O 1
ATOM 2958 N N . TYR B 1 111 ? -16.766 17.422 8.617 1 98.25 111 TYR B N 1
ATOM 2959 C CA . TYR B 1 111 ? -16.188 16.109 8.812 1 98.25 111 TYR B CA 1
ATOM 2960 C C . TYR B 1 111 ? -15.219 15.75 7.684 1 98.25 111 TYR B C 1
ATOM 2962 O O . TYR B 1 111 ? -15.594 15.773 6.508 1 98.25 111 TYR B O 1
ATOM 2970 N N . ALA B 1 112 ? -13.992 15.398 8.07 1 98.38 112 ALA B N 1
ATOM 2971 C CA . ALA B 1 112 ? -12.992 15.273 7.02 1 98.38 112 ALA B CA 1
ATOM 2972 C C . ALA B 1 112 ? -12.25 13.945 7.137 1 98.38 112 ALA B C 1
ATOM 2974 O O . ALA B 1 112 ? -12.023 13.445 8.242 1 98.38 112 ALA B O 1
ATOM 2975 N N . GLU B 1 113 ? -11.93 13.352 6.023 1 97.19 113 GLU B N 1
ATOM 2976 C CA . GLU B 1 113 ? -10.992 12.25 5.855 1 97.19 113 GLU B CA 1
ATOM 2977 C C . GLU B 1 113 ? -9.703 12.719 5.188 1 97.19 113 GLU B C 1
ATOM 2979 O O . GLU B 1 113 ? -9.742 13.367 4.145 1 97.19 113 GLU B O 1
ATOM 2984 N N . VAL B 1 114 ? -8.57 12.398 5.785 1 97.5 114 VAL B N 1
ATOM 2985 C CA . VAL B 1 114 ? -7.289 12.898 5.293 1 97.5 114 VAL B CA 1
ATOM 2986 C C . VAL B 1 114 ? -6.512 11.766 4.625 1 97.5 114 VAL B C 1
ATOM 2988 O O . VAL B 1 114 ? -6.395 10.672 5.18 1 97.5 114 VAL B O 1
ATOM 2991 N N . LYS B 1 115 ? -6.027 11.969 3.42 1 96.25 115 LYS B N 1
ATOM 2992 C CA . LYS B 1 115 ? -5.172 11.039 2.688 1 96.25 115 LYS B CA 1
ATOM 2993 C C . LYS B 1 115 ? -3.838 11.68 2.328 1 96.25 115 LYS B C 1
ATOM 2995 O O . LYS B 1 115 ? -3.771 12.883 2.074 1 96.25 115 LYS B O 1
ATOM 3000 N N . ASN B 1 116 ? -2.814 10.867 2.227 1 94.06 116 ASN B N 1
ATOM 3001 C CA . ASN B 1 116 ? -1.476 11.375 1.95 1 94.06 116 ASN B CA 1
ATOM 3002 C C . ASN B 1 116 ? -1.355 11.883 0.515 1 94.06 116 ASN B C 1
ATOM 3004 O O . ASN B 1 116 ? -0.736 12.914 0.268 1 94.06 116 ASN B O 1
ATOM 3008 N N . LYS B 1 117 ? -1.906 11.07 -0.423 1 92.44 117 LYS B N 1
ATOM 3009 C CA . LYS B 1 117 ? -1.744 11.391 -1.839 1 92.44 117 LYS B CA 1
ATOM 3010 C C . LYS B 1 117 ? -3.039 11.148 -2.609 1 92.44 117 LYS B C 1
ATOM 3012 O O . LYS B 1 117 ? -3.898 10.391 -2.164 1 92.44 117 LYS B O 1
ATOM 3017 N N . HIS B 1 118 ? -3.186 11.703 -3.779 1 91 118 HIS B N 1
ATOM 3018 C CA . HIS B 1 118 ? -4.383 11.602 -4.609 1 91 118 HIS B CA 1
ATOM 3019 C C . HIS B 1 118 ? -4.551 10.195 -5.168 1 91 118 HIS B C 1
ATOM 3021 O O . HIS B 1 118 ? -5.672 9.773 -5.469 1 91 118 HIS B O 1
ATOM 3027 N N . ASN B 1 119 ? -3.494 9.461 -5.273 1 84.94 119 ASN B N 1
ATOM 3028 C CA . ASN B 1 119 ? -3.592 8.141 -5.891 1 84.94 119 ASN B CA 1
ATOM 3029 C C . ASN B 1 119 ? -3.48 7.027 -4.855 1 84.94 119 ASN B C 1
ATOM 3031 O O . ASN B 1 119 ? -3.199 5.879 -5.199 1 84.94 119 ASN B O 1
ATOM 3035 N N . THR B 1 120 ? -3.715 7.379 -3.604 1 82.12 120 THR B N 1
ATOM 3036 C CA . THR B 1 120 ? -3.551 6.391 -2.543 1 82.12 120 THR B CA 1
ATOM 3037 C C . THR B 1 120 ? -4.84 5.598 -2.34 1 82.12 120 THR B C 1
ATOM 3039 O O . THR B 1 120 ? -4.816 4.5 -1.778 1 82.12 120 THR B O 1
ATOM 3042 N N . MET B 1 121 ? -5.938 5.984 -2.805 1 85.5 121 MET B N 1
ATOM 3043 C CA . MET B 1 121 ? -7.215 5.309 -2.576 1 85.5 121 MET B CA 1
ATOM 3044 C C . MET B 1 121 ? -7.648 4.527 -3.812 1 85.5 121 MET B C 1
ATOM 3046 O O . MET B 1 121 ? -7.633 5.059 -4.922 1 85.5 121 MET B O 1
ATOM 3050 N N . ASN B 1 122 ? -7.969 3.273 -3.57 1 85.19 122 ASN B N 1
ATOM 3051 C CA . ASN B 1 122 ? -8.555 2.488 -4.652 1 85.19 122 ASN B CA 1
ATOM 3052 C C . ASN B 1 122 ? -10.062 2.703 -4.746 1 85.19 122 ASN B C 1
ATOM 3054 O O . ASN B 1 122 ? -10.648 3.416 -3.93 1 85.19 122 ASN B O 1
ATOM 3058 N N . SER B 1 123 ? -10.703 2.109 -5.684 1 86.31 123 SER B N 1
ATOM 3059 C CA . SER B 1 123 ? -12.117 2.332 -5.992 1 86.31 123 SER B CA 1
ATOM 3060 C C . SER B 1 123 ? -13.008 1.892 -4.84 1 86.31 123 SER B C 1
ATOM 3062 O O . SER B 1 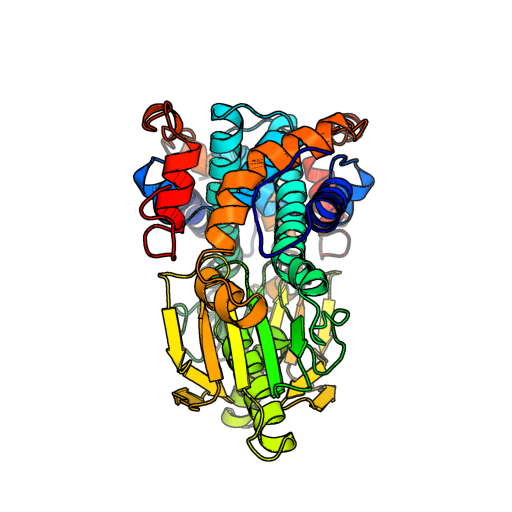123 ? -13.977 2.576 -4.496 1 86.31 123 SER B O 1
ATOM 3064 N N . SER B 1 124 ? -12.672 0.725 -4.234 1 85.25 124 SER B N 1
ATOM 3065 C CA . SER B 1 124 ? -13.484 0.219 -3.133 1 85.25 124 SER B CA 1
ATOM 3066 C C . SER B 1 124 ? -13.43 1.154 -1.931 1 85.25 124 SER B C 1
ATOM 3068 O O . SER B 1 124 ? -14.445 1.427 -1.299 1 85.25 124 SER B O 1
ATOM 3070 N N . SER B 1 125 ? -12.25 1.65 -1.644 1 88.25 125 SER B N 1
ATOM 3071 C CA . SER B 1 125 ? -12.07 2.57 -0.525 1 88.25 125 SER B CA 1
ATOM 3072 C C . SER B 1 125 ? -12.758 3.904 -0.789 1 88.25 125 SER B C 1
ATOM 3074 O O . SER B 1 125 ? -13.336 4.504 0.124 1 88.25 125 SER B O 1
ATOM 3076 N N . ALA B 1 126 ? -12.664 4.332 -2.061 1 91.5 126 ALA B N 1
ATOM 3077 C CA . ALA B 1 126 ? -13.336 5.57 -2.443 1 91.5 126 ALA B CA 1
ATOM 3078 C C . ALA B 1 126 ? -14.844 5.449 -2.271 1 91.5 126 ALA B C 1
ATOM 3080 O O . ALA B 1 126 ? -15.484 6.348 -1.726 1 91.5 126 ALA B O 1
ATOM 3081 N N . SER B 1 127 ? -15.414 4.352 -2.723 1 89.94 127 SER B N 1
ATOM 3082 C CA . SER B 1 127 ? -16.844 4.102 -2.58 1 89.94 127 SER B CA 1
ATOM 3083 C C . SER B 1 127 ? -17.25 4.082 -1.111 1 89.94 127 SER B C 1
ATOM 3085 O O . SER B 1 127 ? -18.25 4.711 -0.73 1 89.94 127 SER B O 1
ATOM 3087 N N . ALA B 1 128 ? -16.484 3.35 -0.292 1 87.69 128 ALA B N 1
ATOM 3088 C CA . ALA B 1 128 ? -16.797 3.23 1.13 1 87.69 128 ALA B CA 1
ATOM 3089 C C . ALA B 1 128 ? -16.75 4.59 1.818 1 87.69 128 ALA B C 1
ATOM 3091 O O . ALA B 1 128 ? -17.609 4.91 2.637 1 87.69 128 ALA B O 1
ATOM 3092 N N . THR B 1 129 ? -15.734 5.379 1.489 1 91.81 129 THR B N 1
ATOM 3093 C CA . THR B 1 129 ? -15.57 6.703 2.084 1 91.81 129 THR B CA 1
ATOM 3094 C C . THR B 1 129 ? -16.734 7.617 1.69 1 91.81 129 THR B C 1
ATOM 3096 O O . THR B 1 129 ? -17.297 8.312 2.537 1 91.81 129 THR B O 1
ATOM 3099 N N . TYR B 1 130 ? -17.078 7.613 0.406 1 93.88 130 TYR B N 1
ATOM 3100 C CA . TYR B 1 130 ? -18.156 8.461 -0.076 1 93.88 130 TYR B CA 1
ATOM 3101 C C . TYR B 1 130 ? -19.469 8.094 0.607 1 93.88 130 TYR B C 1
ATOM 3103 O O . TYR B 1 130 ? -20.219 8.977 1.036 1 93.88 130 TYR B O 1
ATOM 3111 N N . LEU B 1 131 ? -19.75 6.832 0.674 1 89.94 131 LEU B N 1
ATOM 3112 C CA . LEU B 1 131 ? -21 6.375 1.279 1 89.94 131 LEU B CA 1
ATOM 3113 C C . LEU B 1 131 ? -21.031 6.707 2.768 1 89.94 131 LEU B C 1
ATOM 3115 O O . LEU B 1 131 ? -22.094 7.035 3.311 1 89.94 131 LEU B O 1
ATOM 3119 N N . LYS B 1 132 ? -19.906 6.582 3.424 1 90.19 132 LYS B N 1
ATOM 3120 C CA . LYS B 1 132 ? -19.797 7.004 4.816 1 90.19 132 LYS B CA 1
ATOM 3121 C C . LYS B 1 132 ? -20.141 8.484 4.973 1 90.19 132 LYS B C 1
ATOM 3123 O O . LYS B 1 132 ? -20.875 8.867 5.895 1 90.19 132 LYS B O 1
ATOM 3128 N N . MET B 1 133 ? -19.641 9.289 4.086 1 94.81 133 MET B N 1
ATOM 3129 C CA . MET B 1 133 ? -19.906 10.727 4.113 1 94.81 133 MET B CA 1
ATOM 3130 C C . MET B 1 133 ? -21.375 11.016 3.838 1 94.81 133 MET B C 1
ATOM 3132 O O . MET B 1 133 ? -21.984 11.852 4.512 1 94.81 133 MET B O 1
ATOM 3136 N N . LEU B 1 134 ? -21.906 10.312 2.865 1 92.88 134 LEU B N 1
ATOM 3137 C CA . LEU B 1 134 ? -23.328 10.484 2.555 1 92.88 134 LEU B CA 1
ATOM 3138 C C . LEU B 1 134 ? -24.188 10.141 3.762 1 92.88 134 LEU B C 1
ATOM 3140 O O . LEU B 1 134 ? -25.156 10.844 4.051 1 92.88 134 LEU B O 1
ATOM 3144 N N . ASP B 1 135 ? -23.844 9.062 4.375 1 91.38 135 ASP B N 1
ATOM 3145 C CA . ASP B 1 135 ? -24.578 8.648 5.57 1 91.38 135 ASP B CA 1
ATOM 3146 C C . ASP B 1 135 ? -24.516 9.734 6.648 1 91.38 135 ASP B C 1
ATOM 3148 O O . ASP B 1 135 ? -25.531 10.031 7.281 1 91.38 135 ASP B O 1
ATOM 3152 N N . LYS B 1 136 ? -23.391 10.289 6.867 1 93.25 136 LYS B N 1
ATOM 3153 C CA . LYS B 1 136 ? -23.234 11.367 7.844 1 93.25 136 LYS B CA 1
ATOM 3154 C C . LYS B 1 136 ? -24.109 12.562 7.484 1 93.25 136 LYS B C 1
ATOM 3156 O O . LYS B 1 136 ? -24.75 13.156 8.359 1 93.25 136 LYS B O 1
ATOM 3161 N N . ILE B 1 137 ? -24.109 12.93 6.211 1 95 137 ILE B N 1
ATOM 3162 C CA . ILE B 1 137 ? -24.891 14.055 5.73 1 95 137 ILE B CA 1
ATOM 3163 C C . ILE B 1 137 ? -26.391 13.781 5.961 1 95 137 ILE B C 1
ATOM 3165 O O . ILE B 1 137 ? -27.109 14.641 6.48 1 95 137 ILE B O 1
ATOM 3169 N N . MET B 1 138 ? -26.797 12.586 5.648 1 93.12 138 MET B N 1
ATOM 3170 C CA . MET B 1 138 ? -28.203 12.211 5.809 1 93.12 138 MET B CA 1
ATOM 3171 C C . MET B 1 138 ? -28.609 12.242 7.281 1 93.12 138 MET B C 1
ATOM 3173 O O . MET B 1 138 ? -29.641 12.805 7.629 1 93.12 138 MET B O 1
ATOM 3177 N N . ARG B 1 139 ? -27.797 11.742 8.094 1 91.5 139 ARG B N 1
ATOM 3178 C CA . ARG B 1 139 ? -28.125 11.641 9.516 1 91.5 139 ARG B CA 1
ATOM 3179 C C . ARG B 1 139 ? -28.094 13.016 10.18 1 91.5 139 ARG B C 1
ATOM 3181 O O . ARG B 1 139 ? -28.688 13.211 11.242 1 91.5 139 ARG B O 1
ATOM 3188 N N . SER B 1 140 ? -27.422 13.922 9.586 1 93.69 140 SER B N 1
ATOM 3189 C CA . SER B 1 140 ? -27.344 15.273 10.117 1 93.69 140 SER B CA 1
ATOM 3190 C C . SER B 1 140 ? -28.469 16.156 9.57 1 93.69 140 SER B C 1
ATOM 3192 O O . SER B 1 140 ? -28.5 17.359 9.812 1 93.69 140 SER B O 1
ATOM 3194 N N . GLY B 1 141 ? -29.391 15.625 8.852 1 94.5 141 GLY B N 1
ATOM 3195 C CA . GLY B 1 141 ? -30.422 16.406 8.203 1 94.5 141 GLY B CA 1
ATOM 3196 C C . GLY B 1 141 ? -29.891 17.328 7.117 1 94.5 141 GLY B C 1
ATOM 3197 O O . GLY B 1 141 ? -30.312 18.484 7.016 1 94.5 141 GLY B O 1
ATOM 3198 N N . ASN B 1 142 ? -28.797 16.859 6.418 1 93.69 142 ASN B N 1
ATOM 3199 C CA . ASN B 1 142 ? -28.172 17.547 5.289 1 93.69 142 ASN B CA 1
ATOM 3200 C C . ASN B 1 142 ? -27.453 18.812 5.734 1 93.69 142 ASN B C 1
ATOM 3202 O O . ASN B 1 142 ? -27.344 19.781 4.977 1 93.69 142 ASN B O 1
ATOM 3206 N N . GLN B 1 143 ? -27 18.812 6.895 1 95.81 143 GLN B N 1
ATOM 3207 C CA . GLN B 1 143 ? -26.328 20 7.422 1 95.81 143 GLN B CA 1
ATOM 3208 C C . GLN B 1 143 ? -24.812 19.812 7.449 1 95.81 143 GLN B C 1
ATOM 3210 O O . GLN B 1 143 ? -24.062 20.797 7.543 1 95.81 143 GLN B O 1
ATOM 3215 N N . ALA B 1 144 ? -24.391 18.609 7.312 1 97.06 144 ALA B N 1
ATOM 3216 C CA . ALA B 1 144 ? -22.969 18.312 7.391 1 97.06 144 ALA B CA 1
ATOM 3217 C C . ALA B 1 144 ? -22.266 18.625 6.066 1 97.06 144 ALA B C 1
ATOM 3219 O O . ALA B 1 144 ? -22.891 18.578 5.004 1 97.06 144 ALA B O 1
ATOM 3220 N N . CYS B 1 145 ? -21.047 19.016 6.164 1 98.38 145 CYS B N 1
ATOM 3221 C CA . CYS B 1 145 ? -20.141 19.141 5.031 1 98.38 145 CYS B CA 1
ATOM 3222 C C . CYS B 1 145 ? -18.953 18.219 5.188 1 98.38 145 CYS B C 1
ATOM 3224 O O . CYS B 1 145 ? -18.281 18.234 6.223 1 98.38 145 CYS B O 1
ATOM 3226 N N . CYS B 1 146 ? -18.719 17.391 4.164 1 98.5 146 CYS B N 1
ATOM 3227 C CA . CYS B 1 146 ? -17.641 16.422 4.27 1 98.5 146 CYS B CA 1
ATOM 3228 C C . CYS B 1 146 ? -16.516 16.75 3.305 1 98.5 146 CYS B C 1
ATOM 3230 O O . CYS B 1 146 ? -16.75 17.266 2.213 1 98.5 146 CYS B O 1
ATOM 3232 N N . TYR B 1 147 ? -15.297 16.484 3.752 1 98.75 147 TYR B N 1
ATOM 3233 C CA . TYR B 1 147 ? -14.109 16.734 2.938 1 98.75 147 TYR B CA 1
ATOM 3234 C C . TYR B 1 147 ? -13.258 15.484 2.809 1 98.75 147 TYR B C 1
ATOM 3236 O O . TYR B 1 147 ? -12.992 14.797 3.801 1 98.75 147 TYR B O 1
ATOM 3244 N N . LEU B 1 148 ? -12.906 15.125 1.619 1 98.38 148 LEU B N 1
ATOM 3245 C CA . LEU B 1 148 ? -11.727 14.305 1.366 1 98.38 148 LEU B CA 1
ATOM 3246 C C . LEU B 1 148 ? -10.484 15.18 1.171 1 98.38 148 LEU B C 1
ATOM 3248 O O . LEU B 1 148 ? -10.336 15.828 0.132 1 98.38 148 LEU B O 1
ATOM 3252 N N . VAL B 1 149 ? -9.633 15.172 2.119 1 98.62 149 VAL B N 1
ATOM 3253 C CA . VAL B 1 149 ? -8.453 16.031 2.098 1 98.62 149 VAL B CA 1
ATOM 3254 C C . VAL B 1 149 ? -7.25 15.25 1.579 1 98.62 149 VAL B C 1
ATOM 3256 O O . VAL B 1 149 ? -6.949 14.164 2.068 1 98.62 149 VAL B O 1
ATOM 3259 N N . GLU B 1 150 ? -6.602 15.75 0.619 1 97.56 150 GLU B N 1
ATOM 3260 C CA . GLU B 1 150 ? -5.383 15.148 0.098 1 97.56 150 GLU B CA 1
ATOM 3261 C C . GLU B 1 150 ? -4.164 16.016 0.384 1 97.56 150 GLU B C 1
ATOM 3263 O O . GLU B 1 150 ? -4.09 17.156 -0.078 1 97.56 150 GLU B O 1
ATOM 3268 N N . ALA B 1 151 ? -3.217 15.484 1.152 1 97.31 151 ALA B N 1
ATOM 3269 C CA . ALA B 1 151 ? -2 16.25 1.44 1 97.31 151 ALA B CA 1
ATOM 3270 C C . ALA B 1 151 ? -1.261 16.609 0.155 1 97.31 151 ALA B C 1
ATOM 3272 O O . ALA B 1 151 ? -0.857 17.75 -0.035 1 97.31 151 ALA B O 1
ATOM 3273 N N . ILE B 1 152 ? -1.077 15.609 -0.677 1 95.75 152 ILE B N 1
ATOM 3274 C CA . ILE B 1 152 ? -0.542 15.828 -2.018 1 95.75 152 ILE B CA 1
ATOM 3275 C C . ILE B 1 152 ? -1.633 15.578 -3.055 1 95.75 152 ILE B C 1
ATOM 3277 O O . ILE B 1 152 ? -1.826 14.445 -3.502 1 95.75 152 ILE B O 1
ATOM 3281 N N . ALA B 1 153 ? -2.32 16.578 -3.42 1 95.5 153 ALA B N 1
ATOM 3282 C CA . ALA B 1 153 ? -3.338 16.547 -4.469 1 95.5 153 ALA B CA 1
ATOM 3283 C C . ALA B 1 153 ? -2.717 16.766 -5.844 1 95.5 153 ALA B C 1
ATOM 3285 O O . ALA B 1 153 ? -1.541 17.125 -5.949 1 95.5 153 ALA B O 1
ATOM 3286 N N . LYS B 1 154 ? -3.428 16.516 -6.863 1 91.75 154 LYS B N 1
ATOM 3287 C CA . LYS B 1 154 ? -2.945 16.781 -8.211 1 91.75 154 LYS B CA 1
ATOM 3288 C C . LYS B 1 154 ? -2.688 18.281 -8.414 1 91.75 154 LYS B C 1
ATOM 3290 O O . LYS B 1 154 ? -1.771 18.672 -9.141 1 91.75 154 LYS B O 1
ATOM 3295 N N . GLN B 1 155 ? -3.449 19.016 -7.82 1 94.81 155 GLN B N 1
ATOM 3296 C CA . GLN B 1 155 ? -3.352 20.484 -7.812 1 94.81 155 GLN B CA 1
ATOM 3297 C C . GLN B 1 155 ? -4.117 21.078 -6.629 1 94.81 155 GLN B C 1
ATOM 3299 O O . GLN B 1 155 ? -4.914 20.375 -5.988 1 94.81 155 GLN B O 1
ATOM 3304 N N . SER B 1 156 ? -3.783 22.312 -6.32 1 97.81 156 SER B N 1
ATOM 3305 C CA . SER B 1 156 ? -4.609 23.031 -5.352 1 97.81 156 SER B CA 1
ATOM 3306 C C . SER B 1 156 ? -6.066 23.078 -5.801 1 97.81 156 SER B C 1
ATOM 3308 O O . SER B 1 156 ? -6.359 23.438 -6.938 1 97.81 156 SER B O 1
ATOM 3310 N N . GLN B 1 157 ? -6.977 22.609 -4.953 1 98.31 157 GLN B N 1
ATOM 3311 C CA . GLN B 1 157 ? -8.359 22.516 -5.406 1 98.31 157 GLN B CA 1
ATOM 3312 C C . GLN B 1 157 ? -9.32 22.438 -4.227 1 98.31 157 GLN B C 1
ATOM 3314 O O . GLN B 1 157 ? -8.914 22.141 -3.102 1 98.31 157 GLN B O 1
ATOM 3319 N N . ASP B 1 158 ? -10.453 22.797 -4.34 1 98.31 158 ASP B N 1
ATOM 3320 C CA . ASP B 1 158 ? -11.664 22.594 -3.543 1 98.31 158 ASP B CA 1
ATOM 3321 C C . ASP B 1 158 ? -12.883 22.406 -4.438 1 98.31 158 ASP B C 1
ATOM 3323 O O . ASP B 1 158 ? -13.555 23.391 -4.789 1 98.31 158 ASP B O 1
ATOM 3327 N N . LEU B 1 159 ? -13.188 21.109 -4.75 1 98.19 159 LEU B N 1
ATOM 3328 C CA . LEU B 1 159 ? -14.242 20.797 -5.703 1 98.19 159 LEU B CA 1
ATOM 3329 C C . LEU B 1 159 ? -15.211 19.766 -5.125 1 98.19 159 LEU B C 1
ATOM 3331 O O . LEU B 1 159 ? -14.836 18.984 -4.238 1 98.19 159 LEU B O 1
ATOM 3335 N N . VAL B 1 160 ? -16.422 19.812 -5.664 1 98.31 160 VAL B N 1
ATOM 3336 C CA . VAL B 1 160 ? -17.344 18.734 -5.328 1 98.31 160 VAL B CA 1
ATOM 3337 C C . VAL B 1 160 ? -16.75 17.391 -5.746 1 98.31 160 VAL B C 1
ATOM 3339 O O . VAL B 1 160 ? -16.266 17.234 -6.875 1 98.31 160 VAL B O 1
ATOM 3342 N N . TRP B 1 161 ? -16.672 16.453 -4.816 1 97.56 161 TRP B N 1
ATOM 3343 C CA . TRP B 1 161 ? -16.125 15.141 -5.109 1 97.56 161 TRP B CA 1
ATOM 3344 C C . TRP B 1 161 ? -17.125 14.281 -5.867 1 97.56 161 TRP B C 1
ATOM 3346 O O . TRP B 1 161 ? -18.219 14.008 -5.367 1 97.56 161 TRP B O 1
ATOM 3356 N N . GLU B 1 162 ? -16.75 13.859 -7.043 1 96.62 162 GLU B N 1
ATOM 3357 C CA . GLU B 1 162 ? -17.656 13.094 -7.898 1 96.62 162 GLU B CA 1
ATOM 3358 C C . GLU B 1 162 ? -17.047 11.742 -8.266 1 96.62 162 GLU B C 1
ATOM 3360 O O . GLU B 1 162 ? -16.703 11.508 -9.43 1 96.62 162 GLU B O 1
ATOM 3365 N N . PRO B 1 163 ? -17.016 10.758 -7.32 1 94.38 163 PRO B N 1
ATOM 3366 C CA . PRO B 1 163 ? -16.438 9.445 -7.602 1 94.38 163 PRO B CA 1
ATOM 3367 C C . PRO B 1 163 ? -17.422 8.5 -8.289 1 94.38 163 PRO B C 1
ATOM 3369 O O . PRO B 1 163 ? -18.625 8.766 -8.297 1 94.38 163 PRO B O 1
ATOM 3372 N N . THR B 1 164 ? -16.859 7.531 -8.969 1 91.12 164 THR B N 1
ATOM 3373 C CA . THR B 1 164 ? -17.656 6.402 -9.414 1 91.12 164 THR B CA 1
ATOM 3374 C C . THR B 1 164 ? -17.828 5.371 -8.305 1 91.12 164 THR B C 1
ATOM 3376 O O . THR B 1 164 ? -16.828 4.859 -7.777 1 91.12 164 THR B O 1
ATOM 3379 N N . ILE B 1 165 ? -19.031 5.152 -7.926 1 87.31 165 ILE B N 1
ATOM 3380 C CA . ILE B 1 165 ? -19.344 4.195 -6.871 1 87.31 165 ILE B CA 1
ATOM 3381 C C . ILE B 1 165 ? -19.703 2.846 -7.488 1 87.31 165 ILE B C 1
ATOM 3383 O O . ILE B 1 165 ? -20.5 2.779 -8.422 1 87.31 165 ILE B O 1
ATOM 3387 N N . VAL B 1 166 ? -18.984 1.87 -7.09 1 76 166 VAL B N 1
ATOM 3388 C CA . VAL B 1 166 ? -19.25 0.51 -7.547 1 76 166 VAL B CA 1
ATOM 3389 C C . VAL B 1 166 ? -19.969 -0.278 -6.453 1 76 166 VAL B C 1
ATOM 3391 O O . VAL B 1 166 ? -19.438 -0.423 -5.344 1 76 166 VAL B O 1
ATOM 3394 N N . GLN B 1 167 ? -21.172 -0.625 -6.656 1 68.06 167 GLN B N 1
ATOM 3395 C CA . GLN B 1 167 ? -21.969 -1.435 -5.734 1 68.06 167 GLN B CA 1
ATOM 3396 C C . GLN B 1 167 ? -22.609 -2.613 -6.457 1 68.06 167 GLN B C 1
ATOM 3398 O O . GLN B 1 167 ? -23.391 -2.422 -7.398 1 68.06 167 GLN B O 1
ATOM 3403 N N . ASN B 1 168 ? -22.312 -3.842 -6.027 1 64.56 168 ASN B N 1
ATOM 3404 C CA . ASN B 1 168 ? -22.891 -5.062 -6.57 1 64.56 168 ASN B CA 1
ATOM 3405 C C . ASN B 1 168 ? -22.734 -5.137 -8.086 1 64.56 168 ASN B C 1
ATOM 3407 O O . ASN B 1 168 ? -23.688 -5.441 -8.805 1 64.56 168 ASN B O 1
ATOM 3411 N N . GLY B 1 169 ? -21.516 -4.707 -8.57 1 65.44 169 GLY B N 1
ATOM 3412 C CA . GLY B 1 169 ? -21.219 -4.801 -9.984 1 65.44 169 GLY B CA 1
ATOM 3413 C C . GLY B 1 169 ? -21.734 -3.609 -10.781 1 65.44 169 GLY B C 1
ATOM 3414 O O . GLY B 1 169 ? -21.438 -3.484 -11.977 1 65.44 169 GLY B O 1
ATOM 3415 N N . HIS B 1 170 ? -22.484 -2.803 -10.117 1 73.38 170 HIS B N 1
ATOM 3416 C CA . HIS B 1 170 ? -23 -1.613 -10.781 1 73.38 170 HIS B CA 1
ATOM 3417 C C . HIS B 1 170 ? -22.125 -0.396 -10.492 1 73.38 170 HIS B C 1
ATOM 3419 O O . HIS B 1 170 ? -21.625 -0.238 -9.383 1 73.38 170 HIS B O 1
ATOM 3425 N N . LYS B 1 171 ? -21.891 0.339 -11.578 1 83.31 171 LYS B N 1
ATOM 3426 C CA . LYS B 1 171 ? -21.109 1.565 -11.461 1 83.31 171 LYS B CA 1
ATOM 3427 C C . LYS B 1 171 ? -21.984 2.799 -11.68 1 83.31 171 LYS B C 1
ATOM 3429 O O . LYS B 1 171 ? -22.766 2.85 -12.633 1 83.31 171 LYS B O 1
ATOM 3434 N N . GLU B 1 172 ? -21.953 3.703 -10.703 1 88.81 172 GLU B N 1
ATOM 3435 C CA . GLU B 1 172 ? -22.688 4.961 -10.828 1 88.81 172 GLU B CA 1
ATOM 3436 C C . GLU B 1 172 ? -21.844 6.133 -10.328 1 88.81 172 GLU B C 1
ATOM 3438 O O . GLU B 1 172 ? -21.156 6.023 -9.305 1 88.81 172 GLU B O 1
ATOM 3443 N N . ARG B 1 173 ? -21.938 7.223 -11.094 1 92.31 173 ARG B N 1
ATOM 3444 C CA . ARG B 1 173 ? -21.266 8.438 -10.672 1 92.31 173 ARG B CA 1
ATOM 3445 C C . ARG B 1 173 ? -22.109 9.219 -9.672 1 92.31 173 ARG B C 1
ATOM 3447 O O . ARG B 1 173 ? -23.312 9.375 -9.859 1 92.31 173 ARG B O 1
ATOM 3454 N N . TYR B 1 174 ? -21.547 9.633 -8.617 1 93 174 TYR B N 1
ATOM 3455 C CA . TYR B 1 174 ? -22.234 10.398 -7.586 1 93 174 TYR B CA 1
ATOM 3456 C C . TYR B 1 174 ? -21.688 11.82 -7.5 1 93 174 TYR B C 1
ATOM 3458 O O . TYR B 1 174 ? -20.516 12.062 -7.832 1 93 174 TYR B O 1
ATOM 3466 N N . SER B 1 175 ? -22.531 12.727 -7.129 1 95.12 175 SER B N 1
ATOM 3467 C CA . SER B 1 175 ? -22.172 14.125 -6.953 1 95.12 175 SER B CA 1
ATOM 3468 C C . SER B 1 175 ? -23.062 14.797 -5.906 1 95.12 175 SER B C 1
ATOM 3470 O O . SER B 1 175 ? -24.188 15.203 -6.203 1 95.12 175 SER B O 1
ATOM 3472 N N . TRP B 1 176 ? -22.562 14.859 -4.754 1 96.06 176 TRP B N 1
ATOM 3473 C CA . TRP B 1 176 ? -23.281 15.562 -3.691 1 96.06 176 TRP B CA 1
ATOM 3474 C C . TRP B 1 176 ? -22.609 16.891 -3.367 1 96.06 176 TRP B C 1
ATOM 3476 O O . TRP B 1 176 ? -21.422 16.938 -3.053 1 96.06 176 TRP B O 1
ATOM 3486 N N . PRO B 1 177 ? -23.266 17.969 -3.34 1 96.75 177 PRO B N 1
ATOM 3487 C CA . PRO B 1 177 ? -22.672 19.312 -3.248 1 96.75 177 PRO B CA 1
ATOM 3488 C C . PRO B 1 177 ? -21.875 19.516 -1.956 1 96.75 177 PRO B C 1
ATOM 3490 O O . PRO B 1 177 ? -20.922 20.297 -1.929 1 96.75 177 PRO B O 1
ATOM 3493 N N . SER B 1 178 ? -22.312 18.844 -0.907 1 98.06 178 SER B N 1
ATOM 3494 C CA . SER B 1 178 ? -21.688 19.078 0.388 1 98.06 178 SER B CA 1
ATOM 3495 C C . SER B 1 178 ? -20.516 18.109 0.624 1 98.06 178 SER B C 1
ATOM 3497 O O . SER B 1 178 ? -20 18.031 1.735 1 98.06 178 SER B O 1
ATOM 3499 N N . ILE B 1 179 ? -20.109 17.344 -0.356 1 98.44 179 ILE B N 1
ATOM 3500 C CA . ILE B 1 179 ? -18.922 16.5 -0.277 1 98.44 179 ILE B CA 1
ATOM 3501 C C . ILE B 1 179 ? -17.844 17.016 -1.224 1 98.44 179 ILE B C 1
ATOM 3503 O O . ILE B 1 179 ? -18.016 16.984 -2.445 1 98.44 179 ILE B O 1
ATOM 3507 N N . HIS B 1 180 ? -16.781 17.406 -0.602 1 98.62 180 HIS B N 1
ATOM 3508 C CA . HIS B 1 180 ? -15.742 18.062 -1.394 1 98.62 180 HIS B CA 1
ATOM 3509 C C . HIS B 1 180 ? -14.438 17.266 -1.348 1 98.62 180 HIS B C 1
ATOM 3511 O O . HIS B 1 180 ? -14.164 16.578 -0.368 1 98.62 180 HIS B O 1
ATOM 3517 N N . LYS B 1 181 ? -13.766 17.281 -2.412 1 98 181 LYS B N 1
ATOM 3518 C CA . LYS B 1 181 ? -12.344 16.938 -2.473 1 98 181 LYS B CA 1
ATOM 3519 C C . LYS B 1 181 ? -11.477 18.188 -2.426 1 98 181 LYS B C 1
ATOM 3521 O O . LYS B 1 181 ? -11.602 19.078 -3.275 1 98 181 LYS B O 1
ATOM 3526 N N . ILE B 1 182 ? -10.602 18.234 -1.449 1 98.75 182 ILE B N 1
ATOM 3527 C CA . ILE B 1 182 ? -9.891 19.484 -1.171 1 98.75 182 ILE B CA 1
ATOM 3528 C C . ILE B 1 182 ? -8.414 19.203 -0.946 1 98.75 182 ILE B C 1
ATOM 3530 O O . ILE B 1 182 ? -8.047 18.156 -0.414 1 98.75 182 ILE B O 1
ATOM 3534 N N . SER B 1 183 ? -7.562 20.078 -1.469 1 98.62 183 SER B N 1
ATOM 3535 C CA . SER B 1 183 ? -6.129 19.984 -1.221 1 98.62 183 SER B CA 1
ATOM 3536 C C . SER B 1 183 ? -5.77 20.484 0.172 1 98.62 183 SER B C 1
ATOM 3538 O O . SER B 1 183 ? -6.527 21.25 0.775 1 98.62 183 SER B O 1
ATOM 3540 N N . MET B 1 184 ? -4.637 20.047 0.618 1 98.44 184 MET B N 1
ATOM 3541 C CA . MET B 1 184 ? -4.23 20.344 1.99 1 98.44 184 MET B CA 1
ATOM 3542 C C . MET B 1 184 ? -4.066 21.844 2.209 1 98.44 184 MET B C 1
ATOM 3544 O O . MET B 1 184 ? -4.426 22.359 3.268 1 98.44 184 MET B O 1
ATOM 3548 N N . ASP B 1 185 ? -3.516 22.562 1.212 1 98.31 185 ASP B N 1
ATOM 3549 C CA . ASP B 1 185 ? -3.354 24 1.358 1 98.31 185 ASP B CA 1
ATOM 3550 C C . ASP B 1 185 ? -4.699 24.688 1.581 1 98.31 185 ASP B C 1
ATOM 3552 O O . ASP B 1 185 ? -4.84 25.516 2.479 1 98.31 185 ASP B O 1
ATOM 3556 N N . ARG B 1 186 ? -5.703 24.297 0.821 1 98.69 186 ARG B N 1
ATOM 3557 C CA . ARG B 1 186 ? -7.031 24.891 0.943 1 98.69 186 ARG B CA 1
ATOM 3558 C C . ARG B 1 186 ? -7.695 24.484 2.254 1 98.69 186 ARG B C 1
ATOM 3560 O O . ARG B 1 186 ? -8.398 25.281 2.873 1 98.69 186 ARG B O 1
ATOM 3567 N N . PHE B 1 187 ? -7.48 23.25 2.68 1 98.81 187 PHE B N 1
ATOM 3568 C CA . PHE B 1 187 ? -8.078 22.781 3.924 1 98.81 187 PHE B CA 1
ATOM 3569 C C . PHE B 1 187 ? -7.465 23.5 5.121 1 98.81 187 PHE B C 1
ATOM 3571 O O . PHE B 1 187 ? -8.156 23.766 6.105 1 98.81 187 PHE B O 1
ATOM 3578 N N . TYR B 1 188 ? -6.152 23.781 5.043 1 98.69 188 TYR B N 1
ATOM 3579 C CA . TYR B 1 188 ? -5.543 24.625 6.07 1 98.69 188 TYR B CA 1
ATOM 3580 C C . TYR B 1 188 ? -6.246 25.969 6.168 1 98.69 188 TYR B C 1
ATOM 3582 O O . TYR B 1 188 ? -6.43 26.5 7.266 1 98.69 188 TYR B O 1
ATOM 3590 N N . GLY B 1 189 ? -6.594 26.516 4.984 1 98.19 189 GLY B N 1
ATOM 3591 C CA . GLY B 1 189 ? -7.367 27.75 4.98 1 98.19 189 GLY B CA 1
ATOM 3592 C C . GLY B 1 189 ? -8.68 27.641 5.727 1 98.19 189 GLY B C 1
ATOM 3593 O O . GLY B 1 189 ? -9.062 28.531 6.477 1 98.19 189 GLY B O 1
ATOM 3594 N N . VAL B 1 190 ? -9.359 26.547 5.535 1 98.12 190 VAL B N 1
ATOM 3595 C CA . VAL B 1 190 ? -10.641 26.297 6.176 1 98.12 190 VAL B CA 1
ATOM 3596 C C . VAL B 1 190 ? -10.453 26.188 7.688 1 98.12 190 VAL B C 1
ATOM 3598 O O . VAL B 1 190 ? -11.234 26.75 8.461 1 98.12 190 VAL B O 1
ATOM 3601 N N . VAL B 1 191 ? -9.414 25.516 8.141 1 98.25 191 VAL B N 1
ATOM 3602 C CA . VAL B 1 191 ? -9.258 25.156 9.547 1 98.25 191 VAL B CA 1
ATOM 3603 C C . VAL B 1 191 ? -8.602 26.312 10.305 1 98.25 191 VAL B C 1
ATOM 3605 O O . VAL B 1 191 ? -9.055 26.688 11.391 1 98.25 191 VAL B O 1
ATOM 3608 N N . PHE B 1 192 ? -7.566 26.891 9.727 1 97.88 192 PHE B N 1
ATOM 3609 C CA . PHE B 1 192 ? -6.746 27.859 10.461 1 97.88 192 PHE B CA 1
ATOM 3610 C C . PHE B 1 192 ? -7.074 29.281 10.047 1 97.88 192 PHE B C 1
ATOM 3612 O O . PHE B 1 192 ? -6.598 30.234 10.656 1 97.88 192 PHE B O 1
ATOM 3619 N N . GLY B 1 193 ? -7.863 29.453 9.008 1 96.81 193 GLY B N 1
ATOM 3620 C CA . GLY B 1 193 ? -8.234 30.781 8.539 1 96.81 193 GLY B CA 1
ATOM 3621 C C . GLY B 1 193 ? -7.098 31.516 7.848 1 96.81 193 GLY B C 1
ATOM 3622 O O . GLY B 1 193 ? -7.121 32.75 7.727 1 96.81 193 GLY B O 1
ATOM 3623 N N . ASP B 1 194 ? -6.027 30.812 7.465 1 97.38 194 ASP B N 1
ATOM 3624 C CA . ASP B 1 194 ? -4.859 31.328 6.762 1 97.38 194 ASP B CA 1
ATOM 3625 C C . ASP B 1 194 ? -4.559 30.5 5.516 1 97.38 194 ASP B C 1
ATOM 3627 O O . ASP B 1 194 ? -4.043 29.391 5.621 1 97.38 194 ASP B O 1
ATOM 3631 N N . ASN B 1 195 ? -4.766 31.078 4.355 1 96.88 195 ASN B N 1
ATOM 3632 C CA . ASN B 1 195 ? -4.629 30.359 3.088 1 96.88 195 ASN B CA 1
ATOM 3633 C C . ASN B 1 195 ? -3.174 30 2.809 1 96.88 195 ASN B C 1
ATOM 3635 O O . ASN B 1 195 ? -2.896 29.172 1.939 1 96.88 195 ASN B O 1
ATOM 3639 N N . HIS B 1 196 ? -2.23 30.609 3.562 1 97.62 196 HIS B N 1
ATOM 3640 C CA . HIS B 1 196 ? -0.818 30.312 3.34 1 97.62 196 HIS B CA 1
ATOM 3641 C C . HIS B 1 196 ? -0.242 29.484 4.48 1 97.62 196 HIS B C 1
ATOM 3643 O O . HIS B 1 196 ? 0.975 29.297 4.566 1 97.62 196 HIS B O 1
ATOM 3649 N N . ALA B 1 197 ? -1.128 28.969 5.316 1 98.06 197 ALA B N 1
ATOM 3650 C CA . ALA B 1 197 ? -0.669 28.25 6.5 1 98.06 197 ALA B CA 1
ATOM 3651 C C . ALA B 1 197 ? 0.178 27.047 6.105 1 98.06 197 ALA B C 1
ATOM 3653 O O . ALA B 1 197 ? 1.247 26.812 6.68 1 98.06 197 ALA B O 1
ATOM 3654 N N . PHE B 1 198 ? -0.297 26.281 5.105 1 98.19 198 PHE B N 1
ATOM 3655 C CA . PHE B 1 198 ? 0.422 25.078 4.688 1 98.19 198 PHE B CA 1
ATOM 3656 C C . PHE B 1 198 ? 1.788 25.438 4.113 1 98.19 198 PHE B C 1
ATOM 3658 O O . PHE B 1 198 ? 2.787 24.781 4.418 1 98.19 198 PHE B O 1
ATOM 3665 N N . PHE B 1 199 ? 1.858 26.453 3.346 1 97.12 199 PHE B N 1
ATOM 3666 C CA . PHE B 1 199 ? 3.105 26.953 2.777 1 97.12 199 PHE B CA 1
ATOM 3667 C C . PHE B 1 199 ? 4.078 27.359 3.877 1 97.12 199 PHE B C 1
ATOM 3669 O O . PHE B 1 199 ? 5.254 26.984 3.844 1 97.12 199 PHE B O 1
ATOM 3676 N N . LYS B 1 200 ? 3.609 28.141 4.824 1 96.94 200 LYS B N 1
ATOM 3677 C CA . LYS B 1 200 ? 4.441 28.594 5.934 1 96.94 200 LYS B CA 1
ATOM 3678 C C . LYS B 1 200 ? 5.031 27.422 6.703 1 96.94 200 LYS B C 1
ATOM 3680 O O . LYS B 1 200 ? 6.203 27.438 7.082 1 96.94 200 LYS B O 1
ATOM 3685 N N . LEU B 1 201 ? 4.195 26.406 6.926 1 97.62 201 LEU B N 1
ATOM 3686 C CA . LEU B 1 201 ? 4.676 25.203 7.617 1 97.62 201 LEU B CA 1
ATOM 3687 C C . LEU B 1 201 ? 5.797 24.531 6.832 1 97.62 201 LEU B C 1
ATOM 3689 O O . LEU B 1 201 ? 6.848 24.219 7.391 1 97.62 201 LEU B O 1
ATOM 3693 N N . CYS B 1 202 ? 5.531 24.312 5.516 1 96.25 202 CYS B N 1
ATOM 3694 C CA . CYS B 1 202 ? 6.512 23.625 4.68 1 96.25 202 CYS B CA 1
ATOM 3695 C C . CYS B 1 202 ? 7.832 24.391 4.652 1 96.25 202 CYS B C 1
ATOM 3697 O O . CYS B 1 202 ? 8.906 23.781 4.676 1 96.25 202 CYS B O 1
ATOM 3699 N N . LYS B 1 203 ? 7.766 25.656 4.637 1 94 203 LYS B N 1
ATOM 3700 C CA . LYS B 1 203 ? 8.953 26.5 4.602 1 94 203 LYS B CA 1
ATOM 3701 C C . LYS B 1 203 ? 9.727 26.406 5.918 1 94 203 LYS B C 1
ATOM 3703 O O . LYS B 1 203 ? 10.961 26.375 5.922 1 94 203 LYS B O 1
ATOM 3708 N N . ALA B 1 204 ? 9.055 26.375 6.977 1 96.06 204 ALA B N 1
ATOM 3709 C CA . ALA B 1 204 ? 9.68 26.406 8.297 1 96.06 204 ALA B CA 1
ATOM 3710 C C . ALA B 1 204 ? 10.102 25.016 8.75 1 96.06 204 ALA B C 1
ATOM 3712 O O . ALA B 1 204 ? 10.883 24.875 9.688 1 96.06 204 ALA B O 1
ATOM 3713 N N . LEU B 1 205 ? 9.602 23.969 8.156 1 96.25 205 LEU B N 1
ATOM 3714 C CA . LEU B 1 205 ? 9.695 22.594 8.633 1 96.25 205 LEU B CA 1
ATOM 3715 C C . LEU B 1 205 ? 11.148 22.188 8.812 1 96.25 205 LEU B C 1
ATOM 3717 O O . LEU B 1 205 ? 11.508 21.609 9.844 1 96.25 205 LEU B O 1
ATOM 3721 N N . PRO B 1 206 ? 12.086 22.469 7.855 1 93.44 206 PRO B N 1
ATOM 3722 C CA . PRO B 1 206 ? 13.477 22.062 8.047 1 93.44 206 PRO B CA 1
ATOM 3723 C C . PRO B 1 206 ? 14.086 22.641 9.328 1 93.44 206 PRO B C 1
ATOM 3725 O O . PRO B 1 206 ? 14.773 21.922 10.062 1 93.44 206 PRO B O 1
ATOM 3728 N N . GLN B 1 207 ? 13.789 23.891 9.562 1 95.56 207 GLN B N 1
ATOM 3729 C CA . GLN B 1 207 ? 14.328 24.531 10.758 1 95.56 207 GLN B CA 1
ATOM 3730 C C . GLN B 1 207 ? 13.719 23.938 12.023 1 95.56 207 GLN B C 1
ATOM 3732 O O . GLN B 1 207 ? 14.414 23.734 13.023 1 95.56 207 GLN B O 1
ATOM 3737 N N . ILE B 1 208 ? 12.43 23.719 12.039 1 97.12 208 ILE B N 1
ATOM 3738 C CA . ILE B 1 208 ? 11.75 23.125 13.188 1 97.12 208 ILE B CA 1
ATOM 3739 C C . ILE B 1 208 ? 12.336 21.75 13.484 1 97.12 208 ILE B C 1
ATOM 3741 O O . ILE B 1 208 ? 12.609 21.422 14.641 1 97.12 208 ILE B O 1
ATOM 3745 N N . LEU B 1 209 ? 12.523 20.984 12.453 1 95.44 209 LEU B N 1
ATOM 3746 C CA . LEU B 1 209 ? 13.094 19.641 12.609 1 95.44 209 LEU B CA 1
ATOM 3747 C C . LEU B 1 209 ? 14.5 19.703 13.195 1 95.44 209 LEU B C 1
ATOM 3749 O O . LEU B 1 209 ? 14.852 18.922 14.07 1 95.44 209 LEU B O 1
ATOM 3753 N N . ASP B 1 210 ? 15.312 20.656 12.695 1 93.75 210 ASP B N 1
ATOM 3754 C CA . ASP B 1 210 ? 16.656 20.828 13.25 1 93.75 210 ASP B CA 1
ATOM 3755 C C . ASP B 1 210 ? 16.594 21.094 14.75 1 93.75 210 ASP B C 1
ATOM 3757 O O . ASP B 1 210 ? 17.359 20.516 15.516 1 93.75 210 ASP B O 1
ATOM 3761 N N . ASP B 1 211 ? 15.719 21.984 15.102 1 95.56 211 ASP B N 1
ATOM 3762 C CA . ASP B 1 211 ? 15.586 22.344 16.516 1 95.56 211 ASP B CA 1
ATOM 3763 C C . ASP B 1 211 ? 15.125 21.156 17.344 1 95.56 211 ASP B C 1
ATOM 3765 O O . ASP B 1 211 ? 15.625 20.922 18.453 1 95.56 211 ASP B O 1
ATOM 376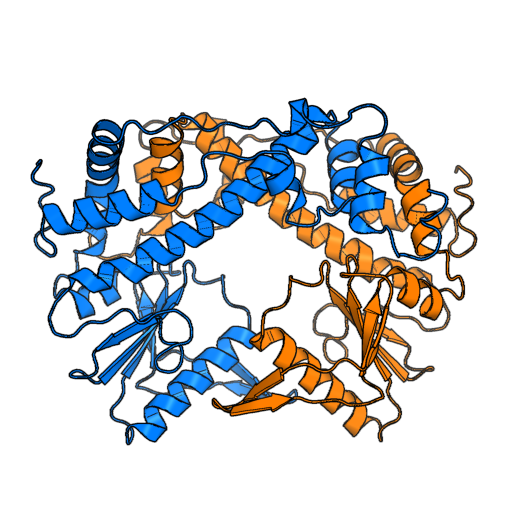9 N N . VAL B 1 212 ? 14.141 20.391 16.844 1 95.75 212 VAL B N 1
ATOM 3770 C CA . VAL B 1 212 ? 13.602 19.234 17.547 1 95.75 212 VAL B CA 1
ATOM 3771 C C . VAL B 1 212 ? 14.695 18.172 17.719 1 95.75 212 VAL B C 1
ATOM 3773 O O . VAL B 1 212 ? 14.844 17.594 18.797 1 95.75 212 VAL B O 1
ATOM 3776 N N . ILE B 1 213 ? 15.398 17.891 16.672 1 92.38 213 ILE B N 1
ATOM 3777 C CA . ILE B 1 213 ? 16.453 16.875 16.688 1 92.38 213 ILE B CA 1
ATOM 3778 C C . ILE B 1 213 ? 17.547 17.297 17.656 1 92.38 213 ILE B C 1
ATOM 3780 O O . ILE B 1 213 ? 18.078 16.469 18.406 1 92.38 213 ILE B O 1
ATOM 3784 N N . ALA B 1 214 ? 17.938 18.578 17.594 1 90.56 214 ALA B N 1
ATOM 3785 C CA . ALA B 1 214 ? 18.953 19.094 18.516 1 90.56 214 ALA B CA 1
ATOM 3786 C C . ALA B 1 214 ? 18.516 18.922 19.969 1 90.56 214 ALA B C 1
ATOM 3788 O O . ALA B 1 214 ? 19.344 18.672 20.844 1 90.56 214 ALA B O 1
ATOM 3789 N N . ALA B 1 215 ? 17.266 19.094 20.172 1 89.88 215 ALA B N 1
ATOM 3790 C CA . ALA B 1 215 ? 16.719 18.984 21.531 1 89.88 215 ALA B CA 1
ATOM 3791 C C . ALA B 1 215 ? 16.594 17.516 21.953 1 89.88 215 ALA B C 1
ATOM 3793 O O . ALA B 1 215 ? 16.625 17.203 23.141 1 89.88 215 ALA B O 1
ATOM 3794 N N . SER B 1 216 ? 16.391 16.781 20.875 1 79.5 216 SER B N 1
ATOM 3795 C CA . SER B 1 216 ? 16.172 15.359 21.141 1 79.5 216 SER B CA 1
ATOM 3796 C C . SER B 1 216 ? 17.484 14.578 21.094 1 79.5 216 SER B C 1
ATOM 3798 O O . SER B 1 216 ? 18.438 15 20.422 1 79.5 216 SER B O 1
ATOM 3800 N N . HIS B 1 217 ? 18.062 13.953 22.078 1 66.44 217 HIS B N 1
ATOM 3801 C CA . HIS B 1 217 ? 19.203 13.047 21.984 1 66.44 217 HIS B CA 1
ATOM 3802 C C . HIS B 1 217 ? 18.891 11.852 21.094 1 66.44 217 HIS B C 1
ATOM 3804 O O . HIS B 1 217 ? 18.781 10.727 21.578 1 66.44 217 HIS B O 1
ATOM 3810 N N . THR B 1 218 ? 18.516 12.32 19.906 1 62.53 218 THR B N 1
ATOM 3811 C CA . THR B 1 218 ? 17.906 11.234 19.156 1 62.53 218 THR B CA 1
ATOM 3812 C C . THR B 1 218 ? 18.969 10.375 18.484 1 62.53 218 THR B C 1
ATOM 3814 O O . THR B 1 218 ? 19.969 10.891 17.984 1 62.53 218 THR B O 1
ATOM 3817 N N . ALA B 1 219 ? 18.828 9.023 18.719 1 59.09 219 ALA B N 1
ATOM 3818 C CA . ALA B 1 219 ? 19.672 7.93 18.266 1 59.09 219 ALA B CA 1
ATOM 3819 C C . ALA B 1 219 ? 19.672 7.816 16.75 1 59.09 219 ALA B C 1
ATOM 3821 O O . ALA B 1 219 ? 18.734 8.258 16.094 1 59.09 219 ALA B O 1
ATOM 3822 N N . THR B 1 220 ? 20.703 7.469 16.172 1 72.38 220 THR B N 1
ATOM 3823 C CA . THR B 1 220 ? 20.906 7.109 14.773 1 72.38 220 THR B CA 1
ATOM 3824 C C . THR B 1 220 ? 20.172 5.816 14.438 1 72.38 220 THR B C 1
ATOM 3826 O O . THR B 1 220 ? 19.797 5.055 15.328 1 72.38 220 THR B O 1
ATOM 3829 N N . LEU B 1 221 ? 19.781 5.625 13.172 1 77.69 221 LEU B N 1
ATOM 3830 C CA . LEU B 1 221 ? 19.172 4.387 12.703 1 77.69 221 LEU B CA 1
ATOM 3831 C C . LEU B 1 221 ? 20.062 3.189 13.008 1 77.69 221 LEU B C 1
ATOM 3833 O O . LEU B 1 221 ? 21.266 3.221 12.727 1 77.69 221 LEU B O 1
ATOM 3837 N N . HIS B 1 222 ? 19.516 2.205 13.766 1 81.75 222 HIS B N 1
ATOM 3838 C CA . HIS B 1 222 ? 20.25 0.987 14.094 1 81.75 222 HIS B CA 1
ATOM 3839 C C . HIS B 1 222 ? 19.562 -0.244 13.516 1 81.75 222 HIS B C 1
ATOM 3841 O O . HIS B 1 222 ? 18.375 -0.482 13.773 1 81.75 222 HIS B O 1
ATOM 3847 N N . ASN B 1 223 ? 20.25 -0.972 12.648 1 84.75 223 ASN B N 1
ATOM 3848 C CA . ASN B 1 223 ? 19.797 -2.207 12.016 1 84.75 223 ASN B CA 1
ATOM 3849 C C . ASN B 1 223 ? 20.672 -3.395 12.414 1 84.75 223 ASN B C 1
ATOM 3851 O O . ASN B 1 223 ? 21.828 -3.484 12.008 1 84.75 223 ASN B O 1
ATOM 3855 N N . SER B 1 224 ? 20.156 -4.297 13.211 1 89.19 224 SER B N 1
ATOM 3856 C CA . SER B 1 224 ? 20.953 -5.43 13.68 1 89.19 224 SER B CA 1
ATOM 3857 C C . SER B 1 224 ? 20.484 -6.73 13.031 1 89.19 224 SER B C 1
ATOM 3859 O O . SER B 1 224 ? 20.922 -7.812 13.43 1 89.19 224 SER B O 1
ATOM 3861 N N . VAL B 1 225 ? 19.641 -6.711 12.055 1 85.5 225 VAL B N 1
ATOM 3862 C CA . VAL B 1 225 ? 18.953 -7.875 11.508 1 85.5 225 VAL B CA 1
ATOM 3863 C C . VAL B 1 225 ? 19.969 -8.844 10.906 1 85.5 225 VAL B C 1
ATOM 3865 O O . VAL B 1 225 ? 19.984 -10.031 11.25 1 85.5 225 VAL B O 1
ATOM 3868 N N . TYR B 1 226 ? 20.812 -8.344 10.094 1 85.25 226 TYR B N 1
ATOM 3869 C CA . TYR B 1 226 ? 21.781 -9.203 9.422 1 85.25 226 TYR B CA 1
ATOM 3870 C C . TYR B 1 226 ? 22.703 -9.891 10.43 1 85.25 226 TYR B C 1
ATOM 3872 O O . TYR B 1 226 ? 23.031 -11.062 10.281 1 85.25 226 TYR B O 1
ATOM 3880 N N . ASP B 1 227 ? 23.062 -9.164 11.391 1 87.5 227 ASP B N 1
ATOM 3881 C CA . ASP B 1 227 ? 23.969 -9.688 12.398 1 87.5 227 ASP B CA 1
ATOM 3882 C C . ASP B 1 227 ? 23.312 -10.781 13.227 1 87.5 227 ASP B C 1
ATOM 3884 O O . ASP B 1 227 ? 23.984 -11.703 13.703 1 87.5 227 ASP B O 1
ATOM 3888 N N . GLU B 1 228 ? 22.062 -10.719 13.344 1 86.12 228 GLU B N 1
ATOM 3889 C CA . GLU B 1 228 ? 21.312 -11.648 14.18 1 86.12 228 GLU B CA 1
ATOM 3890 C C . GLU B 1 228 ? 20.875 -12.883 13.391 1 86.12 228 GLU B C 1
ATOM 3892 O O . GLU B 1 228 ? 20.547 -13.914 13.977 1 86.12 228 GLU B O 1
ATOM 3897 N N . LEU B 1 229 ? 20.922 -12.695 12.133 1 82.44 229 LEU B N 1
ATOM 3898 C CA . LEU B 1 229 ? 20.375 -13.734 11.266 1 82.44 229 LEU B CA 1
ATOM 3899 C C . LEU B 1 229 ? 21.344 -14.906 11.141 1 82.44 229 LEU B C 1
ATOM 3901 O O . LEU B 1 229 ? 22.562 -14.711 11.117 1 82.44 229 LEU B O 1
ATOM 3905 N N . ASP B 1 230 ? 20.766 -16.094 11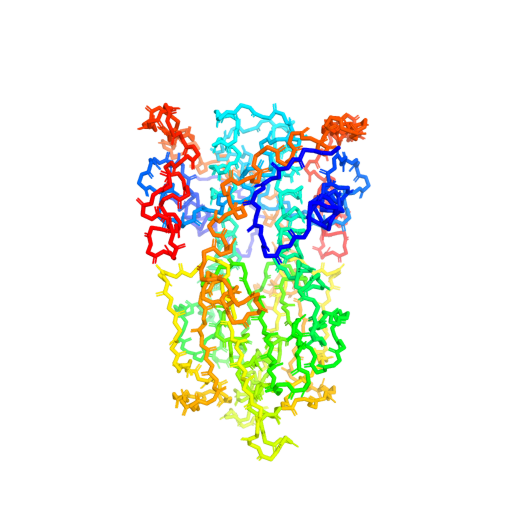.18 1 79.31 230 ASP B N 1
ATOM 3906 C CA . ASP B 1 230 ? 21.547 -17.266 10.773 1 79.31 230 ASP B CA 1
ATOM 3907 C C . ASP B 1 230 ? 21.781 -17.266 9.266 1 79.31 230 ASP B C 1
ATOM 3909 O O . ASP B 1 230 ? 20.859 -17.547 8.492 1 79.31 230 ASP B O 1
ATOM 3913 N N . LYS B 1 231 ? 22.953 -17.047 8.836 1 76.62 231 LYS B N 1
ATOM 3914 C CA . LYS B 1 231 ? 23.328 -16.797 7.449 1 76.62 231 LYS B CA 1
ATOM 3915 C C . LYS B 1 231 ? 23.484 -18.109 6.676 1 76.62 231 LYS B C 1
ATOM 3917 O O . LYS B 1 231 ? 23.469 -18.109 5.441 1 76.62 231 LYS B O 1
ATOM 3922 N N . THR B 1 232 ? 23.609 -19.234 7.234 1 77.19 232 THR B N 1
ATOM 3923 C CA . THR B 1 232 ? 23.906 -20.484 6.555 1 77.19 232 THR B CA 1
ATOM 3924 C C . THR B 1 232 ? 22.734 -20.922 5.691 1 77.19 232 THR B C 1
ATOM 3926 O O . THR B 1 232 ? 22.922 -21.359 4.551 1 77.19 232 THR B O 1
ATOM 3929 N N . ASN B 1 233 ? 21.531 -20.828 6.152 1 80.94 233 ASN B N 1
ATOM 3930 C CA . ASN B 1 233 ? 20.359 -21.234 5.391 1 80.94 233 ASN B CA 1
ATOM 3931 C C . ASN B 1 233 ? 19.297 -20.141 5.363 1 80.94 233 ASN B C 1
ATOM 3933 O O . ASN B 1 233 ? 18.109 -20.406 5.59 1 80.94 233 ASN B O 1
ATOM 3937 N N . PHE B 1 234 ? 19.797 -19.016 4.949 1 79 234 PHE B N 1
ATOM 3938 C CA . PHE B 1 234 ? 18.953 -17.828 5.066 1 79 234 PHE B CA 1
ATOM 3939 C C . PHE B 1 234 ? 17.672 -17.984 4.246 1 79 234 PHE B C 1
ATOM 3941 O O . PHE B 1 234 ? 16.562 -17.828 4.77 1 79 234 PHE B O 1
ATOM 3948 N N . TYR B 1 235 ? 17.828 -18.438 2.994 1 79 235 TYR B N 1
ATOM 3949 C CA . TYR B 1 235 ? 16.656 -18.531 2.127 1 79 235 TYR B CA 1
ATOM 3950 C C . TYR B 1 235 ? 15.727 -19.641 2.592 1 79 235 TYR B C 1
ATOM 3952 O O . TYR B 1 235 ? 14.508 -19.469 2.611 1 79 235 TYR B O 1
ATOM 3960 N N . ARG B 1 236 ? 16.375 -20.672 3.006 1 85.94 236 ARG B N 1
ATOM 3961 C CA . ARG B 1 236 ? 15.562 -21.766 3.537 1 85.94 236 ARG B CA 1
ATOM 3962 C C . ARG B 1 236 ? 14.758 -21.312 4.75 1 85.94 236 ARG B C 1
ATOM 3964 O O . ARG B 1 236 ? 13.578 -21.625 4.871 1 85.94 236 ARG B O 1
ATOM 3971 N N . SER B 1 237 ? 15.391 -20.578 5.578 1 83.81 237 SER B N 1
ATOM 3972 C CA . SER B 1 237 ? 14.734 -20.078 6.785 1 83.81 237 SER B CA 1
ATOM 3973 C C . SER B 1 237 ? 13.586 -19.141 6.441 1 83.81 237 SER B C 1
ATOM 3975 O O . SER B 1 237 ? 12.539 -19.172 7.09 1 83.81 237 SER B O 1
ATOM 3977 N N . LEU B 1 238 ? 13.797 -18.391 5.43 1 85.25 238 LEU B N 1
ATOM 3978 C CA . LEU B 1 238 ? 12.766 -17.438 5.023 1 85.25 238 LEU B CA 1
ATOM 3979 C C . LEU B 1 238 ? 11.539 -18.172 4.48 1 85.25 238 LEU B C 1
ATOM 3981 O O . LEU B 1 238 ? 10.406 -17.797 4.789 1 85.25 238 LEU B O 1
ATOM 3985 N N . TYR B 1 239 ? 11.805 -19.172 3.695 1 91.12 239 TYR B N 1
ATOM 3986 C CA . TYR B 1 239 ? 10.703 -19.969 3.145 1 91.12 239 TYR B CA 1
ATOM 3987 C C . TYR B 1 239 ? 9.945 -20.688 4.25 1 91.12 239 TYR B C 1
ATOM 3989 O O . TYR B 1 239 ? 8.719 -20.766 4.227 1 91.12 239 TYR B O 1
ATOM 3997 N N . LEU B 1 240 ? 10.641 -21.125 5.195 1 89.06 240 LEU B N 1
ATOM 3998 C CA . LEU B 1 240 ? 10 -21.859 6.285 1 89.06 240 LEU B CA 1
ATOM 3999 C C . LEU B 1 240 ? 9.227 -20.922 7.191 1 89.06 240 LEU B C 1
ATOM 4001 O O . LEU B 1 240 ? 8.188 -21.297 7.738 1 89.06 240 LEU B O 1
ATOM 4005 N N . LEU B 1 241 ? 9.719 -19.766 7.363 1 84.81 241 LEU B N 1
ATOM 4006 C CA . LEU B 1 241 ? 8.984 -18.766 8.133 1 84.81 241 LEU B CA 1
ATOM 4007 C C . LEU B 1 241 ? 7.664 -18.422 7.457 1 84.81 241 LEU B C 1
ATOM 4009 O O . LEU B 1 241 ? 6.641 -18.266 8.125 1 84.81 241 LEU B O 1
ATOM 4013 N N . ALA B 1 242 ? 7.668 -18.328 6.145 1 89 242 ALA B N 1
ATOM 4014 C CA . ALA B 1 242 ? 6.488 -17.906 5.398 1 89 242 ALA B CA 1
ATOM 4015 C C . ALA B 1 242 ? 5.543 -19.078 5.152 1 89 242 ALA B C 1
ATOM 4017 O O . ALA B 1 242 ? 4.32 -18.906 5.125 1 89 242 ALA B O 1
ATOM 4018 N N . PHE B 1 243 ? 6.133 -20.281 5.004 1 94.75 243 PHE B N 1
ATOM 4019 C CA . PHE B 1 243 ? 5.332 -21.375 4.453 1 94.75 243 PHE B CA 1
ATOM 4020 C C . PHE B 1 243 ? 5.43 -22.609 5.328 1 94.75 243 PHE B C 1
ATOM 4022 O O . PHE B 1 243 ? 5.242 -23.734 4.848 1 94.75 243 PHE B O 1
ATOM 4029 N N . GLN B 1 244 ? 5.664 -22.422 6.566 1 89.94 244 GLN B N 1
ATOM 4030 C CA . GLN B 1 244 ? 5.898 -23.516 7.5 1 89.94 244 GLN B CA 1
ATOM 4031 C C . GLN B 1 244 ? 4.762 -24.531 7.461 1 89.94 244 GLN B C 1
ATOM 4033 O O . GLN B 1 244 ? 4.996 -25.734 7.516 1 89.94 244 GLN B O 1
ATOM 4038 N N . THR B 1 245 ? 3.496 -24.172 7.324 1 94.38 245 THR B N 1
ATOM 4039 C CA . THR B 1 245 ? 2.35 -25.062 7.402 1 94.38 245 THR B CA 1
ATOM 4040 C C . THR B 1 245 ? 1.878 -25.469 6.008 1 94.38 245 THR B C 1
ATOM 4042 O O . THR B 1 245 ? 0.917 -26.219 5.863 1 94.38 245 THR B O 1
ATOM 4045 N N . TYR B 1 246 ? 2.547 -24.891 4.969 1 97 246 TYR B N 1
ATOM 4046 C CA . TYR B 1 246 ? 2.148 -25.188 3.598 1 97 246 TYR B CA 1
ATOM 4047 C C . TYR B 1 246 ? 2.504 -26.625 3.221 1 97 246 TYR B C 1
ATOM 4049 O O . TYR B 1 246 ? 3.506 -27.156 3.693 1 97 246 TYR B O 1
ATOM 4057 N N . GLU B 1 247 ? 1.757 -27.156 2.312 1 95.75 247 GLU B N 1
ATOM 4058 C CA . GLU B 1 247 ? 1.958 -28.531 1.884 1 95.75 247 GLU B CA 1
ATOM 4059 C C . GLU B 1 247 ? 3.336 -28.719 1.253 1 95.75 247 GLU B C 1
ATOM 4061 O O . GLU B 1 247 ? 3.709 -27.984 0.338 1 95.75 247 GLU B O 1
ATOM 4066 N N . GLY B 1 248 ? 4.078 -29.688 1.806 1 94.25 248 GLY B N 1
ATOM 4067 C CA . GLY B 1 248 ? 5.359 -30.047 1.218 1 94.25 248 GLY B CA 1
ATOM 4068 C C . GLY B 1 248 ? 6.535 -29.359 1.884 1 94.25 248 GLY B C 1
ATOM 4069 O O . GLY B 1 248 ? 7.676 -29.797 1.754 1 94.25 248 GLY B O 1
ATOM 4070 N N . PHE B 1 249 ? 6.312 -28.328 2.641 1 94.5 249 PHE B N 1
ATOM 4071 C CA . PHE B 1 249 ? 7.41 -27.5 3.139 1 94.5 249 PHE B CA 1
ATOM 4072 C C . PHE B 1 249 ? 8.016 -28.125 4.395 1 94.5 249 PHE B C 1
ATOM 4074 O O . PHE B 1 249 ? 9.062 -27.672 4.871 1 94.5 249 PHE B O 1
ATOM 4081 N N . GLU B 1 250 ? 7.398 -29.172 4.875 1 86.44 250 GLU B N 1
ATOM 4082 C CA . GLU B 1 250 ? 8.016 -29.922 5.965 1 86.44 250 GLU B CA 1
ATOM 4083 C C . GLU B 1 250 ? 9.367 -30.5 5.547 1 86.44 250 GLU B C 1
ATOM 4085 O O . GLU B 1 250 ? 10.234 -30.734 6.387 1 86.44 250 GLU B O 1
ATOM 4090 N N . ASN B 1 251 ? 9.633 -30.719 4.27 1 78.38 251 ASN B N 1
ATOM 4091 C CA . ASN B 1 251 ? 10.852 -31.297 3.699 1 78.38 251 ASN B CA 1
ATOM 4092 C C . ASN B 1 251 ? 11.648 -30.25 2.92 1 78.38 251 ASN B C 1
ATOM 4094 O O . ASN B 1 251 ? 12.375 -30.594 1.984 1 78.38 251 ASN B O 1
ATOM 4098 N N . PHE B 1 252 ? 11.469 -29.062 3.309 1 81.25 252 PHE B N 1
ATOM 4099 C CA . PHE B 1 252 ? 12.102 -28.047 2.492 1 81.25 252 PHE B CA 1
ATOM 4100 C C . PHE B 1 252 ? 13.594 -27.953 2.783 1 81.25 252 PHE B C 1
ATOM 4102 O O . PHE B 1 252 ? 14.016 -28.109 3.932 1 81.25 252 PHE B O 1
#

Radius of gyration: 24.75 Å; Cα contacts (8 Å, |Δi|>4): 797; chains: 2; bounding box: 55×65×43 Å

pLDDT: mean 91.36, std 7.21, range [59.09, 98.81]

Organism: NCBI:txid702438

Foldseek 3Di:
DDDLPLVLFDPVLVLVLLLVLVVQQDQEDAQVNLLVDQDDLVVLVVVCVVVVDDPVRSSVVSVVVVSVVSSVVSVQVSLLCSLVRNDQQKDADDAPPPLRFGIDRVVQQETEHEEAEPPPDDQQRVQVVVVSVVVSCVVVVNRHAYEYEYQHYPDADWAFDWGWHADPNDTDTDTDRRYIYGYSLVVCCVRRVDSCSVVSCVVSVVVSNVVSCVVPVDDHRYYCHVVPDDNPPRSLVSCCSNQVPPPPNVPD/DDDLPLVLFDPVLVLVLLLVLVVQQDQEDAQCNLLVDQDDLVVLVVVCVVVVDDPVRSSVVSVVVVSVVSSVVSVQVSLLCSLVRNDQQWDADDAPPPLRFGIDRVVQQETEHEEAEPPPDDQQRVQVVVVSVVVSCVVVVNRHAYEYEYQHYPDADWAFDWGWHADPNDTDTDTDRRYIYGYSLVVCCVRRVDSCSSVSCVVSVVVSNVVSCVVDVDDHRYYCHVVPDDNPCRSLVSCCSNQVPPPPNVPD

Sequence (504 aa):
MNDYQLGFISNEAIFEHVQNTVEQYRRVIDLKAFNHNIIDPIKLTFDAKIYGQSIRQTIESECIRQIDKTNNNKIGYFHQYIFKYAGGEWQVPDNGERGGFDVINDALGIYAEVKNKHNTMNSSSASATYLKMLDKIMRSGNQACCYLVEAIAKQSQDLVWEPTIVQNGHKERYSWPSIHKISMDRFYGVVFGDNHAFFKLCKALPQILDDVIAASHTATLHNSVYDELDKTNFYRSLYLLAFQTYEGFENFMNDYQLGFISNEAIFEHVQNTVEQYRRVIDLKAFNHNIIDPIKLTFDAKIYGQSIRQTIESECIRQIDKTNNNKIGYFHQYIFKYAGGEWQVPDNGERGGFDVINDALGIYAEVKNKHNTMNSSSASATYLKMLDKIMRSGNQACCYLVEAIAKQSQDLVWEPTIVQNGHKERYSWPSIHKISMDRFYGVVFGDNHAFFKLCKALPQILDDVIAASHTATLHNSVYDELDKTNFYRSLYLLAFQTYEGFENF

InterPro domains:
  IPR019057 Restriction endonuclease, type II, Eco47II [PF09553] (6-213)

Nearest PDB structures (foldseek):
  6wt5-assembly1_B  TM=2.451E-01  e=4.149E-01  Capnocytophaga granulosa
  8iav-assembly1_D  TM=4.478E-01  e=7.421E+00  Streptococcus pneumoniae R6
  8k2m-assembly1_A  TM=1.552E-01  e=8.917E-01  Paenibacillus sp. TS12
  8q8h-assembly1_D  TM=2.163E-01  e=5.529E+00  Niabella aurantiaca DSM 17617
  3f9u-assembly1_A  TM=2.046E-01  e=3.916E-01  Bacteroides fragilis NCTC 9343

Secondary structure (DSSP, 8-state):
------SSS-HHHHHHHHHHHHHHS--EE-HHHHHHSPP-HHHHHHHHHHHT--HHHHHHHHHHHHHHHHHHHHHHHHHHHGGGGS-TT-B-PPTT-GGG-SEEETTTTEEEEEEEETTS--HHHHHHHHHHHHHHHHHTTS--EEEEEEEE-SSS-EEE--PEEEETTEEEE---TTEEEEEHHHHHHHHHS-TTHHHHHHHHHHHHHHHHHHHTTPPPPEE-HHHHS--TTHHHHHHHHHHTTSTTGGG-/------SSS-HHHHHHHHHHHHHHS--EE-HHHHHHSPP-HHHHHHHHHHHT--HHHHHHHHHHHHHHHHHHHHHHHHHHHGGGGS-TT-B-PPTT-GGG-SEEETTTTEEEEEEEETTS--HHHHHHHHHHHHHHHHHTTS--EEEEEEEE-SSS-EEE--PEEEETTEEEE---TTEEEEEHHHHHHHHHS-TTHHHHHHHHHHHHHHHHHHHTTPPPPEE-HHHHS--TTHHHHHHHHHHTTSTTGGG-